Protein AF-A0A3D2LSJ5-F1 (afdb_monomer)

Radius of gyration: 73.01 Å; Cα contacts (8 Å, |Δi|>4): 434; chains: 1; bounding box: 112×107×249 Å

Organism: Bacteroides ovatus (NCBI:txid28116)

Mean predicted aligned error: 23.63 Å

Sequence (589 aa):
MKYKYDVFISYSRRDYVDESYNVIPGNAIAEIQNVFDENGITYWFDKDGIYSGQEFIEIITGAIAESKMLIFISSKHSNESMWTAGEIFEALDGEKAIIPVKIDNSQYNKKFKLLIRPLDYIDYQENPQNALKDLLRAINKVKEDIAQKQREEEKLRQEKEAEAKKEKIKEEISVLAKDCQRLTLQQIDVVKQIFEKQTYIGNTTKICPICDKEVSISSNFCNRCGWTFPILYYIDGNNTYQLDEKQLSVARTNWRSINMVSELQTIKSNLEIENQRLQRSLLQATEDCKSMTENLKKNESAIQKAKIEIKQMQILNKESDSRIKELEFSIIESKKENEKIKNDLLDKEKRLLYSIEENKQLQKRLSDE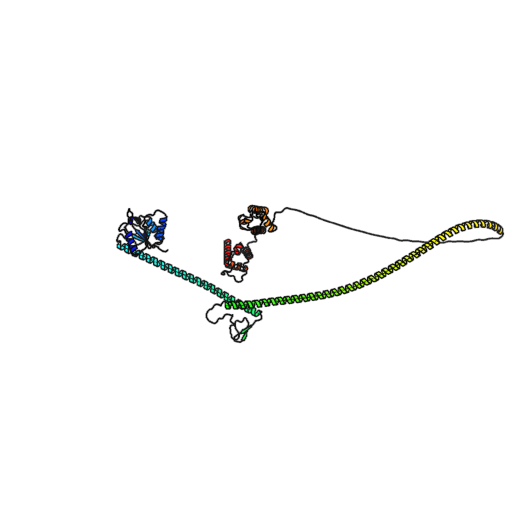QTKARKVQKEYENLLAEQKVKTQSQSKPIVPKQEVSYVNRSTNMASGNSSVVNSNKNKTFKNKNDVFGLVRSLCTGSLITLDTNIITAGLRIYPLIQILAKDYELTYSEKAISNLFTIGNLVNAIWERKTSTIPNTLPPAQKKRKFSSKNDVFNFVRPFCKGKLITLNTGFYVAEIQYADLRKALLEKYNINISEYSLRCHATVGKLIDSIWSEHIKYAL

Foldseek 3Di:
DAAPFQEEEQDAVVQAADPVRDGDPPGLVVVLVVLCVVVVGGYDDDNPPDDDDPVVVCVLLVNLLNYQAYEYADDPRSQPDPVSLVSVVSCVVSVHHYEYEYPDDDQHHPSCNVVCVVDDYQYCPVPVVVSSVVVVVVSVVSVVVVVVVVVVVVVVVVVVVVVVVVVVVVVVVVVVVVVVVVVVVVLVVVLVVVLVLCVVVVNQWDADPPPRDIDGPPDQADPPPRHGDDSLDPCDPDDDDDDDVVSVVVVVVVVVVSVVVVVVVVVVVVVVVVVVVVVVVVVVVVVVVVVVVVVVVVVVVVVVVVVVVVVVVVVVVVVVVVVVVVVVVVVVVVVVVVVVVVVVVVVVVVVVVVVVVVVVVVVVVVVVVVVVVVVVVVVVCVVVVPDDDDDYDYDDDDDDYYDEDYDYDDYDDDYYDYDYDDDDDADDDPDLVSLLVLQLVQFDDPDADQADFSVNRRGPQVVVQVCCCPRPVDHDDSVRQNVLGGNNSNSVVSVVVSVPCDDPDDDDDDPADAQPDLVSLVVLQVVQFPDPDDDLPDQDARPGGPLVVSQVCCCVRHVQHDDSVVLNPDRGPNVSSVVSVVSSVVVVD

Solvent-accessible surface area (backbone atoms only — not comparable to full-atom values): 35247 Å² total; per-residue (Å²): 137,81,66,79,24,51,29,22,56,39,57,32,66,81,67,42,31,47,101,83,70,47,71,46,86,92,26,69,62,62,55,52,46,53,55,27,61,78,67,72,51,43,68,45,67,88,85,78,87,80,82,88,67,71,73,54,52,57,53,52,55,47,47,50,67,29,17,59,26,38,35,36,44,38,30,60,62,23,35,69,38,66,63,40,52,48,53,52,51,53,33,55,75,68,73,31,55,70,45,41,35,26,65,47,90,56,71,68,32,85,91,49,34,82,74,52,64,84,52,77,65,40,54,37,64,85,38,52,83,54,27,58,53,54,46,53,53,50,54,50,50,54,53,50,54,53,57,47,53,55,53,54,53,52,49,56,46,53,52,52,56,49,51,53,51,52,53,53,53,53,52,52,50,56,50,51,54,53,51,51,54,52,51,55,54,51,49,54,49,53,52,50,54,49,42,52,52,36,42,73,76,67,48,52,54,42,70,36,98,88,74,70,46,76,39,53,53,79,50,62,48,38,98,83,79,64,52,64,52,69,82,90,55,92,77,68,98,70,81,94,78,79,86,53,70,65,61,55,48,51,56,53,49,54,51,49,54,54,48,53,51,55,50,52,55,51,53,50,52,53,51,54,54,49,50,55,50,52,54,54,53,52,50,50,54,53,50,52,51,51,54,52,52,52,51,49,55,54,51,51,53,50,52,53,51,52,55,50,52,53,51,50,54,57,48,54,52,52,52,51,57,50,53,50,51,54,51,53,49,53,51,52,51,52,50,53,51,51,54,47,53,52,51,57,46,54,51,51,52,54,53,50,55,51,54,50,53,52,47,54,58,46,53,51,52,50,53,57,48,53,61,50,50,60,50,57,50,56,60,51,51,68,71,59,68,88,72,89,98,98,98,100,98,100,100,99,98,98,100,100,100,100,99,99,99,101,100,100,101,100,100,100,99,99,99,99,97,100,98,99,97,98,92,93,82,84,68,74,77,90,49,67,64,54,44,42,51,58,55,56,75,42,33,71,50,89,84,74,55,50,82,37,37,41,74,78,32,45,50,46,59,68,63,49,38,53,46,32,37,73,58,60,72,43,87,66,54,71,71,65,58,64,72,41,51,23,42,38,50,46,32,49,54,57,47,51,60,69,72,64,79,78,76,99,68,85,76,79,90,68,86,81,52,76,75,91,44,69,66,50,46,43,66,64,50,50,82,41,36,77,64,91,83,78,59,76,88,47,85,48,67,59,84,55,56,47,53,70,62,47,44,49,48,34,34,76,58,55,68,43,88,66,55,64,65,67,60,67,70,31,70,22,54,42,56,38,40,50,50,56,47,54,55,47,51,74,75,68,114

InterPro domains:
  IPR000157 Toll/interleukin-1 receptor homology (TIR) domain [PF13676] (7-135)
  IPR000157 Toll/interleukin-1 receptor homology (TIR) domain [PS50104] (3-140)
  IPR000157 Toll/interleukin-1 receptor homology (TIR) domain [SM00255] (4-142)
  IPR035897 Toll/interleukin-1 receptor homology (TIR) domain superfamily [G3DSA:3.40.50.10140] (1-119)
  IPR035897 Toll/interleukin-1 receptor homology (TIR) domain superfamily [SSF52200] (2-130)

Secondary structure (DSSP, 8-state):
---SEEEEEE--GGGTB-TTSPBPTT-HHHHHHHHHHHTT--EE---S----SSHHHHHHHHHHHHEEEEEEEE-HHHHH-SHHHHHHHHHHHTT-EEEEEESSSPPPPTTTHHHHTTS--EETTT-HHHHHHHHHHHHHHHHHHHHHHHHHHHHHHHHHHHHHHHHHHHHHHHHHHHHHHHHHHHHHHHHHHHHHHHHHTT--EEE-TTT--EEETT-SB-TTT--B---S----SS---PPPHHHHHHHHHHHHHHHHHHHHHHHHHHHHHHHHHHHHHHHHHHHHHHHHHHHHHHHHHHHHHHHHHHHHHHHHHHHHHHHHHHHHHHHHHHHHHHHHHHHHHHHHHHHHHHHHHHHHHHHHHHHHHHHHHHHHHHHHHHHHTTS-------------------------------------------SHHHHHHHHHHT---SS--TTSBTTTTT--HHHHHHHHHHHH-----HHHHHTT-BHHHHHHHHHHHHHT-----PPP---PPPPSSHHHHHHHHGGGB--S---TT---B-TTB-HHHHHHHHHHHH-----HHHHHT-SBHHHHHHHHHHHHHHTT-

Nearest PDB structures (foldseek):
  4w8g-assembly1_A  TM=8.289E-01  e=1.438E-04  Hydra vulgaris
  8wcf-assembly1_A  TM=7.280E-01  e=1.679E-02  Escherichia coli
  8fz9-assembly2_B  TM=6.294E-01  e=1.200E-02  Bacillus cereus
  4lzp-assembly1_B  TM=6.458E-01  e=4.352E-02  Brucella melitensis ATCC 23457

Structure (mmCIF, N/CA/C/O backbone):
data_AF-A0A3D2LSJ5-F1
#
_entry.id   AF-A0A3D2LSJ5-F1
#
loop_
_atom_site.group_PDB
_atom_site.id
_atom_site.type_symbol
_atom_site.label_atom_id
_atom_site.label_alt_id
_atom_site.label_comp_id
_atom_site.label_asym_id
_atom_site.label_entity_id
_atom_site.label_seq_id
_atom_site.pdbx_PDB_ins_code
_atom_site.Cartn_x
_atom_site.Cartn_y
_atom_site.Cartn_z
_atom_site.occupancy
_atom_site.B_iso_or_equiv
_atom_site.auth_seq_id
_atom_site.auth_comp_id
_atom_site.auth_asym_id
_atom_site.auth_atom_id
_atom_site.pdbx_PDB_model_num
ATOM 1 N N . MET A 1 1 ? 14.291 4.538 -23.256 1.00 53.44 1 MET A N 1
ATOM 2 C CA . MET A 1 1 ? 13.419 5.444 -24.049 1.00 53.44 1 MET A CA 1
ATOM 3 C C . MET A 1 1 ? 12.834 4.670 -25.227 1.00 53.44 1 MET A C 1
ATOM 5 O O . MET A 1 1 ? 13.345 3.595 -25.520 1.00 53.44 1 MET A O 1
ATOM 9 N N . LYS A 1 2 ? 11.788 5.175 -25.896 1.00 68.69 2 LYS A N 1
ATOM 10 C CA . LYS A 1 2 ? 11.325 4.624 -27.181 1.00 68.69 2 LYS A CA 1
ATOM 11 C C . LYS A 1 2 ? 11.886 5.499 -28.300 1.00 68.69 2 LYS A C 1
ATOM 13 O O . LYS A 1 2 ? 11.469 6.643 -28.423 1.00 68.69 2 LYS A O 1
ATOM 18 N N . TYR A 1 3 ? 12.828 4.967 -29.074 1.00 86.56 3 TYR A N 1
ATOM 19 C CA . TYR A 1 3 ? 13.374 5.672 -30.233 1.00 86.56 3 TYR A CA 1
ATOM 20 C C . TYR A 1 3 ? 12.288 5.900 -31.291 1.00 86.56 3 TYR A C 1
ATOM 22 O O . TYR A 1 3 ? 11.439 5.029 -31.507 1.00 86.56 3 TYR A O 1
ATOM 30 N N . LYS A 1 4 ? 12.334 7.063 -31.937 1.00 91.81 4 LYS A N 1
ATOM 31 C CA . LYS A 1 4 ? 11.432 7.477 -33.019 1.00 91.81 4 LYS A CA 1
ATOM 32 C C . LYS A 1 4 ? 12.099 7.361 -34.389 1.00 91.81 4 LYS A C 1
ATOM 34 O O . LYS A 1 4 ? 11.416 7.059 -35.361 1.00 91.81 4 LYS A O 1
ATOM 39 N N . TYR A 1 5 ? 13.418 7.543 -34.429 1.00 93.62 5 TYR A N 1
ATOM 40 C CA . TYR A 1 5 ? 14.250 7.380 -35.616 1.00 93.62 5 TYR A CA 1
ATOM 41 C C . TYR A 1 5 ? 15.353 6.353 -35.337 1.00 93.62 5 TYR A C 1
ATOM 43 O O . TYR A 1 5 ? 15.781 6.152 -34.197 1.00 93.62 5 TYR A O 1
ATOM 51 N N . ASP A 1 6 ? 15.848 5.701 -36.379 1.00 94.25 6 ASP A N 1
ATOM 52 C CA . ASP A 1 6 ? 17.082 4.928 -36.322 1.00 94.25 6 ASP A CA 1
ATOM 53 C C . ASP A 1 6 ? 18.305 5.854 -36.316 1.00 94.25 6 ASP A C 1
ATOM 55 O O . ASP A 1 6 ? 19.246 5.620 -35.562 1.00 94.25 6 ASP A O 1
ATOM 59 N N . VAL A 1 7 ? 18.273 6.920 -37.117 1.00 95.88 7 VAL A N 1
ATOM 60 C CA . VAL A 1 7 ? 19.438 7.750 -37.446 1.00 95.88 7 VAL A CA 1
ATOM 61 C C . VAL A 1 7 ? 19.157 9.240 -37.232 1.00 95.88 7 VAL A C 1
ATOM 63 O O . VAL A 1 7 ? 18.166 9.758 -37.733 1.00 95.88 7 VAL A O 1
ATOM 66 N N . PHE A 1 8 ? 20.086 9.949 -36.595 1.00 96.06 8 PHE A N 1
ATOM 67 C CA . PHE A 1 8 ? 20.245 11.400 -36.735 1.00 96.06 8 PHE A CA 1
ATOM 68 C C . PHE A 1 8 ? 21.340 11.682 -37.774 1.00 96.06 8 PHE A C 1
ATOM 70 O O . PHE A 1 8 ? 22.435 11.133 -37.649 1.00 96.06 8 PHE A O 1
ATOM 77 N N . ILE A 1 9 ? 21.091 12.524 -38.781 1.00 95.44 9 ILE A N 1
ATOM 78 C CA . ILE A 1 9 ? 22.115 12.928 -39.761 1.00 95.44 9 ILE A CA 1
ATOM 79 C C . ILE A 1 9 ? 22.679 14.298 -39.365 1.00 95.44 9 ILE A C 1
ATOM 81 O O . ILE A 1 9 ? 22.014 15.318 -39.531 1.00 95.44 9 ILE A O 1
ATOM 85 N N . SER A 1 10 ? 23.921 14.319 -38.878 1.00 94.38 10 SER A N 1
ATOM 86 C CA . SER A 1 10 ? 24.691 15.538 -38.603 1.00 94.38 10 SER A CA 1
ATOM 87 C C . SER A 1 10 ? 25.504 15.928 -39.836 1.00 94.38 10 SER A C 1
ATOM 89 O O . SER A 1 10 ? 26.305 15.132 -40.332 1.00 94.38 10 SER A O 1
ATOM 91 N N . TYR A 1 11 ? 25.293 17.137 -40.356 1.00 93.25 11 TYR A N 1
ATOM 92 C CA . TYR A 1 11 ? 25.888 17.603 -41.613 1.00 93.25 11 TYR A CA 1
ATOM 93 C C . TYR A 1 11 ? 25.929 19.140 -41.684 1.00 93.25 11 TYR A C 1
ATOM 95 O O . TYR A 1 11 ? 25.382 19.823 -40.819 1.00 93.25 11 TYR A O 1
ATOM 103 N N . SER A 1 12 ? 26.566 19.717 -42.710 1.00 90.94 12 SER A N 1
ATOM 104 C CA . SER A 1 12 ? 26.446 21.154 -42.991 1.00 90.94 12 SER A CA 1
ATOM 105 C C . SER A 1 12 ? 25.521 21.392 -44.174 1.00 90.94 12 SER A C 1
ATOM 107 O O . SER A 1 12 ? 25.699 20.797 -45.231 1.00 90.94 12 SER A O 1
ATOM 109 N N . ARG A 1 13 ? 24.567 22.323 -44.051 1.00 87.44 13 ARG A N 1
ATOM 110 C CA . ARG A 1 13 ? 23.618 22.627 -45.141 1.00 87.44 13 ARG A CA 1
ATOM 111 C C . ARG A 1 13 ? 24.301 23.051 -46.449 1.00 87.44 13 ARG A C 1
ATOM 113 O O . ARG A 1 13 ? 23.754 22.801 -47.515 1.00 87.44 13 ARG A O 1
ATOM 120 N N . ARG A 1 14 ? 25.521 23.601 -46.367 1.00 88.88 14 ARG A N 1
ATOM 121 C CA . ARG A 1 14 ? 26.384 23.942 -47.518 1.00 88.88 14 ARG A CA 1
ATOM 122 C C . ARG A 1 14 ? 26.820 22.736 -48.361 1.00 88.88 14 ARG A C 1
ATOM 124 O O . ARG 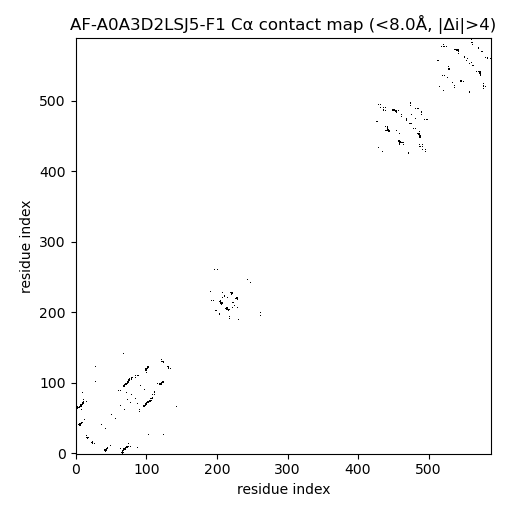A 1 14 ? 27.263 22.926 -49.483 1.00 88.88 14 ARG A O 1
ATOM 131 N N . ASP A 1 15 ? 26.698 21.525 -47.822 1.00 90.06 15 ASP A N 1
ATOM 132 C CA . ASP A 1 15 ? 26.995 20.269 -48.516 1.00 90.06 15 ASP A CA 1
ATOM 133 C C . ASP A 1 15 ? 25.739 19.665 -49.190 1.00 90.06 15 ASP A C 1
ATOM 135 O O . ASP A 1 15 ? 25.830 18.638 -49.859 1.00 90.06 15 ASP A O 1
ATOM 139 N N . TYR A 1 16 ? 24.560 20.276 -48.991 1.00 90.12 16 TYR A N 1
ATOM 140 C CA . TYR A 1 16 ? 23.247 19.740 -49.382 1.00 90.12 16 TYR A CA 1
ATOM 141 C C . TYR A 1 16 ? 22.432 20.690 -50.269 1.00 90.12 16 TYR A C 1
ATOM 143 O O . TYR A 1 16 ? 21.784 20.215 -51.199 1.00 90.12 16 TYR A O 1
ATOM 151 N N . VAL A 1 17 ? 22.461 22.005 -50.010 1.00 88.06 17 VAL A N 1
ATOM 152 C CA . VAL A 1 17 ? 21.747 23.023 -50.805 1.00 88.06 17 VAL A CA 1
ATOM 153 C C . VAL A 1 17 ? 22.667 24.101 -51.375 1.00 88.06 17 VAL A C 1
ATOM 155 O O . VAL A 1 17 ? 23.682 24.453 -50.772 1.00 88.06 17 VAL A O 1
ATOM 158 N N . ASP A 1 18 ? 22.283 24.625 -52.539 1.00 86.94 18 ASP A N 1
ATOM 159 C CA . ASP A 1 18 ? 22.925 25.759 -53.204 1.00 86.94 18 ASP A CA 1
ATOM 160 C C . ASP A 1 18 ? 22.568 27.118 -52.555 1.00 86.94 18 ASP A C 1
ATOM 162 O O . ASP A 1 18 ? 21.799 27.205 -51.595 1.00 86.94 18 ASP A O 1
ATOM 166 N N . GLU A 1 19 ? 23.126 28.212 -53.088 1.00 83.75 19 GLU A N 1
ATOM 167 C CA . GLU A 1 19 ? 22.855 29.584 -52.618 1.00 83.75 19 GLU A CA 1
ATOM 168 C C . GLU A 1 19 ? 21.391 30.033 -52.821 1.00 83.75 19 GLU A C 1
ATOM 170 O O . GLU A 1 19 ? 20.965 31.033 -52.246 1.00 83.75 19 GLU A O 1
ATOM 175 N N . SER A 1 20 ? 20.616 29.296 -53.621 1.00 84.31 20 SER A N 1
ATOM 176 C CA . SER A 1 20 ? 19.182 29.495 -53.865 1.00 84.31 20 SER A CA 1
ATOM 177 C C . SER A 1 20 ? 18.303 28.502 -53.084 1.00 84.31 20 SER A C 1
ATOM 179 O O . SER A 1 20 ? 17.099 28.436 -53.328 1.00 84.31 20 SER A O 1
ATOM 181 N N . TYR A 1 21 ? 18.881 27.768 -52.124 1.00 82.00 21 TYR A N 1
ATOM 182 C CA . TYR A 1 21 ? 18.240 26.744 -51.290 1.00 82.00 21 TYR A CA 1
ATOM 183 C C . TYR A 1 21 ? 17.714 25.502 -52.045 1.00 82.00 21 TYR A C 1
ATOM 185 O O . TYR A 1 21 ? 16.968 24.707 -51.469 1.00 82.00 21 TYR A O 1
ATOM 193 N N . ASN A 1 22 ? 18.126 25.267 -53.296 1.00 86.56 22 ASN A N 1
ATOM 194 C CA . ASN A 1 22 ? 17.805 24.026 -54.012 1.00 86.56 22 ASN A CA 1
ATOM 195 C C . ASN A 1 22 ? 18.766 22.906 -53.606 1.00 86.56 22 ASN A C 1
ATOM 197 O O . ASN A 1 22 ? 19.953 23.149 -53.402 1.00 86.56 22 ASN A O 1
ATOM 201 N N . VAL A 1 23 ? 18.281 21.662 -53.552 1.00 87.19 23 VAL A N 1
ATOM 202 C CA . VAL A 1 23 ? 19.128 20.493 -53.261 1.00 87.19 23 VAL A CA 1
ATOM 203 C C . VAL A 1 23 ? 20.147 20.284 -54.385 1.00 87.19 23 VAL A C 1
ATOM 205 O O . VAL A 1 23 ? 19.774 20.152 -55.550 1.00 87.19 23 VAL A O 1
ATOM 208 N N . ILE A 1 24 ? 21.433 20.220 -54.030 1.00 89.00 24 ILE A N 1
ATOM 209 C CA . ILE A 1 24 ? 22.549 20.044 -54.967 1.00 89.00 24 ILE A CA 1
ATOM 210 C C . ILE A 1 24 ? 22.417 18.669 -55.654 1.00 89.00 24 ILE A C 1
ATOM 212 O O . ILE A 1 24 ? 22.440 17.650 -54.955 1.00 89.00 24 ILE A O 1
ATOM 216 N N . PRO A 1 25 ? 22.298 18.582 -56.994 1.00 86.31 25 PRO A N 1
ATOM 217 C CA . PRO A 1 25 ? 22.165 17.299 -57.684 1.00 86.31 25 PRO A CA 1
ATOM 218 C C . PRO A 1 25 ? 23.381 16.389 -57.457 1.00 86.31 25 PRO A C 1
ATOM 220 O O . PRO A 1 25 ? 24.518 16.822 -57.625 1.00 86.31 25 PRO A O 1
ATOM 223 N N . GLY A 1 26 ? 23.143 15.125 -57.088 1.00 84.50 26 GLY A N 1
ATOM 224 C CA . GLY A 1 26 ? 24.209 14.143 -56.837 1.00 84.50 26 GLY A CA 1
ATOM 225 C C . GLY A 1 26 ? 25.028 14.387 -55.562 1.00 84.50 26 GLY A C 1
ATOM 226 O O . GLY A 1 26 ? 26.149 13.896 -55.457 1.00 84.50 26 GLY A O 1
ATOM 227 N N . ASN A 1 27 ? 24.520 15.162 -54.595 1.00 90.69 27 ASN A N 1
ATOM 228 C CA . ASN A 1 27 ? 25.199 15.300 -53.306 1.00 90.69 27 ASN A CA 1
ATOM 229 C C . ASN A 1 27 ? 25.044 14.031 -52.444 1.00 90.69 27 ASN A C 1
ATOM 231 O O . ASN A 1 27 ? 23.988 13.394 -52.422 1.00 90.69 27 ASN A O 1
ATOM 235 N N . ALA A 1 28 ? 26.089 13.710 -51.679 1.00 90.75 28 ALA A N 1
ATOM 236 C CA . ALA A 1 28 ? 26.165 12.493 -50.871 1.00 90.75 28 ALA A CA 1
ATOM 237 C C . ALA A 1 28 ? 25.028 12.354 -49.843 1.00 90.75 28 ALA A C 1
ATOM 239 O O . ALA A 1 28 ? 24.612 11.244 -49.531 1.00 90.75 28 ALA A O 1
ATOM 240 N N . ILE A 1 29 ? 24.501 13.463 -49.314 1.00 92.44 29 ILE A N 1
ATOM 241 C CA . ILE A 1 29 ? 23.437 13.437 -48.302 1.00 92.44 29 ILE A CA 1
ATOM 242 C C . ILE A 1 29 ? 22.106 13.029 -48.943 1.00 92.44 29 ILE A C 1
ATOM 244 O O . ILE A 1 29 ? 21.394 12.211 -48.371 1.00 92.44 29 ILE A O 1
ATOM 248 N N . ALA A 1 30 ? 21.797 13.516 -50.148 1.00 91.50 30 ALA A N 1
ATOM 249 C CA . ALA A 1 30 ? 20.622 13.079 -50.904 1.00 91.50 30 ALA A CA 1
ATOM 250 C C . ALA A 1 30 ? 20.722 11.602 -51.337 1.00 91.50 30 ALA A C 1
ATOM 252 O O . ALA A 1 30 ? 19.743 10.866 -51.240 1.00 91.50 30 ALA A O 1
ATOM 253 N N . GLU A 1 31 ? 21.904 11.135 -51.752 1.00 92.75 31 GLU A N 1
ATOM 254 C CA . GLU A 1 31 ? 22.121 9.720 -52.096 1.00 92.75 31 GLU A CA 1
ATOM 255 C C . GLU A 1 31 ? 21.993 8.793 -50.871 1.00 92.75 31 GLU A C 1
ATOM 257 O O . GLU A 1 31 ? 21.344 7.750 -50.953 1.00 92.75 31 GLU A O 1
ATOM 262 N N . ILE A 1 32 ? 22.516 9.206 -49.710 1.00 93.38 32 ILE A N 1
ATOM 263 C CA . ILE A 1 32 ? 22.323 8.511 -48.426 1.00 93.38 32 ILE A CA 1
ATOM 264 C C . ILE A 1 32 ? 20.836 8.452 -48.036 1.00 93.38 32 ILE A C 1
ATOM 266 O O . ILE A 1 32 ? 20.372 7.417 -47.561 1.00 93.38 32 ILE A O 1
ATOM 270 N N . GLN A 1 33 ? 20.078 9.530 -48.257 1.00 92.75 33 GLN A N 1
ATOM 271 C CA . GLN A 1 33 ? 18.644 9.585 -47.948 1.00 92.75 33 GLN A CA 1
ATOM 272 C C . GLN A 1 33 ? 17.823 8.636 -48.823 1.00 92.75 33 GLN A C 1
ATOM 274 O O . GLN A 1 33 ? 17.052 7.850 -48.278 1.00 92.75 33 GLN A O 1
ATOM 279 N N . ASN A 1 34 ? 18.061 8.622 -50.139 1.00 92.56 34 ASN A N 1
ATOM 280 C CA . ASN A 1 34 ? 17.427 7.662 -51.048 1.00 92.56 34 ASN A CA 1
ATOM 281 C C . ASN A 1 34 ? 17.672 6.216 -50.581 1.00 92.56 34 ASN A C 1
ATOM 283 O O . ASN A 1 34 ? 16.737 5.426 -50.478 1.00 92.56 34 ASN A O 1
ATOM 287 N N . VAL A 1 35 ? 18.916 5.888 -50.210 1.00 93.62 35 VAL A N 1
ATOM 288 C CA . VAL A 1 35 ? 19.278 4.561 -49.686 1.00 93.62 35 VAL A CA 1
ATOM 289 C C . VAL A 1 35 ? 18.591 4.251 -48.348 1.00 93.62 35 VAL A C 1
ATOM 291 O O . VAL A 1 35 ? 18.247 3.095 -48.098 1.00 93.62 35 VAL A O 1
ATOM 294 N N . PHE A 1 36 ? 18.350 5.240 -47.484 1.00 94.69 36 PHE A N 1
ATOM 295 C CA . PHE A 1 36 ? 17.606 5.032 -46.237 1.00 94.69 36 PHE A CA 1
ATOM 296 C C . PHE A 1 36 ? 16.115 4.794 -46.479 1.00 94.69 36 PHE A C 1
ATOM 298 O O . PHE A 1 36 ? 15.575 3.849 -45.902 1.00 94.69 36 PHE A O 1
ATOM 305 N N . ASP A 1 37 ? 15.481 5.568 -47.360 1.00 93.56 37 ASP A N 1
ATOM 306 C CA . ASP A 1 37 ? 14.078 5.376 -47.739 1.00 93.56 37 ASP A CA 1
ATOM 307 C C . ASP A 1 37 ? 13.863 4.012 -48.427 1.00 93.56 37 ASP A C 1
ATOM 309 O O . ASP A 1 37 ? 12.966 3.262 -48.038 1.00 93.56 37 ASP A O 1
ATOM 313 N N . GLU A 1 38 ? 14.741 3.621 -49.361 1.00 94.31 38 GLU A N 1
ATOM 314 C CA . GLU A 1 38 ? 14.727 2.297 -50.014 1.00 94.31 38 GLU A CA 1
ATOM 315 C C . GLU A 1 38 ? 14.864 1.126 -49.023 1.00 94.31 38 GLU A C 1
ATOM 317 O O . GLU A 1 38 ? 14.289 0.058 -49.237 1.00 94.31 38 GLU A O 1
ATOM 322 N N . ASN A 1 39 ? 15.611 1.314 -47.929 1.00 93.19 39 ASN A N 1
ATOM 323 C CA . ASN A 1 39 ? 15.855 0.284 -46.911 1.00 93.19 39 ASN A CA 1
ATOM 324 C C . ASN A 1 39 ? 14.947 0.420 -45.670 1.00 93.19 39 ASN A C 1
ATOM 326 O O . ASN A 1 39 ? 15.141 -0.299 -44.686 1.00 93.19 39 ASN A O 1
ATOM 330 N N . GLY A 1 40 ? 13.965 1.331 -45.680 1.00 93.06 40 GLY A N 1
ATOM 331 C CA . GLY A 1 40 ? 13.054 1.564 -44.552 1.00 93.06 40 GLY A CA 1
ATOM 332 C C . GLY A 1 40 ? 13.752 2.023 -43.262 1.00 93.06 40 GLY A C 1
ATOM 333 O O . GLY A 1 40 ? 13.274 1.745 -42.159 1.00 93.06 40 GLY A O 1
ATOM 334 N N . ILE A 1 41 ? 14.907 2.682 -43.379 1.00 94.50 41 ILE A N 1
ATOM 335 C CA . ILE A 1 41 ? 15.661 3.239 -42.254 1.00 94.50 41 ILE A CA 1
ATOM 336 C C . ILE A 1 41 ? 15.038 4.583 -41.895 1.00 94.50 41 ILE A C 1
ATOM 338 O O . ILE A 1 41 ? 15.026 5.510 -42.694 1.00 94.50 41 ILE A O 1
ATOM 342 N N . THR A 1 42 ? 14.535 4.710 -40.670 1.00 94.94 42 THR A N 1
ATOM 343 C CA . THR A 1 42 ? 13.930 5.968 -40.210 1.00 94.94 42 THR A CA 1
ATOM 344 C C . THR A 1 42 ? 15.013 6.961 -39.800 1.00 94.94 42 THR A C 1
ATOM 346 O O . THR A 1 42 ? 15.876 6.630 -38.987 1.00 94.94 42 THR A O 1
ATOM 349 N N . TYR A 1 43 ? 14.979 8.186 -40.321 1.00 94.31 43 TYR A N 1
ATOM 350 C CA . TYR A 1 43 ? 16.008 9.187 -40.039 1.00 94.31 43 TYR A CA 1
ATOM 351 C C . TYR A 1 43 ? 15.429 10.569 -39.724 1.00 94.31 43 TYR A C 1
ATOM 353 O O . TYR A 1 43 ? 14.336 10.922 -40.168 1.00 94.31 43 TYR A O 1
ATOM 361 N N . TRP A 1 44 ? 16.181 11.353 -38.952 1.00 92.81 44 TRP A N 1
ATOM 362 C CA . TRP A 1 44 ? 15.955 12.778 -38.743 1.00 92.81 44 TRP A CA 1
ATOM 363 C C . TRP A 1 44 ? 17.116 13.582 -39.319 1.00 92.81 44 TRP A C 1
ATOM 365 O O . TRP A 1 44 ? 18.285 13.256 -39.101 1.00 92.81 44 TRP A O 1
ATOM 375 N N . PHE A 1 45 ? 16.776 14.654 -40.027 1.00 88.44 45 PHE A N 1
ATOM 376 C CA . PHE A 1 45 ? 17.690 15.722 -40.404 1.00 88.44 45 PHE A CA 1
ATOM 377 C C . PHE A 1 45 ? 16.900 17.024 -40.575 1.00 88.44 45 PHE A C 1
ATOM 379 O O . PHE A 1 45 ? 15.692 17.005 -40.825 1.00 88.44 45 PHE A O 1
ATOM 386 N N . ASP A 1 46 ? 17.591 18.148 -40.453 1.00 81.56 46 ASP A N 1
ATOM 387 C CA . ASP A 1 46 ? 17.028 19.487 -40.605 1.00 81.56 46 ASP A CA 1
ATOM 388 C C . ASP A 1 46 ? 16.859 19.872 -42.085 1.00 81.56 46 ASP A C 1
ATOM 390 O O . ASP A 1 46 ? 17.818 20.245 -42.756 1.00 81.56 46 ASP A O 1
ATOM 394 N N . LYS A 1 47 ? 15.626 19.811 -42.599 1.00 68.62 47 LYS A N 1
ATOM 395 C CA . LYS A 1 47 ? 15.307 20.239 -43.973 1.00 68.62 47 LYS A CA 1
ATOM 396 C C . LYS A 1 47 ? 15.229 21.757 -44.147 1.00 68.62 47 LYS A C 1
ATOM 398 O O . LYS A 1 47 ? 15.538 22.253 -45.228 1.00 68.62 47 LYS A O 1
ATOM 403 N N . ASP A 1 48 ? 14.790 22.482 -43.120 1.00 62.47 48 ASP A N 1
ATOM 404 C CA . ASP A 1 48 ? 14.056 23.741 -43.312 1.00 62.47 48 ASP A CA 1
ATOM 405 C C . ASP A 1 48 ? 14.900 25.008 -43.102 1.00 62.47 48 ASP A C 1
ATOM 407 O O . ASP A 1 48 ? 14.410 26.123 -43.265 1.00 62.47 48 ASP A O 1
ATOM 411 N N . GLY A 1 49 ? 16.190 24.879 -42.778 1.00 59.47 49 GLY A N 1
ATOM 412 C CA . GLY A 1 49 ? 17.159 25.963 -42.981 1.00 59.47 49 GLY A CA 1
ATOM 413 C C . GLY A 1 49 ? 17.142 27.110 -41.955 1.00 59.47 49 GLY A C 1
ATOM 414 O O . GLY A 1 49 ? 18.071 27.923 -41.934 1.00 59.47 49 GLY A O 1
ATOM 415 N N . ILE A 1 50 ? 16.143 27.187 -41.074 1.00 54.56 50 ILE A N 1
ATOM 416 C CA . ILE A 1 50 ? 15.846 28.383 -40.268 1.00 54.56 50 ILE A CA 1
ATOM 417 C C . ILE A 1 50 ? 15.963 28.068 -38.770 1.00 54.56 50 ILE A C 1
ATOM 419 O O . ILE A 1 50 ? 14.977 27.717 -38.132 1.00 54.56 50 ILE A O 1
ATOM 423 N N . TYR A 1 51 ? 17.161 28.236 -38.192 1.00 54.97 51 TYR A N 1
ATOM 424 C CA . TYR A 1 51 ? 17.394 28.110 -36.743 1.00 54.97 51 TYR A CA 1
ATOM 425 C C . TYR A 1 51 ? 18.058 29.366 -36.166 1.00 54.97 51 TYR A C 1
ATOM 427 O O . TYR A 1 51 ? 19.251 29.608 -36.353 1.00 54.97 51 TYR A O 1
ATOM 435 N N . SER A 1 52 ? 17.276 30.154 -35.426 1.00 51.69 52 SER A N 1
ATOM 436 C CA . SER A 1 52 ? 17.743 31.316 -34.661 1.00 51.69 52 SER A CA 1
ATOM 437 C C . SER A 1 52 ? 16.882 31.506 -33.406 1.00 51.69 52 SER A C 1
ATOM 439 O O . SER A 1 52 ? 15.879 32.215 -33.432 1.00 51.69 52 SER A O 1
ATOM 441 N N . GLY A 1 53 ? 17.250 30.842 -32.309 1.00 57.00 53 GLY A N 1
ATOM 442 C CA . GLY A 1 53 ? 16.502 30.860 -31.046 1.00 57.00 53 GLY A CA 1
ATOM 443 C C . GLY A 1 53 ? 16.927 29.730 -30.105 1.00 57.00 53 GLY A C 1
ATOM 444 O O . GLY A 1 53 ? 17.662 28.833 -30.517 1.00 57.00 53 GLY A O 1
ATOM 445 N N . GLN A 1 54 ? 16.475 29.770 -28.848 1.00 55.84 54 GLN A N 1
ATOM 446 C CA . GLN A 1 54 ? 16.765 28.714 -27.862 1.00 55.84 54 GLN A CA 1
ATOM 447 C C . GLN A 1 54 ? 15.912 27.454 -28.085 1.00 55.84 54 GLN A C 1
ATOM 449 O O . GLN A 1 54 ? 16.426 26.350 -27.949 1.00 55.84 54 GLN A O 1
ATOM 454 N N . GLU A 1 55 ? 14.654 27.615 -28.510 1.00 60.62 55 GLU A N 1
ATOM 455 C CA . GLU A 1 55 ? 13.692 26.522 -28.751 1.00 60.62 55 GLU A CA 1
ATOM 456 C C . GLU A 1 55 ? 14.216 25.471 -29.753 1.00 60.62 55 GLU A C 1
ATOM 458 O O . GLU A 1 55 ? 13.937 24.282 -29.631 1.00 60.62 55 GLU A O 1
ATOM 463 N N . PHE A 1 56 ? 15.051 25.885 -30.712 1.00 71.69 56 PHE A N 1
ATOM 464 C CA . PHE A 1 56 ? 15.652 24.985 -31.700 1.00 71.69 56 PHE A CA 1
ATOM 465 C C . PHE A 1 56 ? 16.744 24.071 -31.128 1.00 71.69 56 PHE A C 1
ATOM 467 O O . PHE A 1 56 ? 16.979 22.998 -31.679 1.00 71.69 56 PHE A O 1
ATOM 474 N N . ILE A 1 57 ? 17.388 24.452 -30.017 1.00 78.81 57 ILE A N 1
ATOM 475 C CA . ILE A 1 57 ? 18.374 23.590 -29.349 1.00 78.81 57 ILE A CA 1
ATOM 476 C C . ILE A 1 57 ? 17.659 22.366 -28.768 1.00 78.81 57 ILE A C 1
ATOM 478 O O . ILE A 1 57 ? 18.107 21.249 -28.999 1.00 78.81 57 ILE A O 1
ATOM 482 N N . GLU A 1 58 ? 16.515 22.563 -28.105 1.00 82.38 58 GLU A N 1
ATOM 483 C CA . GLU A 1 58 ? 15.704 21.478 -27.534 1.00 82.38 58 GLU A CA 1
ATOM 484 C C . GLU A 1 58 ? 15.138 20.534 -28.610 1.00 82.38 58 GLU A C 1
ATOM 486 O O . GLU A 1 58 ? 15.026 19.329 -28.384 1.00 82.38 58 GLU A O 1
ATOM 491 N N . ILE A 1 59 ? 14.834 21.053 -29.806 1.00 85.31 59 ILE A N 1
ATOM 492 C CA . ILE A 1 59 ? 14.418 20.235 -30.957 1.00 85.31 59 ILE A CA 1
ATOM 493 C C . ILE A 1 59 ? 15.575 19.353 -31.451 1.00 85.31 59 ILE A C 1
ATOM 495 O O . ILE A 1 59 ? 15.364 18.168 -31.712 1.00 85.31 59 ILE A O 1
ATOM 499 N N . ILE A 1 60 ? 16.792 19.898 -31.560 1.00 87.75 60 ILE A N 1
ATOM 500 C CA . ILE A 1 60 ? 17.970 19.156 -32.037 1.00 87.75 60 ILE A CA 1
ATOM 501 C C . ILE A 1 60 ? 18.417 18.113 -31.004 1.00 87.75 60 ILE A C 1
ATOM 503 O O . ILE A 1 60 ? 18.567 16.943 -31.357 1.00 87.75 60 ILE A O 1
ATOM 507 N N . THR A 1 61 ? 18.573 18.484 -29.728 1.00 89.81 61 THR A N 1
ATOM 508 C CA . THR A 1 61 ? 18.941 17.524 -28.671 1.00 89.81 61 THR A CA 1
ATOM 509 C C . THR A 1 61 ? 17.848 16.475 -28.471 1.00 89.81 61 THR A C 1
ATOM 511 O O . THR A 1 61 ? 18.145 15.285 -28.374 1.00 89.81 61 THR A O 1
ATOM 514 N N . GLY A 1 62 ? 16.573 16.873 -28.547 1.00 90.50 62 GLY A N 1
ATOM 515 C CA . GLY A 1 62 ? 15.430 15.964 -28.583 1.00 90.50 62 GLY A CA 1
ATOM 516 C C . GLY A 1 62 ? 15.500 14.962 -29.740 1.00 90.50 62 GLY A C 1
ATOM 517 O O . GLY A 1 62 ? 15.339 13.764 -29.517 1.00 90.50 62 GLY A O 1
ATOM 518 N N . ALA A 1 63 ? 15.813 15.406 -30.961 1.00 91.44 63 ALA A N 1
ATOM 519 C CA . ALA A 1 63 ? 15.965 14.525 -32.120 1.00 91.44 63 ALA A CA 1
ATOM 520 C C . ALA A 1 63 ? 17.169 13.570 -31.997 1.00 91.44 63 ALA A C 1
ATOM 522 O O . ALA A 1 63 ? 17.064 12.399 -32.378 1.00 91.44 63 ALA A O 1
ATOM 523 N N . ILE A 1 64 ? 18.290 14.019 -31.419 1.00 93.31 64 ILE A N 1
ATOM 524 C CA . ILE A 1 64 ? 19.441 13.157 -31.099 1.00 93.31 64 ILE A CA 1
ATOM 525 C C . ILE A 1 64 ? 19.046 12.127 -30.039 1.00 93.31 64 ILE A C 1
ATOM 527 O O . ILE A 1 64 ? 19.336 10.941 -30.207 1.00 93.31 64 ILE A O 1
ATOM 531 N N . ALA A 1 65 ? 18.334 12.530 -28.983 1.00 93.00 65 ALA A N 1
ATOM 532 C CA . ALA A 1 65 ? 17.831 11.644 -27.936 1.00 93.00 65 ALA A CA 1
ATOM 533 C C . ALA A 1 65 ? 16.844 10.593 -28.487 1.00 93.00 65 ALA A C 1
ATOM 535 O O . ALA A 1 65 ? 16.987 9.407 -28.174 1.00 93.00 65 ALA A O 1
ATOM 536 N N . GLU A 1 66 ? 15.918 11.001 -29.363 1.00 94.06 66 GLU A N 1
ATOM 537 C CA . GLU A 1 66 ? 14.938 10.151 -30.058 1.00 94.06 66 GLU A CA 1
ATOM 538 C C . GLU A 1 66 ? 15.551 9.203 -31.112 1.00 94.06 66 GLU A C 1
ATOM 540 O O . GLU A 1 66 ? 14.887 8.240 -31.508 1.00 94.06 66 GLU A O 1
ATOM 545 N N . SER A 1 67 ? 16.794 9.430 -31.549 1.00 94.81 67 SER A N 1
ATOM 546 C CA . SER A 1 67 ? 17.503 8.602 -32.543 1.00 94.81 67 SER A CA 1
ATOM 547 C C . SER A 1 67 ? 18.340 7.485 -31.901 1.00 94.81 67 SER A C 1
ATOM 549 O O . SER A 1 67 ? 18.842 7.641 -30.784 1.00 94.81 67 SER A O 1
ATOM 551 N N . LYS A 1 68 ? 18.528 6.345 -32.583 1.00 93.81 68 LYS A N 1
ATOM 552 C CA . LYS A 1 68 ? 19.371 5.238 -32.068 1.00 93.81 68 LYS A CA 1
ATOM 553 C C . LYS A 1 68 ? 20.867 5.530 -32.204 1.00 93.81 68 LYS A C 1
ATOM 555 O O . LYS A 1 68 ? 21.629 5.206 -31.299 1.00 93.81 68 LYS A O 1
ATOM 560 N N . MET A 1 69 ? 21.269 6.143 -33.315 1.00 95.06 69 MET A N 1
ATOM 561 C CA . MET A 1 69 ? 22.658 6.492 -33.635 1.00 95.06 69 MET A CA 1
ATOM 562 C C . MET A 1 69 ? 22.741 7.841 -34.356 1.00 95.06 69 MET A C 1
ATOM 564 O O . MET A 1 69 ? 21.739 8.319 -34.891 1.00 95.06 69 MET A O 1
ATOM 568 N N . LEU A 1 70 ? 23.935 8.430 -34.398 1.00 96.62 70 LEU A N 1
ATOM 569 C CA . LEU A 1 70 ? 24.240 9.625 -35.183 1.00 96.62 70 LEU A CA 1
ATOM 570 C C . LEU A 1 70 ? 25.181 9.261 -36.337 1.00 96.62 70 LEU A C 1
ATOM 572 O O . LEU A 1 70 ? 26.167 8.549 -36.158 1.00 96.62 70 LEU A O 1
ATOM 576 N N . ILE A 1 71 ? 24.898 9.774 -37.527 1.00 96.50 71 ILE A N 1
ATOM 577 C CA . ILE A 1 71 ? 25.784 9.700 -38.688 1.00 96.50 71 ILE A CA 1
ATOM 578 C C . ILE A 1 71 ? 26.375 11.088 -38.885 1.00 96.50 71 ILE A C 1
ATOM 580 O O . ILE A 1 71 ? 25.635 12.056 -39.047 1.00 96.50 71 ILE A O 1
ATOM 584 N N . PHE A 1 72 ? 27.702 11.191 -38.841 1.00 95.94 72 PHE A N 1
ATOM 585 C CA . PHE A 1 72 ? 28.409 12.455 -39.021 1.00 95.94 72 PHE A CA 1
ATOM 586 C C . PHE A 1 72 ? 28.958 12.541 -40.443 1.00 95.94 72 PHE A C 1
ATOM 588 O O . PHE A 1 72 ? 29.959 11.903 -40.775 1.00 95.94 72 PHE A O 1
ATOM 595 N N . ILE A 1 73 ? 28.308 13.347 -41.279 1.00 95.44 73 ILE A N 1
ATOM 596 C CA . ILE A 1 73 ? 28.763 13.662 -42.630 1.00 95.44 73 ILE A CA 1
ATOM 597 C C . ILE A 1 73 ? 29.937 14.636 -42.508 1.00 95.44 73 ILE A C 1
ATOM 599 O O . ILE A 1 73 ? 29.754 15.833 -42.296 1.00 95.44 73 ILE A O 1
ATOM 603 N N . SER A 1 74 ? 31.158 14.115 -42.593 1.00 94.94 74 SER A N 1
ATOM 604 C CA . SER A 1 74 ? 32.405 14.862 -42.445 1.00 94.94 74 SER A CA 1
ATOM 605 C C . SER A 1 74 ? 32.826 15.493 -43.772 1.00 94.94 74 SER A C 1
ATOM 607 O O . SER A 1 74 ? 33.304 14.808 -44.678 1.00 94.94 74 SER A O 1
ATOM 609 N N . SER A 1 75 ? 32.710 16.815 -43.832 1.00 95.19 75 SER A N 1
ATOM 610 C CA . SER A 1 75 ? 33.147 17.701 -44.909 1.00 95.19 75 SER A CA 1
ATOM 611 C C . SER A 1 75 ? 33.955 18.854 -44.316 1.00 95.19 75 SER A C 1
ATOM 613 O O . SER A 1 75 ? 33.947 19.073 -43.099 1.00 95.19 75 SER A O 1
ATOM 615 N N . LYS A 1 76 ? 34.587 19.677 -45.153 1.00 95.06 76 LYS A N 1
ATOM 616 C CA . LYS A 1 76 ? 35.166 20.952 -44.724 1.00 95.06 76 LYS A CA 1
ATOM 617 C C . LYS A 1 76 ? 34.139 21.807 -43.972 1.00 95.06 76 LYS A C 1
ATOM 619 O O . LYS A 1 76 ? 34.453 22.353 -42.919 1.00 95.06 76 LYS A O 1
ATOM 624 N N . HIS A 1 77 ? 32.909 21.903 -44.475 1.00 93.56 77 HIS A N 1
ATOM 625 C CA . HIS A 1 77 ? 31.886 22.781 -43.909 1.00 93.56 77 HIS A CA 1
ATOM 626 C C . HIS A 1 77 ? 31.230 22.232 -42.640 1.00 93.56 77 HIS A C 1
ATOM 628 O O . HIS A 1 77 ? 30.816 23.025 -41.790 1.00 93.56 77 HIS A O 1
ATOM 634 N N . SER A 1 78 ? 31.149 20.912 -42.468 1.00 92.62 78 SER A N 1
ATOM 635 C CA . SER A 1 78 ? 30.667 20.293 -41.229 1.00 92.62 78 SER A CA 1
ATOM 636 C C . SER A 1 78 ? 31.761 20.232 -40.160 1.00 92.62 78 SER A C 1
ATOM 638 O O . SER A 1 78 ? 31.461 20.401 -38.980 1.00 92.62 78 SER A O 1
ATOM 640 N N . ASN A 1 79 ? 33.035 20.118 -40.553 1.00 93.06 79 ASN A N 1
ATOM 641 C CA . ASN A 1 79 ? 34.179 20.264 -39.652 1.00 93.06 79 ASN A CA 1
ATOM 642 C C . ASN A 1 79 ? 34.437 21.722 -39.231 1.00 93.06 79 ASN A C 1
ATOM 644 O O . ASN A 1 79 ? 34.977 21.950 -38.151 1.00 93.06 79 ASN A O 1
ATOM 648 N N . GLU A 1 80 ? 34.043 22.722 -40.021 1.00 92.06 80 GLU A N 1
ATOM 649 C CA . GLU A 1 80 ? 34.111 24.144 -39.636 1.00 92.06 80 GLU A CA 1
ATOM 650 C C . GLU A 1 80 ? 32.915 24.598 -38.768 1.00 92.06 80 GLU A C 1
ATOM 652 O O . GLU A 1 80 ? 33.035 25.575 -38.025 1.00 92.06 80 GLU A O 1
ATOM 657 N N . SER A 1 81 ? 31.777 23.894 -38.816 1.00 88.94 81 SER A N 1
ATOM 658 C CA . SER A 1 81 ? 30.553 24.264 -38.089 1.00 88.94 81 SER A CA 1
ATOM 659 C C . SER A 1 81 ? 30.648 24.046 -36.569 1.00 88.94 81 SER A C 1
ATOM 661 O O . SER A 1 81 ? 31.336 23.155 -36.069 1.00 88.94 81 SER A O 1
ATOM 663 N N . MET A 1 82 ? 29.934 24.884 -35.806 1.00 86.75 82 MET A N 1
ATOM 664 C CA . MET A 1 82 ? 29.756 24.698 -34.359 1.00 86.75 82 MET A CA 1
ATOM 665 C C . MET A 1 82 ? 28.526 23.856 -34.004 1.00 86.75 82 MET A C 1
ATOM 667 O O . MET A 1 82 ? 28.511 23.281 -32.920 1.00 86.75 82 MET A O 1
ATOM 671 N N . TRP A 1 83 ? 27.528 23.778 -34.891 1.00 87.56 83 TRP A N 1
ATOM 672 C CA . TRP A 1 83 ? 26.292 23.023 -34.655 1.00 87.56 83 TRP A CA 1
ATOM 673 C C . TRP A 1 83 ? 26.562 21.520 -34.667 1.00 87.56 83 TRP A C 1
ATOM 675 O O . TRP A 1 83 ? 26.353 20.861 -33.657 1.00 87.56 83 TRP A O 1
ATOM 685 N N . THR A 1 84 ? 27.199 21.027 -35.729 1.00 89.94 84 THR A N 1
ATOM 686 C CA . THR A 1 84 ? 27.690 19.644 -35.859 1.00 89.94 84 THR A CA 1
ATOM 687 C C . THR A 1 84 ? 28.603 19.237 -34.704 1.00 89.94 84 THR A C 1
ATOM 689 O O . THR A 1 84 ? 28.493 18.137 -34.177 1.00 89.94 84 THR A O 1
ATOM 692 N N . ALA A 1 85 ? 29.477 20.140 -34.245 1.00 90.62 85 ALA A N 1
ATOM 693 C CA . ALA A 1 85 ? 30.299 19.899 -33.064 1.00 90.62 85 ALA A CA 1
ATOM 694 C C . ALA A 1 85 ? 29.445 19.698 -31.797 1.00 90.62 85 ALA A C 1
ATOM 696 O O . ALA A 1 85 ? 29.756 18.816 -31.004 1.00 90.62 85 ALA A O 1
ATOM 697 N N . GLY A 1 86 ? 28.380 20.486 -31.614 1.00 90.50 86 GLY A N 1
ATOM 698 C CA . GLY A 1 86 ? 27.408 20.309 -30.530 1.00 90.50 86 GLY A CA 1
ATOM 699 C C . GLY A 1 86 ? 26.626 18.999 -30.644 1.00 90.50 86 GLY A C 1
ATOM 700 O O . GLY A 1 86 ? 26.552 18.260 -29.671 1.00 90.50 86 GLY A O 1
ATOM 701 N N . GLU A 1 87 ? 26.133 18.669 -31.838 1.00 92.69 87 GLU A N 1
ATOM 702 C CA . GLU A 1 87 ? 25.423 17.416 -32.136 1.00 92.69 87 GLU A CA 1
ATOM 703 C C . GLU A 1 87 ? 26.289 16.178 -31.837 1.00 92.69 87 GLU A C 1
ATOM 705 O O . GLU A 1 87 ? 25.814 15.207 -31.250 1.00 92.69 87 GLU A O 1
ATOM 710 N N . ILE A 1 88 ? 27.584 16.232 -32.168 1.00 93.69 88 ILE A N 1
ATOM 711 C CA . ILE A 1 88 ? 28.573 15.205 -31.812 1.00 93.69 88 ILE A CA 1
ATOM 712 C C . ILE A 1 88 ? 28.726 15.080 -30.289 1.00 93.69 88 ILE A C 1
ATOM 714 O O . ILE A 1 88 ? 28.766 13.961 -29.782 1.00 93.69 88 ILE A O 1
ATOM 718 N N . PHE A 1 89 ? 28.824 16.190 -29.549 1.00 93.38 89 PHE A N 1
ATOM 719 C CA . PHE A 1 89 ? 28.947 16.136 -28.087 1.00 93.38 89 PHE A CA 1
ATOM 720 C C . PHE A 1 89 ? 27.677 15.589 -27.419 1.00 93.38 89 PHE A C 1
ATOM 722 O O . PHE A 1 89 ? 27.791 14.731 -26.549 1.00 93.38 89 PHE A O 1
ATOM 729 N N . GLU A 1 90 ? 26.491 16.007 -27.866 1.00 93.88 90 GLU A N 1
ATOM 730 C CA . GLU A 1 90 ? 25.194 15.502 -27.388 1.00 93.88 90 GLU A CA 1
ATOM 731 C C . GLU A 1 90 ? 25.039 13.994 -27.656 1.00 93.88 90 GLU A C 1
ATOM 733 O O . GLU A 1 90 ? 24.604 13.231 -26.793 1.00 93.88 90 GLU A O 1
ATOM 738 N N . ALA A 1 91 ? 25.449 13.530 -28.841 1.00 93.81 91 ALA A N 1
ATOM 739 C CA . ALA A 1 91 ? 25.442 12.110 -29.173 1.00 93.81 91 ALA A CA 1
ATOM 740 C C . ALA A 1 91 ? 26.424 11.297 -28.312 1.00 93.81 91 ALA A C 1
ATOM 742 O O . ALA A 1 91 ? 26.095 10.176 -27.929 1.00 93.81 91 ALA A O 1
ATOM 743 N N . LEU A 1 92 ? 27.595 11.846 -27.972 1.00 92.31 92 LEU A N 1
ATOM 744 C CA . LEU A 1 92 ? 28.551 11.189 -27.073 1.00 92.31 92 LEU A CA 1
ATOM 745 C C . LEU A 1 92 ? 28.049 11.130 -25.620 1.00 92.31 92 LEU A C 1
ATOM 747 O O . LEU A 1 92 ? 28.199 10.088 -24.987 1.00 92.31 92 LEU A O 1
ATOM 751 N N . ASP A 1 93 ? 27.440 12.204 -25.106 1.00 92.12 93 ASP A N 1
ATOM 752 C CA . ASP A 1 93 ? 26.864 12.243 -23.750 1.00 92.12 93 ASP A CA 1
ATOM 753 C C . ASP A 1 93 ? 25.670 11.277 -23.621 1.00 92.12 93 ASP A C 1
ATOM 755 O O . ASP A 1 93 ? 25.559 10.522 -22.657 1.00 92.12 93 ASP A O 1
ATOM 759 N N . GLY A 1 94 ? 24.839 11.191 -24.665 1.00 90.38 94 GLY A N 1
ATOM 760 C CA . GLY A 1 94 ? 23.733 10.236 -24.772 1.00 90.38 94 GLY A CA 1
ATOM 761 C C . GLY A 1 94 ? 24.119 8.779 -25.086 1.00 90.38 94 GLY A C 1
ATOM 762 O O . GLY A 1 94 ? 23.235 8.023 -25.497 1.00 90.38 94 GLY A O 1
ATOM 763 N N . GLU A 1 95 ? 25.397 8.391 -24.957 1.00 91.00 95 GLU A N 1
ATOM 764 C CA . GLU A 1 95 ? 25.968 7.072 -25.314 1.00 91.00 95 GLU A CA 1
ATOM 765 C C . GLU A 1 95 ? 25.590 6.567 -26.730 1.00 91.00 95 GLU A C 1
ATOM 767 O O . GLU A 1 95 ? 25.463 5.361 -26.974 1.00 91.00 95 GLU A O 1
ATOM 772 N N . LYS A 1 96 ? 25.373 7.467 -27.697 1.00 92.25 96 LYS A N 1
ATOM 773 C CA . LYS A 1 96 ? 24.974 7.094 -29.061 1.00 92.25 96 LYS A CA 1
ATOM 774 C C . LYS A 1 96 ? 26.181 6.630 -29.868 1.00 92.25 96 LYS A C 1
ATOM 776 O O . LYS A 1 96 ? 27.246 7.243 -29.847 1.00 92.25 96 LYS A O 1
ATOM 781 N N . ALA A 1 97 ? 25.987 5.576 -30.659 1.00 93.12 97 ALA A N 1
ATOM 782 C CA . ALA A 1 97 ? 26.953 5.214 -31.687 1.00 93.12 97 ALA A CA 1
ATOM 783 C C . ALA A 1 97 ? 27.066 6.358 -32.709 1.00 93.12 97 ALA A C 1
ATOM 785 O O . ALA A 1 97 ? 26.045 6.861 -33.188 1.00 93.12 97 ALA A O 1
ATOM 786 N N . ILE A 1 98 ? 28.297 6.744 -33.046 1.00 95.44 98 ILE A N 1
ATOM 787 C CA . ILE A 1 98 ? 28.598 7.725 -34.093 1.00 95.44 98 ILE A CA 1
ATOM 788 C C . ILE A 1 98 ? 29.239 6.991 -35.270 1.00 95.44 98 ILE A C 1
ATOM 790 O O . ILE A 1 98 ? 30.209 6.259 -35.083 1.00 95.44 98 ILE A O 1
ATOM 794 N N . ILE A 1 99 ? 28.712 7.204 -36.476 1.00 95.75 99 ILE A N 1
ATOM 795 C CA . ILE A 1 99 ? 29.249 6.659 -37.730 1.00 95.75 99 ILE A CA 1
ATOM 796 C C . ILE A 1 99 ? 29.745 7.834 -38.591 1.00 95.75 99 ILE A C 1
ATOM 798 O O . ILE A 1 99 ? 28.924 8.545 -39.177 1.00 95.75 99 ILE A O 1
ATOM 802 N N . PRO A 1 100 ? 31.063 8.094 -38.666 1.00 95.25 100 PRO A N 1
ATOM 803 C CA . PRO A 1 100 ? 31.614 9.129 -39.535 1.00 95.25 100 PRO A CA 1
ATOM 804 C C . PRO A 1 100 ? 31.603 8.688 -41.006 1.00 95.25 100 PRO A C 1
ATOM 806 O O . PRO A 1 100 ? 32.133 7.632 -41.353 1.00 95.25 100 PRO A O 1
ATOM 809 N N . VAL A 1 101 ? 31.062 9.531 -41.884 1.00 95.75 101 VAL A N 1
ATOM 810 C CA . VAL A 1 101 ? 31.098 9.367 -43.344 1.00 95.75 101 VAL A CA 1
ATOM 811 C C . VAL A 1 101 ? 31.863 10.550 -43.926 1.00 95.75 101 VAL A C 1
ATOM 813 O O . VAL A 1 101 ? 31.372 11.676 -43.907 1.00 95.75 101 VAL A O 1
ATOM 816 N N . LYS A 1 102 ? 33.085 10.329 -44.414 1.00 94.56 102 LYS A N 1
ATOM 817 C CA . LYS A 1 102 ? 33.900 11.379 -45.036 1.00 94.56 102 LYS A CA 1
ATOM 818 C C . LYS A 1 102 ? 33.481 11.585 -46.484 1.00 94.56 102 LYS A C 1
ATOM 820 O O . LYS A 1 102 ? 33.670 10.688 -47.298 1.00 94.56 102 LYS A O 1
ATOM 825 N N . ILE A 1 103 ? 32.983 12.777 -46.803 1.00 94.50 103 ILE A N 1
ATOM 826 C CA . ILE A 1 103 ? 32.684 13.187 -48.185 1.00 94.50 103 ILE A CA 1
ATOM 827 C C . ILE A 1 103 ? 33.815 14.014 -48.812 1.00 94.50 103 ILE A C 1
ATOM 829 O O . ILE A 1 103 ? 33.833 14.216 -50.023 1.00 94.50 103 ILE A O 1
ATOM 833 N N . ASP A 1 104 ? 34.789 14.447 -48.006 1.00 91.81 104 ASP A N 1
ATOM 834 C CA . ASP A 1 104 ? 36.049 15.012 -48.483 1.00 91.81 104 ASP A CA 1
ATOM 835 C C . ASP A 1 104 ? 37.256 14.598 -47.613 1.00 91.81 104 ASP A C 1
ATOM 837 O O . ASP A 1 104 ? 37.154 13.822 -46.654 1.00 91.81 104 ASP A O 1
ATOM 841 N N . ASN A 1 105 ? 38.430 15.129 -47.961 1.00 89.62 105 ASN A N 1
ATOM 842 C CA . ASN A 1 105 ? 39.693 14.942 -47.245 1.00 89.62 105 ASN A CA 1
ATOM 843 C C . ASN A 1 105 ? 40.036 16.078 -46.258 1.00 89.62 105 ASN A C 1
ATOM 845 O O . ASN A 1 105 ? 41.204 16.299 -45.926 1.00 89.62 105 ASN A O 1
ATOM 849 N N . SER A 1 106 ? 39.030 16.799 -45.753 1.00 91.31 106 SER A N 1
ATOM 850 C CA . SER A 1 106 ? 39.209 17.718 -44.625 1.00 91.31 106 SER A CA 1
ATOM 851 C C . SER A 1 106 ? 39.589 16.971 -43.337 1.00 91.31 106 SER A C 1
ATOM 853 O O . SER A 1 106 ? 39.382 15.765 -43.184 1.00 91.31 106 SER A O 1
ATOM 855 N N . GLN A 1 107 ? 40.184 17.691 -42.382 1.00 89.00 107 GLN A N 1
ATOM 856 C CA . GLN A 1 107 ? 40.504 17.135 -41.066 1.00 89.00 107 GLN A CA 1
ATOM 857 C C . GLN A 1 107 ? 39.409 17.467 -40.052 1.00 89.00 107 GLN A C 1
ATOM 859 O O . GLN A 1 107 ? 38.985 18.619 -39.965 1.00 89.00 107 GLN A O 1
ATOM 864 N N . TYR A 1 108 ? 39.065 16.491 -39.203 1.00 90.50 108 TYR A N 1
ATOM 865 C CA . TYR A 1 108 ? 38.153 16.682 -38.073 1.00 90.50 108 TYR A CA 1
ATOM 866 C C . TYR A 1 108 ? 38.485 17.920 -37.227 1.00 90.50 108 TYR A C 1
ATOM 868 O O . TYR A 1 108 ? 39.660 18.191 -36.938 1.00 90.50 108 TYR A O 1
ATOM 876 N N . ASN A 1 109 ? 37.450 18.639 -36.778 1.00 89.25 109 ASN A N 1
ATOM 877 C CA . ASN A 1 109 ? 37.603 19.835 -35.949 1.00 89.25 109 ASN A CA 1
ATOM 878 C C . ASN A 1 109 ? 38.426 19.537 -34.686 1.00 89.25 109 ASN A C 1
ATOM 880 O O . ASN A 1 109 ? 38.158 18.564 -33.981 1.00 89.25 109 ASN A O 1
ATOM 884 N N . LYS A 1 110 ? 39.371 20.419 -34.331 1.00 86.25 110 LYS A N 1
ATOM 885 C CA . LYS A 1 110 ? 40.189 20.296 -33.108 1.00 86.25 110 LYS A CA 1
ATOM 886 C C . LYS A 1 110 ? 39.358 20.057 -31.834 1.00 86.25 110 LYS A C 1
ATOM 888 O O . LYS A 1 110 ? 39.863 19.392 -30.938 1.00 86.25 110 LYS A O 1
ATOM 893 N N . LYS A 1 111 ? 38.111 20.550 -31.771 1.00 86.19 111 LYS A N 1
ATOM 894 C CA . LYS A 1 111 ? 37.169 20.349 -30.654 1.00 86.19 111 LYS A CA 1
ATOM 895 C C . LYS A 1 111 ? 36.825 18.873 -30.400 1.00 86.19 111 LYS A C 1
ATOM 897 O O . LYS A 1 111 ? 36.851 18.454 -29.251 1.00 86.19 111 LYS A O 1
ATOM 902 N N . PHE A 1 112 ? 36.528 18.093 -31.445 1.00 87.12 112 PHE A N 1
ATOM 903 C CA . PHE A 1 112 ? 36.066 16.697 -31.325 1.00 87.12 112 PHE A CA 1
ATOM 904 C C . PHE A 1 112 ? 37.019 15.656 -31.941 1.00 87.12 112 PHE A C 1
ATOM 906 O O . PHE A 1 112 ? 36.813 14.455 -31.780 1.00 87.12 112 PHE A O 1
ATOM 913 N N . LYS A 1 113 ? 38.102 16.081 -32.608 1.00 87.62 113 LYS A N 1
ATOM 914 C CA . LYS A 1 113 ? 39.066 15.200 -33.296 1.00 87.62 113 LYS A CA 1
ATOM 915 C C . LYS A 1 113 ? 39.634 14.084 -32.416 1.00 87.62 113 LYS A C 1
ATOM 917 O O . LYS A 1 113 ? 39.904 13.013 -32.940 1.00 87.62 113 LYS A O 1
ATOM 922 N N . LEU A 1 114 ? 39.824 14.304 -31.114 1.00 87.56 114 LEU A N 1
ATOM 923 C CA . LEU A 1 114 ? 40.309 13.256 -30.201 1.00 87.56 114 LEU A CA 1
ATOM 924 C C . LEU A 1 114 ? 39.241 12.204 -29.856 1.00 87.56 114 LEU A C 1
ATOM 926 O O . LEU A 1 114 ? 39.606 11.076 -29.546 1.00 87.56 114 LEU A O 1
ATOM 930 N N . LEU A 1 115 ? 37.957 12.562 -29.939 1.00 87.00 115 LEU A N 1
ATOM 931 C CA . LEU A 1 115 ? 36.820 11.704 -29.590 1.00 87.00 115 LEU A CA 1
ATOM 932 C C . LEU A 1 115 ? 36.332 10.884 -30.794 1.00 87.00 115 LEU A C 1
ATOM 934 O O . LEU A 1 115 ? 35.969 9.728 -30.630 1.00 87.00 115 LEU A O 1
ATOM 938 N N . ILE A 1 116 ? 36.385 11.455 -32.005 1.00 86.81 116 ILE A N 1
ATOM 939 C CA . ILE A 1 116 ? 36.005 10.755 -33.248 1.00 86.81 116 ILE A CA 1
ATOM 940 C C . ILE A 1 116 ? 37.165 9.948 -33.858 1.00 86.81 116 ILE A C 1
ATOM 942 O O . ILE A 1 116 ? 36.922 8.942 -34.511 1.00 86.81 116 ILE A O 1
ATOM 946 N N . ARG A 1 117 ? 38.438 10.319 -33.641 1.00 84.56 117 ARG A N 1
ATOM 947 C CA . ARG A 1 117 ? 39.591 9.593 -34.224 1.00 84.56 117 ARG A CA 1
ATOM 948 C C . ARG A 1 117 ? 39.663 8.079 -33.914 1.00 84.56 117 ARG A C 1
ATOM 950 O O . ARG A 1 117 ? 40.208 7.380 -34.764 1.00 84.56 117 ARG A O 1
ATOM 957 N N . PRO A 1 118 ? 39.203 7.560 -32.758 1.00 89.12 118 PRO A N 1
ATOM 958 C CA . PRO A 1 118 ? 39.164 6.117 -32.501 1.00 89.12 118 PRO A CA 1
ATOM 959 C C . PRO A 1 118 ? 38.077 5.352 -33.273 1.00 89.12 118 PRO A C 1
ATOM 961 O O . PRO A 1 118 ? 38.058 4.128 -33.196 1.00 89.12 118 PRO A O 1
ATOM 964 N N . LEU A 1 119 ? 37.159 6.045 -33.955 1.00 88.56 119 LEU A N 1
ATOM 965 C CA . LEU A 1 119 ? 36.066 5.436 -34.710 1.00 88.56 119 LEU A CA 1
ATOM 966 C C . LEU A 1 119 ? 36.513 5.112 -36.140 1.00 88.56 119 LEU A C 1
ATOM 968 O O . LEU A 1 119 ? 37.130 5.948 -36.809 1.00 88.56 119 LEU A O 1
ATOM 972 N N . ASP A 1 120 ? 36.132 3.931 -36.626 1.00 89.12 120 ASP A N 1
ATOM 973 C CA . ASP A 1 120 ? 36.187 3.614 -38.052 1.00 89.12 120 ASP A CA 1
ATOM 974 C C . ASP A 1 120 ? 35.300 4.597 -38.828 1.00 89.12 120 ASP A C 1
ATOM 976 O O . ASP A 1 120 ? 34.181 4.901 -38.410 1.00 89.12 120 ASP A O 1
ATOM 980 N N . TYR A 1 121 ? 35.794 5.094 -39.962 1.00 91.44 121 TYR A N 1
ATOM 981 C CA . TYR A 1 121 ? 35.051 5.986 -40.849 1.00 91.44 121 TYR A CA 1
ATOM 982 C C . TYR A 1 121 ? 34.812 5.322 -42.202 1.00 91.44 121 TYR A C 1
ATOM 984 O O . TYR A 1 121 ? 35.593 4.488 -42.656 1.00 91.44 121 TYR A O 1
ATOM 992 N N . ILE A 1 122 ? 33.737 5.736 -42.862 1.00 93.94 122 ILE A N 1
ATOM 993 C CA . ILE A 1 122 ? 33.401 5.331 -44.224 1.00 93.94 122 ILE A CA 1
ATOM 994 C C . ILE A 1 122 ? 33.886 6.433 -45.167 1.00 93.94 122 ILE A C 1
ATOM 996 O O . ILE A 1 122 ? 33.525 7.596 -44.976 1.00 93.94 122 ILE A O 1
ATOM 1000 N N . ASP A 1 123 ? 34.702 6.099 -46.169 1.00 93.06 123 ASP A N 1
ATOM 1001 C CA . ASP A 1 123 ? 35.162 7.078 -47.159 1.00 93.06 123 ASP A CA 1
ATOM 1002 C C . ASP A 1 123 ? 34.251 7.088 -48.395 1.00 93.06 123 ASP A C 1
ATOM 1004 O O . ASP A 1 123 ? 34.253 6.175 -49.220 1.00 93.06 123 ASP A O 1
ATOM 1008 N N . TYR A 1 124 ? 33.436 8.136 -48.497 1.00 93.38 124 TYR A N 1
ATOM 1009 C CA . TYR A 1 124 ? 32.542 8.378 -49.626 1.00 93.38 124 TYR A CA 1
ATOM 1010 C C . TYR A 1 124 ? 33.294 8.950 -50.831 1.00 93.38 124 TYR A C 1
ATOM 1012 O O . TYR A 1 124 ? 32.845 8.784 -51.962 1.00 93.38 124 TYR A O 1
ATOM 1020 N N . GLN A 1 125 ? 34.428 9.627 -50.608 1.00 89.19 125 GLN A N 1
ATOM 1021 C CA . GLN A 1 125 ? 35.186 10.271 -51.679 1.00 89.19 125 GLN A CA 1
ATOM 1022 C C . GLN A 1 125 ? 35.918 9.241 -52.552 1.00 89.19 125 GLN A C 1
ATOM 1024 O O . GLN A 1 125 ? 36.021 9.443 -53.760 1.00 89.19 125 GLN A O 1
ATOM 1029 N N . GLU A 1 126 ? 36.406 8.140 -51.971 1.00 88.56 126 GLU A N 1
ATOM 1030 C CA . GLU A 1 126 ? 37.036 7.055 -52.736 1.00 88.56 126 GLU A CA 1
ATOM 1031 C C . GLU A 1 126 ? 36.019 6.253 -53.570 1.00 88.56 126 GLU A C 1
ATOM 1033 O O . GLU A 1 126 ? 36.251 6.010 -54.756 1.00 88.56 126 GLU A O 1
ATOM 1038 N N . ASN A 1 127 ? 34.896 5.825 -52.977 1.00 90.69 127 ASN A N 1
ATOM 1039 C CA . ASN A 1 127 ? 33.895 5.017 -53.682 1.00 90.69 127 ASN A CA 1
ATOM 1040 C C . ASN A 1 127 ? 32.481 5.130 -53.063 1.00 90.69 127 ASN A C 1
ATOM 1042 O O . ASN A 1 127 ? 32.137 4.330 -52.185 1.00 90.69 127 ASN A O 1
ATOM 1046 N N . PRO A 1 128 ? 31.614 6.033 -53.569 1.00 89.81 128 PRO A N 1
ATOM 1047 C CA . PRO A 1 128 ? 30.234 6.202 -53.096 1.00 89.81 128 PRO A CA 1
ATOM 1048 C C . PRO A 1 128 ? 29.419 4.899 -53.035 1.00 89.81 128 PRO A C 1
ATOM 1050 O O . PRO A 1 128 ? 28.701 4.632 -52.074 1.00 89.81 128 PRO A O 1
ATOM 1053 N N . GLN A 1 129 ? 29.567 4.036 -54.044 1.00 89.38 129 GLN A N 1
ATOM 1054 C CA . GLN A 1 129 ? 28.774 2.811 -54.205 1.00 89.38 129 GLN A CA 1
ATOM 1055 C C . GLN A 1 129 ? 29.196 1.670 -53.265 1.00 89.38 129 GLN A C 1
ATOM 1057 O O . GLN A 1 129 ? 28.425 0.729 -53.052 1.00 89.38 129 GLN A O 1
ATOM 1062 N N . ASN A 1 130 ? 30.404 1.730 -52.702 1.00 92.00 130 ASN A N 1
ATOM 1063 C CA . ASN A 1 130 ? 30.807 0.877 -51.585 1.00 92.00 130 ASN A CA 1
ATOM 1064 C C . ASN A 1 130 ? 30.484 1.551 -50.247 1.00 92.00 130 ASN A C 1
ATOM 1066 O O . ASN A 1 130 ? 29.909 0.896 -49.380 1.00 92.00 130 ASN A O 1
ATOM 1070 N N . ALA A 1 131 ? 30.722 2.860 -50.124 1.00 92.62 131 ALA A N 1
ATOM 1071 C CA . ALA A 1 131 ? 30.412 3.642 -48.931 1.00 92.62 131 ALA A CA 1
ATOM 1072 C C . ALA A 1 131 ? 28.949 3.494 -48.482 1.00 92.62 131 ALA A C 1
ATOM 1074 O O . ALA A 1 131 ? 28.6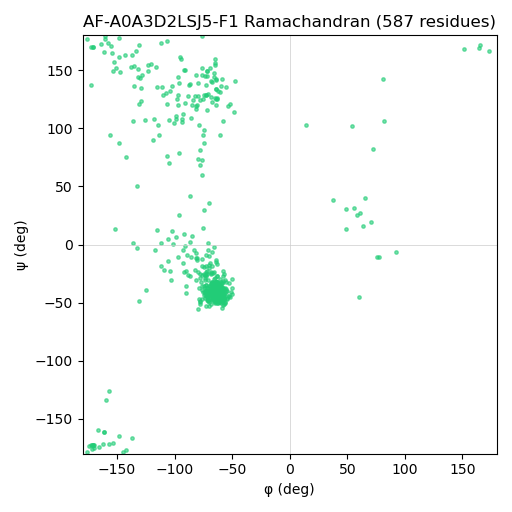93 3.241 -47.308 1.00 92.62 131 ALA A O 1
ATOM 1075 N N . LEU A 1 132 ? 27.986 3.552 -49.409 1.00 93.12 132 LEU A N 1
ATOM 1076 C CA . LEU A 1 132 ? 26.561 3.345 -49.110 1.00 93.12 132 LEU A CA 1
ATOM 1077 C C . LEU A 1 132 ? 26.261 1.927 -48.574 1.00 93.12 132 LEU A C 1
ATOM 1079 O O . LEU A 1 132 ? 25.448 1.767 -47.664 1.00 93.12 132 LEU A O 1
ATOM 1083 N N . LYS A 1 133 ? 26.954 0.890 -49.067 1.00 93.38 133 LYS A N 1
ATOM 1084 C CA . LYS A 1 133 ? 26.803 -0.500 -48.584 1.00 93.38 133 LYS A CA 1
ATOM 1085 C C . LYS A 1 133 ? 27.445 -0.695 -47.213 1.00 93.38 133 LYS A C 1
ATOM 1087 O O . LYS A 1 133 ? 26.869 -1.356 -46.349 1.00 93.38 133 LYS A O 1
ATOM 1092 N N . ASP A 1 134 ? 28.618 -0.107 -47.003 1.00 93.75 134 ASP A N 1
ATOM 1093 C CA . ASP A 1 134 ? 29.309 -0.123 -45.716 1.00 93.75 134 ASP A CA 1
ATOM 1094 C C . ASP A 1 134 ? 28.521 0.663 -44.652 1.00 93.75 134 ASP A C 1
ATOM 1096 O O . ASP A 1 134 ? 28.466 0.236 -43.497 1.00 93.75 134 ASP A O 1
ATOM 1100 N N . LEU A 1 135 ? 27.818 1.731 -45.050 1.00 94.25 135 LEU A N 1
ATOM 1101 C CA . LEU A 1 135 ? 26.909 2.505 -44.202 1.00 94.25 135 LEU A CA 1
ATOM 1102 C C . LEU A 1 135 ? 25.690 1.683 -43.768 1.00 94.25 135 LEU A C 1
ATOM 1104 O O . LEU A 1 135 ? 25.411 1.599 -42.573 1.00 94.25 135 LEU A O 1
ATOM 1108 N N . LEU A 1 136 ? 25.018 0.999 -44.704 1.00 94.25 136 LEU A N 1
ATOM 1109 C CA . LEU A 1 136 ? 23.941 0.052 -44.380 1.00 94.25 136 LEU A CA 1
ATOM 1110 C C . LEU A 1 136 ? 24.424 -1.059 -43.431 1.00 94.25 136 LEU A C 1
ATOM 1112 O O . LEU A 1 136 ? 23.744 -1.380 -42.455 1.00 94.25 136 LEU A O 1
ATOM 1116 N N . ARG A 1 137 ? 25.620 -1.618 -43.671 1.00 93.88 137 ARG A N 1
ATOM 1117 C CA . ARG A 1 137 ? 26.231 -2.641 -42.803 1.00 93.88 137 ARG A CA 1
ATOM 1118 C C . ARG A 1 137 ? 26.498 -2.110 -41.391 1.00 93.88 137 ARG A C 1
ATOM 1120 O O . ARG A 1 137 ? 26.207 -2.810 -40.422 1.00 93.88 137 ARG A O 1
ATOM 1127 N N . ALA A 1 138 ? 27.018 -0.889 -41.264 1.00 94.25 138 ALA A N 1
ATOM 1128 C CA . ALA A 1 138 ? 27.275 -0.252 -39.974 1.00 94.25 138 ALA A CA 1
ATOM 1129 C C . ALA A 1 138 ? 25.972 0.028 -39.201 1.00 94.25 138 ALA A C 1
ATOM 1131 O O . ALA A 1 138 ? 25.865 -0.344 -38.032 1.00 94.25 138 ALA A O 1
ATOM 1132 N N . ILE A 1 139 ? 24.956 0.597 -39.862 1.00 94.00 139 ILE A N 1
ATOM 1133 C CA . ILE A 1 139 ? 23.640 0.876 -39.262 1.00 94.00 139 ILE A CA 1
ATOM 1134 C C . ILE A 1 139 ? 22.971 -0.414 -38.775 1.00 94.00 139 ILE A C 1
ATOM 1136 O O . ILE A 1 139 ? 22.452 -0.454 -37.659 1.00 94.00 139 ILE A O 1
ATOM 1140 N N . ASN A 1 140 ? 22.995 -1.480 -39.580 1.00 93.38 140 ASN A N 1
ATOM 1141 C CA . ASN A 1 140 ? 22.375 -2.753 -39.210 1.00 93.38 140 ASN A CA 1
ATOM 1142 C C . ASN A 1 140 ? 23.089 -3.421 -38.027 1.00 93.38 140 ASN A C 1
ATOM 1144 O O . ASN A 1 140 ? 22.411 -3.852 -37.097 1.00 93.38 140 ASN A O 1
ATOM 1148 N N . LYS A 1 141 ? 24.428 -3.397 -37.981 1.00 93.50 141 LYS A N 1
ATOM 1149 C CA . LYS A 1 141 ? 25.180 -3.866 -36.807 1.00 93.50 141 LYS A CA 1
ATOM 1150 C C . LYS A 1 141 ? 24.779 -3.103 -35.536 1.00 93.50 141 LYS A C 1
ATOM 1152 O O . LYS A 1 141 ? 24.441 -3.719 -34.532 1.00 93.50 141 LYS A O 1
ATOM 1157 N N . VAL A 1 142 ? 24.729 -1.769 -35.588 1.00 92.88 142 VAL A N 1
ATOM 1158 C CA . VAL A 1 142 ? 24.325 -0.946 -34.432 1.00 92.88 142 VAL A CA 1
ATOM 1159 C C . VAL A 1 142 ? 22.865 -1.212 -34.025 1.00 92.88 142 VAL A C 1
ATOM 1161 O O . VAL A 1 142 ? 22.553 -1.239 -32.833 1.00 92.88 142 VAL A O 1
ATOM 1164 N N . LYS A 1 143 ? 21.958 -1.464 -34.983 1.00 91.12 143 LYS A N 1
ATOM 1165 C CA . LYS A 1 143 ? 20.581 -1.910 -34.694 1.00 91.12 143 LYS A CA 1
ATOM 1166 C C . LYS A 1 143 ? 20.563 -3.246 -33.938 1.00 91.12 143 LYS A C 1
ATOM 1168 O O . LYS A 1 143 ? 19.787 -3.377 -32.990 1.00 91.12 143 LYS A O 1
ATOM 1173 N N . GLU A 1 144 ? 21.393 -4.208 -34.333 1.00 91.56 144 GLU A N 1
ATOM 1174 C CA . GLU A 1 144 ? 21.507 -5.524 -33.690 1.00 91.56 144 GLU A CA 1
ATOM 1175 C C . GLU A 1 144 ? 22.105 -5.433 -32.279 1.00 91.56 144 GLU A C 1
ATOM 1177 O O . GLU A 1 144 ? 21.508 -5.972 -31.343 1.00 91.56 144 GLU A O 1
ATOM 1182 N N . ASP A 1 145 ? 23.198 -4.681 -32.102 1.00 91.00 145 ASP A N 1
ATOM 1183 C CA . ASP A 1 145 ? 23.857 -4.446 -30.808 1.00 91.00 145 ASP A CA 1
ATOM 1184 C C . ASP A 1 145 ? 22.874 -3.824 -29.787 1.00 91.00 145 ASP A C 1
ATOM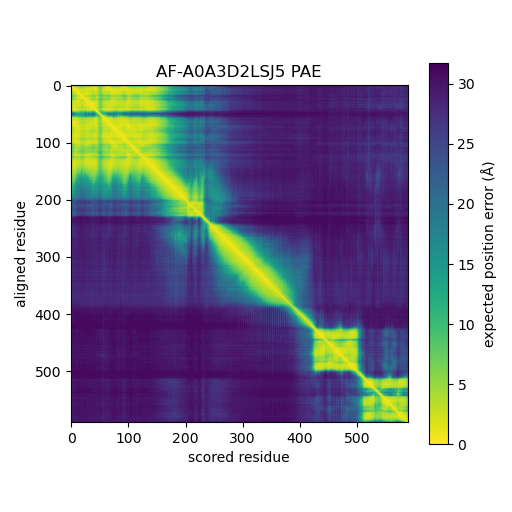 1186 O O . ASP A 1 145 ? 22.716 -4.315 -28.663 1.00 91.00 145 ASP A O 1
ATOM 1190 N N . ILE A 1 146 ? 22.122 -2.790 -30.195 1.00 89.56 146 ILE A N 1
ATOM 1191 C CA . ILE A 1 146 ? 21.085 -2.153 -29.359 1.00 89.56 146 ILE A CA 1
ATOM 1192 C C . ILE A 1 146 ? 19.946 -3.135 -29.044 1.00 89.56 146 ILE A C 1
ATOM 1194 O O . ILE A 1 146 ? 19.485 -3.210 -27.901 1.00 89.56 146 ILE A O 1
ATOM 1198 N N . ALA A 1 147 ? 19.494 -3.917 -30.030 1.00 88.94 147 ALA A N 1
ATOM 1199 C CA . ALA A 1 147 ? 18.444 -4.914 -29.834 1.00 88.94 147 ALA A CA 1
ATOM 1200 C C . ALA A 1 147 ? 18.896 -6.092 -28.951 1.00 88.94 147 ALA A C 1
ATOM 1202 O O . ALA A 1 147 ? 18.059 -6.738 -28.319 1.00 88.94 147 ALA A O 1
ATOM 1203 N N . GLN A 1 148 ? 20.193 -6.405 -28.881 1.00 90.06 148 GLN A N 1
ATOM 1204 C CA . GLN A 1 148 ? 20.740 -7.355 -27.912 1.00 90.06 148 GLN A CA 1
ATOM 1205 C C . GLN A 1 148 ? 20.764 -6.762 -26.498 1.00 90.06 148 GLN A C 1
ATOM 1207 O O . GLN A 1 148 ? 20.150 -7.354 -25.610 1.00 90.06 148 GLN A O 1
ATOM 1212 N N . LYS A 1 149 ? 21.348 -5.568 -26.305 1.00 89.00 149 LYS A N 1
ATOM 1213 C CA . LYS A 1 149 ? 21.398 -4.881 -24.997 1.00 89.00 149 LYS A CA 1
ATOM 1214 C C . LYS A 1 149 ? 20.005 -4.779 -24.353 1.00 89.00 149 LYS A C 1
ATOM 1216 O O . LYS A 1 149 ? 19.828 -5.156 -23.199 1.00 89.00 149 LYS A O 1
ATOM 1221 N N . GLN A 1 150 ? 18.982 -4.404 -25.128 1.00 87.81 150 GLN A N 1
ATOM 1222 C CA . GLN A 1 150 ? 17.591 -4.330 -24.649 1.00 87.81 150 GLN A CA 1
ATOM 1223 C C . GLN A 1 150 ? 16.995 -5.684 -24.218 1.00 87.81 150 GLN A C 1
ATOM 1225 O O . GLN A 1 150 ? 16.230 -5.739 -23.254 1.00 87.81 150 GLN A O 1
ATOM 1230 N N . ARG A 1 151 ? 17.333 -6.788 -24.904 1.00 89.12 151 ARG A N 1
ATOM 1231 C CA . ARG A 1 151 ? 16.877 -8.141 -24.527 1.00 89.12 151 ARG A CA 1
ATOM 1232 C C . ARG A 1 151 ? 17.541 -8.620 -23.235 1.00 89.12 151 ARG A C 1
ATOM 1234 O O . ARG A 1 151 ? 16.886 -9.266 -22.419 1.00 89.12 151 ARG A O 1
ATOM 1241 N N . GLU A 1 152 ? 18.815 -8.296 -23.041 1.00 91.00 152 GLU A N 1
ATOM 1242 C CA . GLU A 1 152 ? 19.571 -8.643 -21.834 1.00 91.00 152 GLU A CA 1
ATOM 1243 C C . GLU A 1 152 ? 19.102 -7.833 -20.613 1.00 91.00 152 GLU A C 1
ATOM 1245 O O . GLU A 1 152 ? 18.866 -8.409 -19.549 1.00 91.00 152 GLU A O 1
ATOM 1250 N N . GLU A 1 153 ? 18.869 -6.526 -20.779 1.00 89.69 153 GLU A N 1
ATOM 1251 C CA . GLU A 1 153 ? 18.328 -5.640 -19.738 1.00 89.69 153 GLU A CA 1
ATOM 1252 C C . GLU A 1 153 ? 16.929 -6.077 -19.263 1.00 89.69 153 GLU A C 1
ATOM 1254 O O . GLU A 1 153 ? 16.693 -6.188 -18.056 1.00 89.69 153 GLU A O 1
ATOM 1259 N N . GLU A 1 154 ? 16.007 -6.381 -20.184 1.00 89.62 154 GLU A N 1
ATOM 1260 C CA . GLU A 1 154 ? 14.653 -6.831 -19.831 1.00 89.62 154 GLU A CA 1
ATOM 1261 C C . GLU A 1 154 ? 14.660 -8.243 -19.213 1.00 89.62 154 GLU A C 1
ATOM 1263 O O . GLU A 1 154 ? 13.937 -8.484 -18.246 1.00 89.62 154 GLU A O 1
ATOM 1268 N N . LYS A 1 155 ? 15.534 -9.158 -19.661 1.00 92.62 155 LYS A N 1
ATOM 1269 C CA . LYS A 1 155 ? 15.715 -10.471 -19.010 1.00 92.62 155 LYS A CA 1
ATOM 1270 C C . LYS A 1 155 ? 16.207 -10.321 -17.565 1.00 92.62 155 LYS A C 1
ATOM 1272 O O . LYS A 1 155 ? 15.608 -10.891 -16.651 1.00 92.62 155 LYS A O 1
ATOM 1277 N N . LEU A 1 156 ? 17.238 -9.503 -17.338 1.00 92.31 156 LEU A N 1
ATOM 1278 C CA . LEU A 1 156 ? 17.763 -9.205 -16.000 1.00 92.31 156 LEU A CA 1
ATOM 1279 C C . LEU A 1 156 ? 16.707 -8.537 -15.102 1.00 92.31 156 LEU A C 1
ATOM 1281 O O . LEU A 1 156 ? 16.672 -8.767 -13.889 1.00 92.31 156 LEU A O 1
ATOM 1285 N N . ARG A 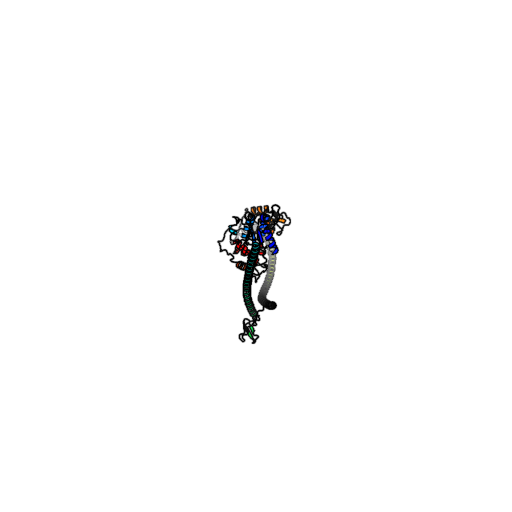1 157 ? 15.834 -7.705 -15.677 1.00 89.56 157 ARG A N 1
ATOM 1286 C CA . ARG A 1 157 ? 14.703 -7.107 -14.964 1.00 89.56 157 ARG A CA 1
ATOM 1287 C C . ARG A 1 157 ? 13.664 -8.157 -14.564 1.00 89.56 157 ARG A C 1
ATOM 1289 O O . ARG A 1 157 ? 13.251 -8.167 -13.406 1.00 89.56 157 ARG A O 1
ATOM 1296 N N . GLN A 1 158 ? 13.264 -9.043 -15.475 1.00 90.00 158 GLN A N 1
ATOM 1297 C CA . GLN A 1 158 ? 12.287 -10.100 -15.189 1.00 90.00 158 GLN A CA 1
ATOM 1298 C C . GLN A 1 158 ? 12.790 -11.067 -14.108 1.00 90.00 158 GLN A C 1
ATOM 1300 O O . GLN A 1 158 ? 12.027 -11.425 -13.211 1.00 90.00 158 GLN A O 1
ATOM 1305 N N . GLU A 1 159 ? 14.081 -11.411 -14.119 1.00 91.19 159 GLU A N 1
ATOM 1306 C CA . GLU A 1 159 ? 14.724 -12.213 -13.067 1.00 91.19 159 GLU A CA 1
ATOM 1307 C C . GLU A 1 159 ? 14.671 -11.515 -11.695 1.00 91.19 159 GLU A C 1
ATOM 1309 O O . GLU A 1 159 ? 14.273 -12.129 -10.701 1.00 91.19 159 GLU A O 1
ATOM 1314 N N . LYS A 1 160 ? 14.968 -10.208 -11.633 1.00 92.31 160 LYS A N 1
ATOM 1315 C CA . LYS A 1 160 ? 14.839 -9.403 -10.400 1.00 92.31 160 LYS A CA 1
ATOM 1316 C C . LYS A 1 160 ? 13.392 -9.314 -9.905 1.00 92.31 160 LYS A C 1
ATOM 1318 O O . LYS A 1 160 ? 13.145 -9.455 -8.708 1.00 92.31 160 LYS A O 1
ATOM 1323 N N . GLU A 1 161 ? 12.428 -9.102 -10.802 1.00 90.81 161 GLU A N 1
ATOM 1324 C CA . GLU A 1 161 ? 11.006 -9.073 -10.443 1.00 90.81 161 GLU A CA 1
ATOM 1325 C C . GLU A 1 161 ? 10.493 -10.443 -9.965 1.00 90.81 161 GLU A C 1
ATOM 1327 O O . GLU A 1 161 ? 9.625 -10.495 -9.092 1.00 90.81 161 GLU A O 1
ATOM 1332 N N . ALA A 1 162 ? 11.013 -11.550 -10.505 1.00 88.69 162 ALA A N 1
ATOM 1333 C CA . ALA A 1 162 ? 10.675 -12.904 -10.071 1.00 88.69 162 ALA A CA 1
ATOM 1334 C C . ALA A 1 162 ? 11.228 -13.214 -8.670 1.00 88.69 162 ALA A C 1
ATOM 1336 O O . ALA A 1 162 ? 10.480 -13.684 -7.809 1.00 88.69 162 ALA A O 1
ATOM 1337 N N . GLU A 1 163 ? 12.495 -12.888 -8.401 1.00 91.81 163 GLU A N 1
ATOM 1338 C CA . GLU A 1 163 ? 13.108 -13.126 -7.089 1.00 91.81 163 GLU A CA 1
ATOM 1339 C C . GLU A 1 163 ? 12.464 -12.256 -5.990 1.00 91.81 163 GLU A C 1
ATOM 1341 O O . GLU A 1 163 ? 12.182 -12.740 -4.893 1.00 91.81 163 GLU A O 1
ATOM 1346 N N . ALA A 1 164 ? 12.097 -11.007 -6.306 1.00 91.56 164 ALA A N 1
ATOM 1347 C CA . ALA A 1 164 ? 11.339 -10.145 -5.395 1.00 91.56 164 ALA A CA 1
ATOM 1348 C C . ALA A 1 164 ? 9.941 -10.710 -5.057 1.00 91.56 164 ALA A C 1
ATOM 1350 O O . ALA A 1 164 ? 9.503 -10.644 -3.905 1.00 91.56 164 ALA A O 1
ATOM 1351 N N . LYS A 1 165 ? 9.240 -11.309 -6.034 1.00 90.94 165 LYS A N 1
ATOM 1352 C CA . LYS A 1 165 ? 7.961 -12.014 -5.804 1.00 90.94 165 LYS A CA 1
ATOM 1353 C C . LYS A 1 165 ? 8.165 -13.254 -4.920 1.00 90.94 165 LYS A C 1
ATOM 1355 O O . LYS A 1 165 ? 7.371 -13.486 -4.009 1.00 90.94 165 LYS A O 1
ATOM 1360 N N . LYS A 1 166 ? 9.247 -14.008 -5.139 1.00 86.75 166 LYS A N 1
ATOM 1361 C CA . LYS A 1 166 ? 9.622 -15.212 -4.378 1.00 86.75 166 LYS A CA 1
ATOM 1362 C C . LYS A 1 166 ? 9.935 -14.918 -2.905 1.00 86.75 166 LYS A C 1
ATOM 1364 O O . LYS A 1 166 ? 9.382 -15.591 -2.036 1.00 86.75 166 LYS A O 1
ATOM 1369 N N . GLU A 1 167 ? 10.718 -13.884 -2.599 1.00 91.00 167 GLU A N 1
ATOM 1370 C CA . GLU A 1 167 ? 10.958 -13.471 -1.205 1.00 91.00 167 GLU A CA 1
ATOM 1371 C C . GLU A 1 167 ? 9.691 -12.922 -0.520 1.00 91.00 167 GLU A C 1
ATOM 1373 O O . GLU A 1 167 ? 9.452 -13.218 0.651 1.00 91.00 167 GLU A O 1
ATOM 1378 N N . LYS A 1 168 ? 8.808 -12.216 -1.245 1.00 89.31 168 LYS A N 1
ATOM 1379 C CA . LYS A 1 168 ? 7.511 -11.775 -0.695 1.00 89.31 168 LYS A CA 1
ATOM 1380 C C . LYS A 1 168 ? 6.618 -12.957 -0.291 1.00 89.31 168 LYS A C 1
ATOM 1382 O O . LYS A 1 168 ? 6.082 -12.960 0.814 1.00 89.31 168 LYS A O 1
ATOM 1387 N N . ILE A 1 169 ? 6.504 -13.978 -1.146 1.00 85.25 169 ILE A N 1
ATOM 1388 C CA . ILE A 1 169 ? 5.754 -15.216 -0.850 1.00 85.25 169 ILE A CA 1
ATOM 1389 C C . ILE A 1 169 ? 6.361 -15.949 0.358 1.00 85.25 169 ILE A C 1
ATOM 1391 O O . ILE A 1 169 ? 5.638 -16.435 1.227 1.00 85.25 169 ILE A O 1
ATOM 1395 N N . LYS A 1 170 ? 7.693 -15.997 0.449 1.00 86.19 170 LYS A N 1
ATOM 1396 C CA . LYS A 1 170 ? 8.424 -16.618 1.561 1.00 86.19 170 LYS A CA 1
ATOM 1397 C C . LYS A 1 170 ? 8.159 -15.924 2.903 1.00 86.19 170 LYS A C 1
ATOM 1399 O O . LYS A 1 170 ? 7.964 -16.623 3.899 1.00 86.19 170 LYS A O 1
ATOM 1404 N N . GLU A 1 171 ? 8.075 -14.591 2.944 1.00 89.06 171 GLU A N 1
ATOM 1405 C CA . GLU A 1 171 ? 7.700 -13.889 4.182 1.00 89.06 171 GLU A CA 1
ATOM 1406 C C . GLU A 1 171 ? 6.205 -14.045 4.520 1.00 89.06 171 GLU A C 1
ATOM 1408 O O . GLU A 1 171 ? 5.857 -14.223 5.687 1.00 89.06 171 GLU A O 1
ATOM 1413 N N . GLU A 1 172 ? 5.313 -14.100 3.526 1.00 84.88 172 GLU A N 1
ATOM 1414 C CA . GLU A 1 172 ? 3.891 -14.417 3.748 1.00 84.88 172 GLU A CA 1
ATOM 1415 C C . GLU A 1 172 ? 3.699 -15.819 4.357 1.00 84.88 172 GLU A C 1
ATOM 1417 O O . GLU A 1 172 ? 2.957 -15.972 5.330 1.00 84.88 172 GLU A O 1
ATOM 1422 N N . ILE A 1 173 ? 4.436 -16.829 3.880 1.00 79.19 173 ILE A N 1
ATOM 1423 C CA . ILE A 1 173 ? 4.471 -18.179 4.475 1.00 79.19 173 ILE A CA 1
ATOM 1424 C C . ILE A 1 173 ? 5.029 -18.141 5.911 1.00 79.19 173 ILE A C 1
ATOM 1426 O O . ILE A 1 173 ? 4.475 -18.773 6.811 1.00 79.19 173 ILE A O 1
ATOM 1430 N N . SER A 1 174 ? 6.091 -17.365 6.149 1.00 82.75 174 SER A N 1
ATOM 1431 C CA . SER A 1 174 ? 6.699 -17.138 7.473 1.00 82.75 174 SER A CA 1
ATOM 1432 C C . SER A 1 174 ? 5.711 -16.520 8.475 1.00 82.75 174 SER A C 1
ATOM 1434 O O . SER A 1 174 ? 5.690 -16.923 9.641 1.00 82.75 174 SER A O 1
ATOM 1436 N N . VAL A 1 175 ? 4.850 -15.595 8.040 1.00 83.88 175 VAL A N 1
ATOM 1437 C CA . VAL A 1 175 ? 3.762 -15.031 8.859 1.00 83.88 175 VAL A CA 1
ATOM 1438 C C . VAL A 1 175 ? 2.648 -16.057 9.092 1.00 83.88 175 VAL A C 1
ATOM 1440 O O . VAL A 1 175 ? 2.250 -16.265 10.239 1.00 83.88 175 VAL A O 1
ATOM 1443 N N . LEU A 1 176 ? 2.183 -16.749 8.047 1.00 76.88 176 LEU A N 1
ATOM 1444 C CA . LEU A 1 176 ? 1.118 -17.756 8.152 1.00 76.88 176 LEU A CA 1
ATOM 1445 C C . LEU A 1 176 ? 1.494 -18.924 9.079 1.00 76.88 176 LEU A C 1
ATOM 1447 O O . LEU A 1 176 ? 0.652 -19.385 9.849 1.00 76.88 176 LEU A O 1
ATOM 1451 N N . ALA A 1 177 ? 2.756 -19.362 9.078 1.00 70.50 177 ALA A N 1
ATOM 1452 C CA . ALA A 1 177 ? 3.247 -20.396 9.989 1.00 70.50 177 ALA A CA 1
ATOM 1453 C C . ALA A 1 177 ? 3.177 -19.960 11.468 1.00 70.50 177 ALA A C 1
ATOM 1455 O O . ALA A 1 177 ? 2.706 -20.720 12.320 1.00 70.50 177 ALA A O 1
ATOM 1456 N N . LYS A 1 178 ? 3.579 -18.716 11.775 1.00 75.69 178 LYS A N 1
ATOM 1457 C CA . LYS A 1 178 ? 3.494 -18.125 13.127 1.00 75.69 178 LYS A CA 1
ATOM 1458 C C . LYS A 1 178 ? 2.038 -17.976 13.582 1.00 75.69 178 LYS A C 1
ATOM 1460 O O . LYS A 1 178 ? 1.711 -18.261 14.735 1.00 75.69 178 LYS A O 1
ATOM 1465 N N . ASP A 1 179 ? 1.153 -17.566 12.675 1.00 69.81 179 ASP A N 1
ATOM 1466 C CA . ASP A 1 179 ? -0.279 -17.432 12.947 1.00 69.81 179 ASP A CA 1
ATOM 1467 C C . ASP A 1 179 ? -0.955 -18.794 13.171 1.00 69.81 179 ASP A C 1
ATOM 1469 O O . ASP A 1 179 ? -1.737 -18.930 14.114 1.00 69.81 179 ASP A O 1
ATOM 1473 N N . CYS A 1 180 ? -0.587 -19.823 12.401 1.00 66.94 180 CYS A N 1
ATOM 1474 C CA . CYS A 1 180 ? -1.020 -21.201 12.631 1.00 66.94 180 CYS A CA 1
ATOM 1475 C C . CYS A 1 180 ? -0.580 -21.701 14.017 1.00 66.94 180 CYS A C 1
ATOM 1477 O O . CYS A 1 180 ? -1.412 -22.180 14.786 1.00 66.94 180 CYS A O 1
ATOM 1479 N N . GLN A 1 181 ? 0.693 -21.514 14.390 1.00 66.00 181 GLN A N 1
ATOM 1480 C CA . GLN A 1 181 ? 1.205 -21.889 15.714 1.00 66.00 181 GLN A CA 1
ATOM 1481 C C . GLN A 1 181 ? 0.450 -21.174 16.851 1.00 66.00 181 GLN A C 1
ATOM 1483 O O . GLN A 1 181 ? 0.100 -21.797 17.857 1.00 66.00 181 GLN A O 1
ATOM 1488 N N . ARG A 1 182 ? 0.147 -19.877 16.689 1.00 71.44 182 ARG A N 1
ATOM 1489 C CA . ARG A 1 182 ? -0.655 -19.106 17.654 1.00 71.44 182 ARG A CA 1
ATOM 1490 C C . ARG A 1 182 ? -2.073 -19.666 17.791 1.00 71.44 182 ARG A C 1
ATOM 1492 O O . ARG A 1 182 ? -2.569 -19.757 18.913 1.00 71.44 182 ARG A O 1
ATOM 1499 N N . LEU A 1 183 ? -2.717 -20.037 16.684 1.00 69.62 183 LEU A N 1
ATOM 1500 C CA . LEU A 1 183 ? -4.058 -20.628 16.693 1.00 69.62 183 LEU A CA 1
ATOM 1501 C C . LEU A 1 183 ? -4.068 -21.995 17.393 1.00 69.62 183 LEU A C 1
ATOM 1503 O O . LEU A 1 183 ? -4.941 -22.222 18.228 1.00 69.62 183 LEU A O 1
ATOM 1507 N N . THR A 1 184 ? -3.069 -22.852 17.161 1.00 64.12 184 THR A N 1
ATOM 1508 C CA . THR A 1 184 ? -2.918 -24.132 17.880 1.00 64.12 184 THR A CA 1
ATOM 1509 C C . THR A 1 184 ? -2.812 -23.924 19.395 1.00 64.12 184 THR A C 1
ATOM 1511 O O . THR A 1 184 ? -3.496 -24.595 20.166 1.00 64.12 184 THR A O 1
ATOM 1514 N N . LEU A 1 185 ? -2.011 -22.951 19.848 1.00 67.56 185 LEU A N 1
ATOM 1515 C CA . LEU A 1 185 ? -1.895 -22.625 21.277 1.00 67.56 185 LEU A CA 1
ATOM 1516 C C . LEU A 1 185 ? -3.214 -22.092 21.866 1.00 67.56 185 LEU A C 1
ATOM 1518 O O . LEU A 1 185 ? -3.580 -22.461 22.981 1.00 67.56 185 LEU A O 1
ATOM 1522 N N . GLN A 1 186 ? -3.962 -21.277 21.115 1.00 69.19 186 GLN A N 1
ATOM 1523 C CA . GLN A 1 186 ? -5.285 -20.794 21.529 1.00 69.19 186 GLN A CA 1
ATOM 1524 C C . GLN A 1 186 ? -6.331 -21.919 21.603 1.00 69.19 186 GLN A C 1
ATOM 1526 O O . GLN A 1 186 ? -7.170 -21.908 22.501 1.00 69.19 186 GLN A O 1
ATOM 1531 N N . GLN A 1 187 ? -6.275 -22.908 20.707 1.00 64.50 187 GLN A N 1
ATOM 1532 C CA . GLN A 1 187 ? -7.139 -24.092 20.765 1.00 64.50 187 GLN A CA 1
ATOM 1533 C C . GLN A 1 187 ? -6.858 -24.929 22.022 1.00 64.50 187 GLN A C 1
ATOM 1535 O O . GLN A 1 187 ? -7.799 -25.307 22.717 1.00 64.50 187 GLN A O 1
ATOM 1540 N N . ILE A 1 188 ? -5.581 -25.165 22.353 1.00 70.06 188 ILE A N 1
ATOM 1541 C CA . ILE A 1 188 ? -5.172 -25.897 23.566 1.00 70.06 188 ILE A CA 1
ATOM 1542 C C . ILE A 1 188 ? -5.680 -25.192 24.836 1.00 70.06 188 ILE A C 1
ATOM 1544 O O . ILE A 1 188 ? -6.208 -25.851 25.733 1.00 70.06 188 ILE A O 1
ATOM 1548 N N . ASP A 1 189 ? -5.580 -23.861 24.901 1.00 72.44 189 ASP A N 1
ATOM 1549 C CA . ASP A 1 189 ? -6.089 -23.079 26.034 1.00 72.44 189 ASP A CA 1
ATOM 1550 C C . ASP A 1 189 ? -7.621 -23.165 26.168 1.00 72.44 189 ASP A C 1
ATOM 1552 O O . ASP A 1 189 ? -8.128 -23.478 27.244 1.00 72.44 189 ASP A O 1
ATOM 1556 N N . VAL A 1 190 ? -8.374 -22.999 25.073 1.00 71.94 190 VAL A N 1
ATOM 1557 C CA . VAL A 1 190 ? -9.844 -23.148 25.084 1.00 71.94 190 VAL A CA 1
ATOM 1558 C C . VAL A 1 190 ? -10.264 -24.552 25.533 1.00 71.94 190 VAL A C 1
ATOM 1560 O O . VAL A 1 190 ? -11.184 -24.691 26.337 1.00 71.94 190 VAL A O 1
ATOM 1563 N N . VAL A 1 191 ? -9.570 -25.597 25.077 1.00 69.12 191 VAL A N 1
ATOM 1564 C CA . VAL A 1 191 ? -9.818 -26.991 25.487 1.00 69.12 191 VAL A CA 1
ATOM 1565 C C . VAL A 1 191 ? -9.576 -27.183 26.987 1.00 69.12 191 VAL A C 1
ATOM 1567 O O . VAL A 1 191 ? -10.391 -27.811 27.666 1.00 69.12 191 VAL A O 1
ATOM 1570 N N . LYS A 1 192 ? -8.519 -26.576 27.538 1.00 73.62 192 LYS A N 1
ATOM 1571 C CA . LYS A 1 192 ? -8.254 -26.567 28.983 1.00 73.62 192 LYS A CA 1
ATOM 1572 C C . LYS A 1 192 ? -9.366 -25.852 29.763 1.00 73.62 192 LYS A C 1
ATOM 1574 O O . LYS A 1 192 ? -9.872 -26.420 30.730 1.00 73.62 192 LYS A O 1
ATOM 1579 N N . GLN A 1 193 ? -9.822 -24.682 29.308 1.00 76.44 193 GLN A N 1
ATOM 1580 C CA . GLN A 1 193 ? -10.944 -23.969 29.938 1.00 76.44 193 GLN A CA 1
ATOM 1581 C C . GLN A 1 193 ? -12.271 -24.760 29.864 1.00 76.44 193 GLN A C 1
ATOM 1583 O O . GLN A 1 193 ? -13.094 -24.673 30.779 1.00 76.44 193 GLN A O 1
ATOM 1588 N N . ILE A 1 194 ? -12.494 -25.555 28.806 1.00 73.31 194 ILE A N 1
ATOM 1589 C CA . ILE A 1 194 ? -13.640 -26.478 28.710 1.00 73.31 194 ILE A CA 1
ATOM 1590 C C . ILE A 1 194 ? -13.550 -27.560 29.794 1.00 73.31 194 ILE A C 1
ATOM 1592 O O . ILE A 1 194 ? -14.537 -27.782 30.495 1.00 73.31 194 ILE A O 1
ATOM 1596 N N . PHE A 1 195 ? -12.392 -28.203 29.980 1.00 71.06 195 PHE A N 1
ATOM 1597 C CA . PHE A 1 195 ? -12.217 -29.213 31.032 1.00 71.06 195 PHE A CA 1
ATOM 1598 C C . PHE A 1 195 ? -12.388 -28.631 32.443 1.00 71.06 195 PHE A C 1
ATOM 1600 O O . PHE A 1 195 ? -13.032 -29.256 33.286 1.00 71.06 195 PHE A O 1
ATOM 1607 N N . GLU A 1 196 ? -11.884 -27.421 32.694 1.00 77.31 196 GLU A N 1
ATOM 1608 C CA . GLU A 1 196 ? -12.067 -26.713 33.969 1.00 77.31 196 GLU A CA 1
ATOM 1609 C C . GLU A 1 196 ? -13.552 -26.429 34.255 1.00 77.31 196 GLU A C 1
ATOM 1611 O O . GLU A 1 196 ? -14.035 -26.707 35.354 1.00 77.31 196 GLU A O 1
ATOM 1616 N N . LYS A 1 197 ? -14.316 -25.969 33.254 1.00 76.19 197 LYS A N 1
ATOM 1617 C CA . LYS A 1 197 ? -15.764 -25.730 33.390 1.00 76.19 197 LYS A CA 1
ATOM 1618 C C . LYS A 1 197 ? -16.583 -27.011 33.544 1.00 76.19 197 LYS A C 1
ATOM 1620 O O . LYS A 1 197 ? -17.498 -27.023 34.362 1.00 76.19 197 LYS A O 1
ATOM 1625 N N . GLN A 1 198 ? -16.254 -28.082 32.817 1.00 70.56 198 GLN A N 1
ATOM 1626 C CA . GLN A 1 198 ? -16.893 -29.396 32.999 1.00 70.56 198 GLN A CA 1
ATOM 1627 C C . GLN A 1 198 ? -16.654 -29.927 34.422 1.00 70.56 198 GLN A C 1
ATOM 1629 O O . GLN A 1 198 ? -17.598 -30.328 35.097 1.00 70.56 198 GLN A O 1
ATOM 1634 N N . THR A 1 199 ? -15.421 -29.810 34.925 1.00 73.69 199 THR A N 1
ATOM 1635 C CA . THR A 1 199 ? -15.074 -30.174 36.309 1.00 73.69 199 THR A CA 1
ATOM 1636 C C . THR A 1 199 ? -15.883 -29.359 37.327 1.00 73.69 199 THR A C 1
ATOM 1638 O O . THR A 1 199 ? -16.416 -29.927 38.276 1.00 73.69 199 THR A O 1
ATOM 1641 N N . TYR A 1 200 ? -16.039 -28.045 37.113 1.00 74.50 200 TYR A N 1
ATOM 1642 C CA . TYR A 1 200 ? -16.807 -27.160 38.002 1.00 74.50 200 TYR A CA 1
ATOM 1643 C C . TYR A 1 200 ? -18.307 -27.502 38.082 1.00 74.50 200 TYR A C 1
ATOM 1645 O O . TYR A 1 200 ? -18.901 -27.374 39.150 1.00 74.50 200 TYR A O 1
ATOM 1653 N N . ILE A 1 201 ? -18.923 -27.975 36.990 1.00 75.56 201 ILE A N 1
ATOM 1654 C CA . ILE A 1 201 ? -20.330 -28.427 36.991 1.00 75.56 201 ILE A CA 1
ATOM 1655 C C . ILE A 1 201 ? -20.510 -29.888 37.449 1.00 75.56 201 ILE A C 1
ATOM 1657 O O . ILE A 1 201 ? -21.617 -30.413 37.374 1.00 75.56 201 ILE A O 1
ATOM 1661 N N . GLY A 1 202 ? -19.447 -30.543 37.934 1.00 74.19 202 GLY A N 1
ATOM 1662 C CA . GLY A 1 202 ? -19.469 -31.919 38.446 1.00 74.19 202 GLY A CA 1
ATOM 1663 C C . GLY A 1 202 ? -19.147 -33.008 37.415 1.00 74.19 202 GLY A C 1
ATOM 1664 O O . GLY A 1 202 ? -18.949 -34.160 37.797 1.00 74.19 202 GLY A O 1
ATOM 1665 N N . ASN A 1 203 ? -19.010 -32.661 36.132 1.00 74.62 203 ASN A N 1
ATOM 1666 C CA . ASN A 1 203 ? -18.664 -33.591 35.054 1.00 74.62 203 ASN A CA 1
ATOM 1667 C C . ASN A 1 203 ? -17.148 -33.865 35.043 1.00 74.62 203 ASN A C 1
ATOM 1669 O O . ASN A 1 203 ? -16.397 -33.360 34.205 1.00 74.62 203 ASN A O 1
ATOM 1673 N N . THR A 1 204 ? -16.684 -34.653 36.013 1.00 77.06 204 THR A N 1
ATOM 1674 C CA . THR A 1 204 ? -15.264 -35.005 36.196 1.00 77.06 204 THR A CA 1
ATOM 1675 C C . THR A 1 204 ? -14.786 -36.132 35.271 1.00 77.06 204 THR A C 1
ATOM 1677 O O . THR A 1 204 ? -13.575 -36.331 35.107 1.00 77.06 204 THR A O 1
ATOM 1680 N N . THR A 1 205 ? -15.714 -36.845 34.628 1.00 80.12 205 THR A N 1
ATOM 1681 C CA . THR A 1 205 ? -15.475 -38.050 33.824 1.00 80.12 205 THR A CA 1
ATOM 1682 C C . THR A 1 205 ? -16.189 -38.022 32.466 1.00 80.12 205 THR A C 1
ATOM 1684 O O . THR A 1 205 ? -17.035 -37.174 32.186 1.00 80.12 205 THR A O 1
ATOM 1687 N N . LYS A 1 206 ? -15.794 -38.946 31.584 1.00 76.81 206 LYS A N 1
ATOM 1688 C CA . LYS A 1 206 ? -16.385 -39.229 30.270 1.00 76.81 206 LYS A CA 1
ATOM 1689 C C . LYS A 1 206 ? -16.258 -40.717 29.948 1.00 76.81 206 LYS A C 1
ATOM 1691 O O . LYS A 1 206 ? -15.280 -41.358 30.333 1.00 76.81 206 LYS A O 1
ATOM 1696 N N . ILE A 1 207 ? -17.219 -41.259 29.208 1.00 79.38 207 ILE A N 1
ATOM 1697 C CA . ILE A 1 207 ? -17.226 -42.667 28.791 1.00 79.38 207 ILE A CA 1
ATOM 1698 C C . ILE A 1 207 ? -16.421 -42.824 27.491 1.00 79.38 207 ILE A C 1
ATOM 1700 O O . ILE A 1 207 ? -16.501 -41.990 26.588 1.00 79.38 207 ILE A O 1
ATOM 1704 N N . CYS A 1 208 ? -15.608 -43.877 27.395 1.00 74.50 208 CYS A N 1
ATOM 1705 C CA . CYS A 1 208 ? -14.880 -44.221 26.175 1.00 74.50 208 CYS A CA 1
ATOM 1706 C C . CYS A 1 208 ? -15.789 -44.960 25.171 1.00 74.50 208 CYS A C 1
ATOM 1708 O O . CYS A 1 208 ? -16.198 -46.078 25.479 1.00 74.50 208 CYS A O 1
ATOM 1710 N N . PRO A 1 209 ? -16.014 -44.438 23.947 1.00 73.38 209 PRO A N 1
ATOM 1711 C CA . PRO A 1 209 ? -16.978 -45.000 22.987 1.00 73.38 209 PRO A CA 1
ATOM 1712 C C . PRO A 1 209 ? -16.567 -46.347 22.355 1.00 73.38 209 PRO A C 1
ATOM 1714 O O . PRO A 1 209 ? -17.277 -46.856 21.498 1.00 73.38 209 PRO A O 1
ATOM 1717 N N . ILE A 1 210 ? -15.412 -46.905 22.736 1.00 77.31 210 ILE A N 1
ATOM 1718 C CA . ILE A 1 210 ? -14.863 -48.171 22.212 1.00 77.31 210 ILE A CA 1
ATOM 1719 C C . ILE A 1 210 ? -14.912 -49.306 23.248 1.00 77.31 210 ILE A C 1
ATOM 1721 O O . ILE A 1 210 ? -14.813 -50.477 22.894 1.00 77.31 210 ILE A O 1
ATOM 1725 N N . CYS A 1 211 ? -14.993 -48.988 24.544 1.00 84.06 211 CYS A N 1
ATOM 1726 C CA . CYS A 1 211 ? -14.874 -49.999 25.606 1.00 84.06 211 CYS A CA 1
ATOM 1727 C C . CYS A 1 211 ? -15.633 -49.658 26.897 1.00 84.06 211 CYS A C 1
ATOM 1729 O O . CYS A 1 211 ? -15.325 -50.233 27.947 1.00 84.06 211 CYS A O 1
ATOM 1731 N N . ASP A 1 212 ? -16.516 -48.659 26.825 1.00 86.12 212 ASP A N 1
ATOM 1732 C CA . ASP A 1 212 ? -17.398 -48.111 27.866 1.00 86.12 212 ASP A CA 1
ATOM 1733 C C . ASP A 1 212 ? -16.738 -47.776 29.210 1.00 86.12 212 ASP A C 1
ATOM 1735 O O . ASP A 1 212 ? -17.400 -47.504 30.210 1.00 86.12 212 ASP A O 1
ATOM 1739 N N . LYS A 1 213 ? -15.403 -47.741 29.247 1.00 83.88 213 LYS A N 1
ATOM 1740 C CA . LYS A 1 213 ? -14.663 -47.366 30.444 1.00 83.88 213 LYS A CA 1
ATOM 1741 C C . LYS A 1 213 ? -14.837 -45.878 30.706 1.00 83.88 213 LYS A C 1
ATOM 1743 O O . LYS A 1 213 ? -14.562 -45.051 29.835 1.00 83.88 213 LYS A O 1
ATOM 1748 N N . GLU A 1 214 ? -15.204 -45.561 31.937 1.00 85.00 214 GLU A N 1
ATOM 1749 C CA . GLU A 1 214 ? -15.155 -44.214 32.481 1.00 85.00 214 GLU A CA 1
ATOM 1750 C C . GLU A 1 214 ? -13.695 -43.748 32.643 1.00 85.00 214 GLU A C 1
ATOM 1752 O O . GLU A 1 214 ? -12.850 -44.435 33.224 1.00 85.00 214 GLU A O 1
ATOM 1757 N N . VAL A 1 215 ? -13.378 -42.580 32.085 1.00 80.75 215 VAL A N 1
ATOM 1758 C CA . VAL A 1 215 ? -12.049 -41.952 32.112 1.00 80.75 215 VAL A CA 1
ATOM 1759 C C . VAL A 1 215 ? -12.217 -40.489 32.525 1.00 80.75 215 VAL A C 1
ATOM 1761 O O . VAL A 1 215 ? -13.253 -39.890 32.251 1.00 80.75 215 VAL A O 1
ATOM 1764 N N . SER A 1 216 ? -11.221 -39.876 33.170 1.00 79.81 216 SER A N 1
ATOM 1765 C CA . SER A 1 216 ? -11.312 -38.458 33.551 1.00 79.81 216 SER A CA 1
ATOM 1766 C C . SER A 1 216 ? -11.526 -37.550 32.330 1.00 79.81 216 SER A C 1
ATOM 1768 O O . SER A 1 216 ? -10.936 -37.766 31.266 1.00 79.81 216 SER A O 1
ATOM 1770 N N . ILE A 1 217 ? -12.348 -36.510 32.499 1.00 74.31 217 ILE A N 1
ATOM 1771 C CA . ILE A 1 217 ? -12.747 -35.551 31.458 1.00 74.31 217 ILE A CA 1
ATOM 1772 C C . ILE A 1 217 ? -11.539 -34.973 30.696 1.00 74.31 217 ILE A C 1
ATOM 1774 O O . ILE A 1 217 ? -11.583 -34.857 29.471 1.00 74.31 217 ILE A O 1
ATOM 1778 N N . SER A 1 218 ? -10.430 -34.723 31.398 1.00 71.38 218 SER A N 1
ATOM 1779 C CA . SER A 1 218 ? -9.179 -34.142 30.889 1.00 71.38 218 SER A CA 1
ATOM 1780 C C . SER A 1 218 ? -8.218 -35.140 30.224 1.00 71.38 218 SER A C 1
ATOM 1782 O O . SER A 1 218 ? -7.180 -34.737 29.704 1.00 71.38 218 SER A O 1
ATOM 1784 N N . SER A 1 219 ? -8.520 -36.443 30.227 1.00 73.50 219 SER A N 1
ATOM 1785 C CA . SER A 1 219 ? -7.628 -37.460 29.652 1.00 73.50 219 SER A CA 1
ATOM 1786 C C . SER A 1 219 ? -7.672 -37.449 28.123 1.00 73.50 219 SER A C 1
ATOM 1788 O O . SER A 1 219 ? -8.741 -37.613 27.533 1.00 73.50 219 SER A O 1
ATOM 1790 N N . ASN A 1 220 ? -6.517 -37.319 27.467 1.00 70.75 220 ASN A N 1
ATOM 1791 C CA . ASN A 1 220 ? -6.425 -37.301 25.999 1.00 70.75 220 ASN A CA 1
ATOM 1792 C C . ASN A 1 220 ? -6.576 -38.693 25.352 1.00 70.75 220 ASN A C 1
ATOM 1794 O O . ASN A 1 220 ? -6.778 -38.787 24.146 1.00 70.75 220 ASN A O 1
ATOM 1798 N N . PHE A 1 221 ? -6.510 -39.779 26.127 1.00 74.62 221 PHE A N 1
ATOM 1799 C CA . PHE A 1 221 ? -6.705 -41.153 25.650 1.00 74.62 221 PHE A CA 1
ATOM 1800 C C . PHE A 1 221 ? -7.333 -42.050 26.728 1.00 74.62 221 PHE A C 1
ATOM 1802 O O . PHE A 1 221 ? -7.308 -41.730 27.918 1.00 74.62 221 PHE A O 1
ATOM 1809 N N . CYS A 1 222 ? -7.906 -43.181 26.318 1.00 75.62 222 CYS A N 1
ATOM 1810 C CA . CYS A 1 222 ? -8.460 -44.188 27.215 1.00 75.62 222 CYS A CA 1
ATOM 1811 C C . CYS A 1 222 ? -7.381 -45.167 27.697 1.00 75.62 222 CYS A C 1
ATOM 1813 O O . CYS A 1 222 ? -6.822 -45.938 26.919 1.00 75.62 222 CYS A O 1
ATOM 1815 N N . ASN A 1 223 ? -7.173 -45.233 29.012 1.00 81.75 223 ASN A N 1
ATOM 1816 C CA . ASN A 1 223 ? -6.239 -46.150 29.678 1.00 81.75 223 ASN A CA 1
ATOM 1817 C C . ASN A 1 223 ? -6.714 -47.629 29.747 1.00 81.75 223 ASN A C 1
ATOM 1819 O O . ASN A 1 223 ? -6.396 -48.335 30.704 1.00 81.75 223 ASN A O 1
ATOM 1823 N N . ARG A 1 224 ? -7.517 -48.092 28.776 1.00 77.62 224 ARG A N 1
ATOM 1824 C CA . ARG A 1 224 ? -7.927 -49.506 28.607 1.00 77.62 224 ARG A CA 1
ATOM 1825 C C . ARG A 1 224 ? -7.740 -49.992 27.174 1.00 77.62 224 ARG A C 1
ATOM 1827 O O . ARG A 1 224 ? -7.175 -51.057 26.981 1.00 77.62 224 ARG A O 1
ATOM 1834 N N . CYS A 1 225 ? -8.216 -49.227 26.192 1.00 77.50 225 CYS A N 1
ATOM 1835 C CA . CYS A 1 225 ? -8.149 -49.586 24.768 1.00 77.50 225 CYS A CA 1
ATOM 1836 C C . CYS A 1 225 ? -7.209 -48.691 23.942 1.00 77.50 225 CYS A C 1
ATOM 1838 O O . CYS A 1 225 ? -7.132 -48.850 22.731 1.00 77.50 225 CYS A O 1
ATOM 1840 N N . GLY A 1 226 ? -6.537 -47.712 24.558 1.00 71.94 226 GLY A N 1
ATOM 1841 C CA . GLY A 1 226 ? -5.654 -46.769 23.865 1.00 71.94 226 GLY A CA 1
ATOM 1842 C C . GLY A 1 226 ? -6.369 -45.674 23.063 1.00 71.94 226 GLY A C 1
ATOM 1843 O O . GLY A 1 226 ? -5.708 -44.717 22.674 1.00 71.94 226 GLY A O 1
ATOM 1844 N N . TRP A 1 227 ? -7.693 -45.764 22.865 1.00 73.06 227 TRP A N 1
ATOM 1845 C CA . TRP A 1 227 ? -8.486 -44.802 22.087 1.00 73.06 227 TRP A CA 1
ATOM 1846 C C . TRP A 1 227 ? -8.193 -43.354 22.485 1.00 73.06 227 TRP A C 1
ATOM 1848 O O . TRP A 1 227 ? -8.508 -42.933 23.603 1.00 73.06 227 TRP A O 1
ATOM 1858 N N . THR A 1 228 ? -7.604 -42.590 21.570 1.00 65.50 228 THR A N 1
ATOM 1859 C CA . THR A 1 228 ? -7.405 -41.150 21.714 1.00 65.50 228 THR A CA 1
ATOM 1860 C C . THR A 1 228 ? -8.764 -40.462 21.689 1.00 65.50 228 THR A C 1
ATOM 1862 O O . THR A 1 228 ? -9.536 -40.608 20.747 1.00 65.50 228 THR A O 1
ATOM 1865 N N . PHE A 1 229 ? -9.088 -39.711 22.740 1.00 66.00 229 PHE A N 1
ATOM 1866 C CA . PHE A 1 229 ? -10.305 -38.907 22.761 1.00 66.00 229 PHE A CA 1
ATOM 1867 C C . PHE A 1 229 ? -10.109 -37.728 21.798 1.00 66.00 229 PHE A C 1
ATOM 1869 O O . PHE A 1 229 ? -9.238 -36.897 22.070 1.00 66.00 229 PHE A O 1
ATOM 1876 N N . PRO A 1 230 ? -10.883 -37.613 20.701 1.00 52.34 230 PRO A N 1
ATOM 1877 C CA . PRO A 1 230 ? -10.670 -36.541 19.741 1.00 52.34 230 PRO A CA 1
ATOM 1878 C C . PRO A 1 230 ? -10.908 -35.187 20.406 1.00 52.34 230 PRO A C 1
ATOM 1880 O O . PRO A 1 230 ? -11.986 -34.930 20.949 1.00 52.34 230 PRO A O 1
ATOM 1883 N N . ILE A 1 231 ? -9.918 -34.297 20.336 1.00 52.94 231 ILE A N 1
ATOM 1884 C CA . ILE A 1 231 ? -10.041 -32.903 20.778 1.00 52.94 231 ILE A CA 1
ATOM 1885 C C . ILE A 1 231 ? -10.835 -32.128 19.710 1.00 52.94 231 ILE A C 1
ATOM 1887 O O . ILE A 1 231 ? -10.295 -31.241 19.074 1.00 52.94 231 ILE A O 1
ATOM 1891 N N . LEU A 1 232 ? -12.084 -32.530 19.435 1.00 39.28 232 LEU A N 1
ATOM 1892 C CA . LEU A 1 232 ? -12.988 -31.973 18.404 1.00 39.28 232 LEU A CA 1
ATOM 1893 C C . LEU A 1 232 ? -12.312 -31.554 17.076 1.00 39.28 232 LEU A C 1
ATOM 1895 O O . LEU A 1 232 ? -12.704 -30.580 16.439 1.00 39.28 232 LEU A O 1
ATOM 1899 N N . TYR A 1 233 ? -11.331 -32.347 16.642 1.00 39.28 233 TYR A N 1
ATOM 1900 C CA . TYR A 1 233 ? -10.705 -32.288 15.329 1.00 39.28 233 TYR A CA 1
ATOM 1901 C C . TYR A 1 233 ? -10.678 -33.700 14.766 1.00 39.28 233 TYR A C 1
ATOM 1903 O O . TYR A 1 233 ? -10.109 -34.612 15.369 1.00 39.28 233 TYR A O 1
ATOM 1911 N N . TYR A 1 234 ? -11.318 -33.870 13.614 1.00 28.44 234 TYR A N 1
ATOM 1912 C CA . TYR A 1 234 ? -11.256 -35.095 12.834 1.00 28.44 234 TYR A CA 1
ATOM 1913 C C . TYR A 1 234 ? -9.890 -35.126 12.137 1.00 28.44 234 TYR A C 1
ATOM 1915 O O . TYR A 1 234 ? -9.708 -34.508 11.092 1.00 28.44 234 TYR A O 1
ATOM 1923 N N . ILE A 1 235 ? -8.907 -35.779 12.762 1.00 36.25 235 ILE A N 1
ATOM 1924 C CA . ILE A 1 235 ? -7.604 -36.065 12.149 1.00 36.25 235 ILE A CA 1
ATOM 1925 C C . ILE A 1 235 ? -7.586 -37.547 11.777 1.00 36.25 235 ILE A C 1
ATOM 1927 O O . ILE A 1 235 ? -6.887 -38.352 12.390 1.00 36.25 235 ILE A O 1
ATOM 1931 N N . ASP A 1 236 ? -8.389 -37.895 10.771 1.00 32.66 236 ASP A N 1
ATOM 1932 C CA . ASP A 1 236 ? -8.061 -39.054 9.946 1.00 32.66 236 ASP A CA 1
ATOM 1933 C C . ASP A 1 236 ? -6.776 -38.742 9.172 1.00 32.66 236 ASP A C 1
ATOM 1935 O O . ASP A 1 236 ? -6.517 -37.601 8.773 1.00 32.66 236 ASP A O 1
ATOM 1939 N N . GLY A 1 237 ? -5.939 -39.756 8.987 1.00 41.12 237 GLY A N 1
ATOM 1940 C CA . GLY A 1 237 ? -4.593 -39.584 8.456 1.00 41.12 237 GLY A CA 1
ATOM 1941 C C . GLY A 1 237 ? -4.537 -39.389 6.942 1.00 41.12 237 GLY A C 1
ATOM 1942 O O . GLY A 1 237 ? -4.018 -40.277 6.277 1.00 41.12 237 GLY A O 1
ATOM 1943 N N . ASN A 1 238 ? -5.024 -38.258 6.406 1.00 39.81 238 ASN A N 1
ATOM 1944 C CA . ASN A 1 238 ? -4.506 -37.621 5.179 1.00 39.81 238 ASN A CA 1
ATOM 1945 C C . ASN A 1 238 ? -5.125 -36.231 4.892 1.00 39.81 238 ASN A C 1
ATOM 1947 O O . ASN A 1 238 ? -6.335 -36.058 4.934 1.00 39.81 238 ASN A O 1
ATOM 1951 N N . ASN A 1 239 ? -4.268 -35.285 4.487 1.00 37.12 239 ASN A N 1
ATOM 1952 C CA . ASN A 1 239 ? -4.558 -34.018 3.787 1.00 37.12 239 ASN A CA 1
ATOM 1953 C C . ASN A 1 239 ? -5.589 -33.027 4.379 1.00 37.12 239 ASN A C 1
ATOM 1955 O O . ASN A 1 239 ? -6.790 -33.097 4.143 1.00 37.12 239 ASN A O 1
ATOM 1959 N N . THR A 1 240 ? -5.038 -31.985 5.011 1.00 44.16 240 THR A N 1
ATOM 1960 C CA . THR A 1 240 ? -5.491 -30.574 5.004 1.00 44.16 240 THR A CA 1
ATOM 1961 C C . THR A 1 240 ? -6.900 -30.254 4.472 1.00 44.16 240 THR A C 1
ATOM 1963 O O . THR A 1 240 ? -7.081 -30.036 3.274 1.00 44.16 240 THR A O 1
ATOM 1966 N N . TYR A 1 241 ? -7.836 -30.000 5.388 1.00 39.06 241 TYR A N 1
ATOM 1967 C CA . TYR A 1 241 ? -8.973 -29.105 5.151 1.00 39.06 241 TYR A CA 1
ATOM 1968 C C . TYR A 1 241 ? -9.076 -28.070 6.276 1.00 39.06 241 TYR A C 1
ATOM 1970 O O . TYR A 1 241 ? -8.734 -28.344 7.427 1.00 39.06 241 TYR A O 1
ATOM 1978 N N . GLN A 1 242 ? -9.512 -26.855 5.938 1.00 39.41 242 GLN A N 1
ATOM 1979 C CA . GLN A 1 242 ? -9.797 -25.818 6.931 1.00 39.41 242 GLN A CA 1
ATOM 1980 C C . GLN A 1 242 ? -11.074 -26.161 7.708 1.00 39.41 242 GLN A C 1
ATOM 1982 O O . GLN A 1 242 ? -12.006 -26.741 7.154 1.00 39.41 242 GLN A O 1
ATOM 1987 N N . LEU A 1 243 ? -11.133 -25.740 8.977 1.00 38.97 243 LEU A N 1
ATOM 1988 C CA . LEU A 1 243 ? -12.384 -25.662 9.736 1.00 38.97 243 LEU A CA 1
ATOM 1989 C C . LEU A 1 243 ? -13.429 -24.877 8.938 1.00 38.97 243 LEU A C 1
ATOM 1991 O O . LEU A 1 243 ? -13.222 -23.691 8.673 1.00 38.97 243 LEU A O 1
ATOM 1995 N N . ASP A 1 244 ? -14.567 -25.496 8.626 1.00 44.97 244 ASP A N 1
ATOM 1996 C CA . ASP A 1 244 ? -15.696 -24.743 8.093 1.00 44.97 244 ASP A CA 1
ATOM 1997 C C . ASP A 1 244 ? -16.300 -23.822 9.178 1.00 44.97 244 ASP A C 1
ATOM 1999 O O . ASP A 1 244 ? -16.224 -24.073 10.391 1.00 44.97 244 ASP A O 1
ATOM 2003 N N . GLU A 1 245 ? -16.897 -22.709 8.747 1.00 44.22 245 GLU A N 1
ATOM 2004 C CA . GLU A 1 245 ? -17.433 -21.697 9.663 1.00 44.22 245 GLU A CA 1
ATOM 2005 C C . GLU A 1 245 ? -18.624 -22.218 10.493 1.00 44.22 245 GLU A C 1
ATOM 2007 O O . GLU A 1 245 ? -18.877 -21.742 11.602 1.00 44.22 245 GLU A O 1
ATOM 2012 N N . LYS A 1 246 ? -19.326 -23.248 10.006 1.00 41.22 246 LYS A N 1
ATOM 2013 C CA . LYS A 1 246 ? -20.474 -23.886 10.659 1.00 41.22 246 LYS A CA 1
ATOM 2014 C C . LYS A 1 246 ? -20.015 -24.707 11.867 1.00 41.22 246 LYS A C 1
ATOM 2016 O O . LYS A 1 246 ? -20.617 -24.582 12.932 1.00 41.22 246 LYS A O 1
ATOM 2021 N N . GLN A 1 247 ? -18.916 -25.457 11.759 1.00 43.69 247 GLN A N 1
ATOM 2022 C CA . GLN A 1 247 ? -18.304 -26.171 12.890 1.00 43.69 247 GLN A CA 1
ATOM 2023 C C . GLN A 1 247 ? -17.781 -25.196 13.953 1.00 43.69 247 GLN A C 1
ATOM 2025 O O . GLN A 1 247 ? -18.069 -25.356 15.143 1.00 43.69 247 GLN A O 1
ATOM 2030 N N . LEU A 1 248 ? -17.114 -24.116 13.528 1.00 49.19 248 LEU A N 1
ATOM 2031 C CA . LEU A 1 248 ? -16.726 -23.011 14.414 1.00 49.19 248 LEU A CA 1
ATOM 2032 C C . LEU A 1 248 ? -17.938 -22.354 15.096 1.00 49.19 248 LEU A C 1
ATOM 2034 O O . LEU A 1 248 ? -17.867 -22.009 16.277 1.00 49.19 248 LEU A O 1
ATOM 2038 N N . SER A 1 249 ? -19.057 -22.198 14.386 1.00 45.44 249 SER A N 1
ATOM 2039 C CA . SER A 1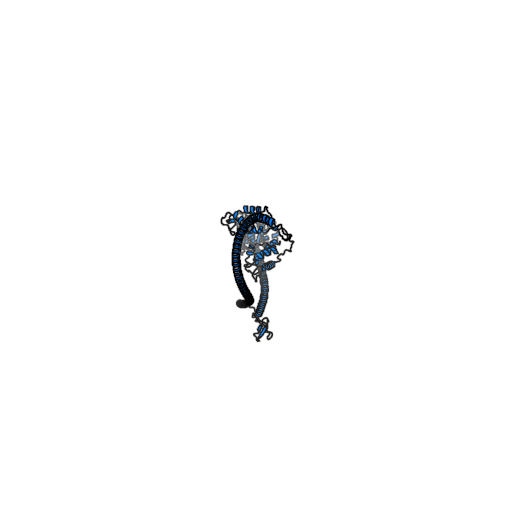 249 ? -20.302 -21.642 14.925 1.00 45.44 249 SER A CA 1
ATOM 2040 C C . SER A 1 249 ? -20.940 -22.558 15.979 1.00 45.44 249 SER A C 1
ATOM 2042 O O . SER A 1 249 ? -21.306 -22.083 17.058 1.00 45.44 249 SER A O 1
ATOM 2044 N N . VAL A 1 250 ? -20.992 -23.874 15.740 1.00 44.84 250 VAL A N 1
ATOM 2045 C CA . VAL A 1 250 ? -21.484 -24.865 16.719 1.00 44.84 250 VAL A CA 1
ATOM 2046 C C . VAL A 1 250 ? -20.616 -24.865 17.980 1.00 44.84 250 VAL A C 1
ATOM 2048 O O . VAL A 1 250 ? -21.146 -24.740 19.084 1.00 44.84 250 VAL A O 1
ATOM 2051 N N . ALA A 1 251 ? -19.286 -24.895 17.841 1.00 48.38 251 ALA A N 1
ATOM 2052 C CA . ALA A 1 251 ? -18.369 -24.829 18.982 1.00 48.38 251 ALA A CA 1
ATOM 2053 C C . ALA A 1 251 ? -18.546 -23.534 19.804 1.00 48.38 251 ALA A C 1
ATOM 2055 O O . ALA A 1 251 ? -18.652 -23.580 21.032 1.00 48.38 251 ALA A O 1
ATOM 2056 N N . ARG A 1 252 ? -18.661 -22.374 19.136 1.00 51.34 252 ARG A N 1
ATOM 2057 C CA . ARG A 1 252 ? -18.944 -21.074 19.780 1.00 51.34 252 ARG A CA 1
ATOM 2058 C C . ARG A 1 252 ? -20.308 -21.044 20.475 1.00 51.34 252 ARG A C 1
ATOM 2060 O O . ARG A 1 252 ? -20.441 -20.401 21.515 1.00 51.34 252 ARG A O 1
ATOM 2067 N N . THR A 1 253 ? -21.310 -21.718 19.918 1.00 47.12 253 THR A N 1
ATOM 2068 C CA . THR A 1 253 ? -22.669 -21.780 20.476 1.00 47.12 253 THR A CA 1
ATOM 2069 C C . THR A 1 253 ? -22.694 -22.636 21.737 1.00 47.12 253 THR A C 1
ATOM 2071 O O . THR A 1 253 ? -23.133 -22.159 22.781 1.00 47.12 253 THR A O 1
ATOM 2074 N N . ASN A 1 254 ? -22.093 -23.826 21.694 1.00 47.03 254 ASN A N 1
ATOM 2075 C CA . ASN A 1 254 ? -21.956 -24.694 22.865 1.00 47.03 254 ASN A CA 1
ATOM 2076 C C . ASN A 1 254 ? -21.163 -24.001 23.990 1.00 47.03 254 ASN A C 1
ATOM 2078 O O . ASN A 1 254 ? -21.552 -24.065 25.155 1.00 47.03 254 ASN A O 1
ATOM 2082 N N . TRP A 1 255 ? -20.099 -23.262 23.651 1.00 54.56 255 TRP A N 1
ATOM 2083 C CA . TRP A 1 255 ? -19.336 -22.464 24.618 1.00 54.56 255 TRP A CA 1
ATOM 2084 C C . TRP A 1 255 ? -20.169 -21.356 25.285 1.00 54.56 255 TRP A C 1
ATOM 2086 O O . TRP A 1 255 ? -20.078 -21.162 26.498 1.00 54.56 255 TRP A O 1
ATOM 2096 N N . ARG A 1 256 ? -21.027 -20.659 24.524 1.00 53.19 256 ARG A N 1
ATOM 2097 C CA . ARG A 1 256 ? -21.976 -19.672 25.076 1.00 53.19 256 ARG A CA 1
ATOM 2098 C C . ARG A 1 256 ? -22.957 -20.321 26.053 1.00 53.19 256 ARG A C 1
ATOM 2100 O O . ARG A 1 256 ? -23.144 -19.784 27.141 1.00 53.19 256 ARG A O 1
ATOM 2107 N N . SER A 1 257 ? -23.523 -21.479 25.712 1.00 52.50 257 SER A N 1
ATOM 2108 C CA . SER A 1 257 ? -24.429 -22.220 26.600 1.00 52.50 257 SER A CA 1
ATOM 2109 C C . SER A 1 257 ? -23.746 -22.633 27.910 1.00 52.50 257 SER A C 1
ATOM 2111 O O . SER A 1 257 ? -24.311 -22.428 28.982 1.00 52.50 257 SER A O 1
ATOM 2113 N N . ILE A 1 258 ? -22.506 -23.136 27.848 1.00 54.25 258 ILE A N 1
ATOM 2114 C CA . ILE A 1 258 ? -21.717 -23.507 29.038 1.00 54.25 258 ILE A CA 1
ATOM 2115 C C . ILE A 1 258 ? -21.400 -22.274 29.907 1.00 54.25 258 ILE A C 1
ATOM 2117 O O . ILE A 1 258 ? -21.467 -22.355 31.135 1.00 54.25 258 ILE A O 1
ATOM 2121 N N . ASN A 1 259 ? -21.099 -21.117 29.305 1.00 60.97 259 ASN A N 1
ATOM 2122 C CA . ASN A 1 259 ? -20.924 -19.870 30.059 1.00 60.97 259 ASN A CA 1
ATOM 2123 C C . ASN A 1 259 ? -22.214 -19.422 30.750 1.00 60.97 259 ASN A C 1
ATOM 2125 O O . ASN A 1 259 ? -22.171 -19.133 31.942 1.00 60.97 259 ASN A O 1
ATOM 2129 N N . MET A 1 260 ? -23.355 -19.449 30.057 1.00 63.66 260 MET A N 1
ATOM 2130 C CA . MET A 1 260 ? -24.636 -19.048 30.644 1.00 63.66 260 MET A CA 1
ATOM 2131 C C . MET A 1 260 ? -25.021 -19.937 31.840 1.00 63.66 260 MET A C 1
ATOM 2133 O O . MET A 1 260 ? -25.464 -19.427 32.865 1.00 63.66 260 MET A O 1
ATOM 2137 N N . VAL A 1 261 ? -24.776 -21.252 31.764 1.00 64.88 261 VAL A N 1
ATOM 2138 C CA . VAL A 1 261 ? -24.948 -22.168 32.910 1.00 64.88 261 VAL A CA 1
ATOM 2139 C C . VAL A 1 261 ? -24.001 -21.805 34.062 1.00 64.88 261 VAL A C 1
ATOM 2141 O O . VAL A 1 261 ? -24.440 -21.713 35.204 1.00 64.88 261 VAL A O 1
ATOM 2144 N N . SER A 1 262 ? -22.723 -21.528 33.780 1.00 64.06 262 SER A N 1
ATOM 2145 C CA . SER A 1 262 ? -21.725 -21.106 34.781 1.00 64.06 262 SER A CA 1
ATOM 2146 C C . SER A 1 262 ? -22.098 -19.791 35.491 1.00 64.06 262 SER A C 1
ATOM 2148 O O . SER A 1 262 ? -21.845 -19.633 36.688 1.00 64.06 262 SER A O 1
ATOM 2150 N N . GLU A 1 263 ? -22.694 -18.846 34.765 1.00 69.75 263 GLU A N 1
ATOM 2151 C CA . GLU A 1 263 ? -23.177 -17.565 35.291 1.00 69.75 263 GLU A CA 1
ATOM 2152 C C . GLU A 1 263 ? -24.432 -17.762 36.155 1.00 69.75 263 GLU A C 1
ATOM 2154 O O . GLU A 1 263 ? -24.477 -17.278 37.287 1.00 69.75 263 GLU A O 1
ATOM 2159 N N . LEU A 1 264 ? -25.399 -18.566 35.697 1.00 71.19 264 LEU A N 1
ATOM 2160 C CA . LEU A 1 264 ? -26.587 -18.946 36.474 1.00 71.19 264 LEU A CA 1
ATOM 2161 C C . LEU A 1 264 ? -26.228 -19.688 37.775 1.00 71.19 264 LEU A C 1
ATOM 2163 O O . LEU A 1 264 ? -26.816 -19.402 38.817 1.00 71.19 264 LEU A O 1
ATOM 2167 N N . GLN A 1 265 ? -25.222 -20.571 37.748 1.00 67.62 265 GLN A N 1
ATOM 2168 C CA . GLN A 1 265 ? -24.692 -21.257 38.936 1.00 67.62 265 GLN A CA 1
ATOM 2169 C C . GLN A 1 265 ? -24.183 -20.252 39.990 1.00 67.62 265 GLN A C 1
ATOM 2171 O O . GLN A 1 265 ? -24.413 -20.414 41.190 1.00 67.62 265 GLN A O 1
ATOM 2176 N N . THR A 1 266 ? -23.525 -19.182 39.531 1.00 72.12 266 THR A N 1
ATOM 2177 C CA . THR A 1 266 ? -22.959 -18.126 40.383 1.00 72.12 266 THR A CA 1
ATOM 2178 C C . THR A 1 266 ? -24.059 -17.222 40.949 1.00 72.12 266 THR A C 1
ATOM 2180 O O . THR A 1 266 ? -24.057 -16.916 42.141 1.00 72.12 266 THR A O 1
ATOM 2183 N N . ILE A 1 267 ? -25.042 -16.843 40.123 1.00 78.62 267 ILE A N 1
ATOM 2184 C CA . ILE A 1 267 ? -26.222 -16.073 40.551 1.00 78.62 267 ILE A CA 1
ATOM 2185 C C . ILE A 1 267 ? -27.012 -16.848 41.614 1.00 78.62 267 ILE A C 1
ATOM 2187 O O . ILE A 1 267 ? -27.369 -16.272 42.641 1.00 78.62 267 ILE A O 1
ATOM 2191 N N . LYS A 1 268 ? -27.223 -18.157 41.418 1.00 81.94 268 LYS A N 1
ATOM 2192 C CA . LYS A 1 268 ? -27.875 -19.031 42.403 1.00 81.94 268 LYS A CA 1
ATOM 2193 C C . LYS A 1 268 ? -27.153 -18.998 43.758 1.00 81.94 268 LYS A C 1
ATOM 2195 O O . LYS A 1 268 ? -27.801 -18.748 44.769 1.00 81.94 268 LYS A O 1
ATOM 2200 N N . SER A 1 269 ? -25.832 -19.191 43.771 1.00 78.75 269 SER A N 1
ATOM 2201 C CA . SER A 1 269 ? -25.026 -19.169 45.003 1.00 78.75 269 SER A CA 1
ATOM 2202 C C . SER A 1 269 ? -25.149 -17.834 45.758 1.00 78.75 269 SER A C 1
ATOM 2204 O O . SER A 1 269 ? -25.365 -17.810 46.970 1.00 78.75 269 SER A O 1
ATOM 2206 N N . ASN A 1 270 ? -25.116 -16.708 45.036 1.00 84.00 270 ASN A N 1
ATOM 2207 C CA . ASN A 1 270 ? -25.300 -15.381 45.633 1.00 84.00 270 ASN A CA 1
ATOM 2208 C C . ASN A 1 270 ? -26.696 -15.215 46.267 1.00 84.00 270 ASN A C 1
ATOM 2210 O O . ASN A 1 270 ? -26.802 -14.717 47.388 1.00 84.00 270 ASN A O 1
ATOM 2214 N N . LEU A 1 271 ? -27.755 -15.674 45.589 1.00 84.00 271 LEU A N 1
ATOM 2215 C CA . LEU A 1 271 ? -29.129 -15.638 46.108 1.00 84.00 271 LEU A CA 1
ATOM 2216 C C . LEU A 1 271 ? -29.320 -16.550 47.332 1.00 84.00 271 LEU A C 1
ATOM 2218 O O . LEU A 1 271 ? -30.053 -16.195 48.253 1.00 84.00 271 LEU A O 1
ATOM 2222 N N . GLU A 1 272 ? -28.645 -17.702 47.384 1.00 86.19 272 GLU A N 1
ATOM 2223 C CA . GLU A 1 272 ? -28.656 -18.594 48.552 1.00 86.19 272 GLU A CA 1
ATOM 2224 C C . GLU A 1 272 ? -27.984 -17.937 49.773 1.00 86.19 272 GLU A C 1
ATOM 2226 O O . GLU A 1 272 ? -28.524 -17.996 50.882 1.00 86.19 272 GLU A O 1
ATOM 2231 N N . ILE A 1 273 ? -26.861 -17.234 49.575 1.00 87.12 273 ILE A N 1
ATOM 2232 C CA . ILE A 1 273 ? -26.182 -16.449 50.623 1.00 87.12 273 ILE A CA 1
ATOM 2233 C C . ILE A 1 273 ? -27.066 -15.289 51.114 1.00 87.12 273 ILE A C 1
ATOM 2235 O O . ILE A 1 273 ? -27.171 -15.053 52.322 1.00 87.12 273 ILE A O 1
ATOM 2239 N N . GLU A 1 274 ? -27.726 -14.570 50.204 1.00 84.19 274 GLU A N 1
ATOM 2240 C CA . GLU A 1 274 ? -28.595 -13.443 50.554 1.00 84.19 274 GLU A CA 1
ATOM 2241 C C . GLU A 1 274 ? -29.869 -13.895 51.288 1.00 84.19 274 GLU A C 1
ATOM 2243 O O . GLU A 1 274 ? -30.233 -13.304 52.306 1.00 84.19 274 GLU A O 1
ATOM 2248 N N . ASN A 1 275 ? -30.482 -15.008 50.875 1.00 87.12 275 ASN A N 1
ATOM 2249 C CA . ASN A 1 275 ? -31.610 -15.620 51.581 1.00 87.12 275 ASN A CA 1
ATOM 2250 C C . ASN A 1 275 ? -31.221 -16.028 53.018 1.00 87.12 275 ASN A C 1
ATOM 2252 O O . ASN A 1 275 ? -31.910 -15.665 53.972 1.00 87.12 275 ASN A O 1
ATOM 2256 N N . GLN A 1 276 ? -30.059 -16.667 53.216 1.00 88.31 276 GLN A N 1
ATOM 2257 C CA . GLN A 1 276 ? -29.550 -16.951 54.567 1.00 88.31 276 GLN A CA 1
ATOM 2258 C C . GLN A 1 276 ? -29.335 -15.681 55.406 1.00 88.31 276 GLN A C 1
ATOM 2260 O O . GLN A 1 276 ? -29.571 -15.694 56.617 1.00 88.31 276 GLN A O 1
ATOM 2265 N N . ARG A 1 277 ? -28.881 -14.577 54.797 1.00 90.31 277 ARG A N 1
ATOM 2266 C CA . ARG A 1 277 ? -28.709 -13.291 55.490 1.00 90.31 277 ARG A CA 1
ATOM 2267 C C . ARG A 1 277 ? -30.055 -12.710 55.930 1.00 90.31 277 ARG A C 1
ATOM 2269 O O . ARG A 1 277 ? -30.171 -12.266 57.073 1.00 90.31 277 ARG A O 1
ATOM 2276 N N . LEU A 1 278 ? -31.065 -12.755 55.062 1.00 90.62 278 LEU A N 1
ATOM 2277 C CA . LEU A 1 278 ? -32.428 -12.311 55.369 1.00 90.62 278 LEU A CA 1
ATOM 2278 C C . LEU A 1 278 ? -33.060 -13.154 56.486 1.00 90.62 278 LEU A C 1
ATOM 2280 O O . LEU A 1 278 ? -33.618 -12.587 57.422 1.00 90.62 278 LEU A O 1
ATOM 2284 N N . GLN A 1 279 ? -32.894 -14.480 56.461 1.00 89.69 279 GLN A N 1
ATOM 2285 C CA . GLN A 1 279 ? -33.374 -15.376 57.523 1.00 89.69 279 GLN A CA 1
ATOM 2286 C C . GLN A 1 279 ? -32.770 -15.037 58.896 1.00 89.69 279 GLN A C 1
ATOM 2288 O O . GLN A 1 279 ? -33.502 -14.945 59.881 1.00 89.69 279 GLN A O 1
ATOM 2293 N N . ARG A 1 280 ? -31.455 -14.777 58.971 1.00 90.50 280 ARG A N 1
ATOM 2294 C CA . ARG A 1 280 ? -30.793 -14.344 60.220 1.00 90.50 280 ARG A CA 1
ATOM 2295 C C . ARG A 1 280 ? -31.308 -12.982 60.699 1.00 90.50 280 ARG A C 1
ATOM 2297 O O . ARG A 1 280 ? -31.546 -12.807 61.889 1.00 90.50 280 ARG A O 1
ATOM 2304 N N . SER A 1 281 ? -31.525 -12.037 59.781 1.00 90.62 281 SER A N 1
ATOM 2305 C CA . SER A 1 281 ? -32.073 -10.713 60.112 1.00 90.62 281 SER A CA 1
ATOM 2306 C C . SER A 1 281 ? -33.518 -10.783 60.622 1.00 90.62 281 SER A C 1
ATOM 2308 O O . SER A 1 281 ? -33.882 -10.033 61.525 1.00 90.62 281 SER A O 1
ATOM 2310 N N . LEU A 1 282 ? -34.334 -11.685 60.067 1.00 90.00 282 LEU A N 1
ATOM 2311 C CA . LEU A 1 282 ? -35.706 -11.933 60.512 1.00 90.00 282 LEU A CA 1
ATOM 2312 C C . LEU A 1 282 ? -35.742 -12.590 61.899 1.00 90.00 282 LEU A C 1
ATOM 2314 O O . LEU A 1 282 ? -36.577 -12.223 62.726 1.00 90.00 282 LEU A O 1
ATOM 2318 N N . LEU A 1 283 ? -34.822 -13.521 62.173 1.00 92.00 283 LEU A N 1
ATOM 2319 C CA . LEU A 1 283 ? -34.681 -14.141 63.491 1.00 92.00 283 LEU A CA 1
ATOM 2320 C C . LEU A 1 283 ? -34.334 -13.094 64.562 1.00 92.00 283 LEU A C 1
ATOM 2322 O O . LEU A 1 283 ? -35.049 -13.009 65.557 1.00 92.00 283 LEU A O 1
ATOM 2326 N N . GLN A 1 284 ? -33.330 -12.242 64.313 1.00 90.81 284 GLN A N 1
ATOM 2327 C CA . GLN A 1 284 ? -32.953 -11.159 65.231 1.00 90.81 284 GLN A CA 1
ATOM 2328 C C . GLN A 1 284 ? -34.133 -10.217 65.512 1.00 90.81 284 GLN A C 1
ATOM 2330 O O . GLN A 1 284 ? -34.496 -10.019 66.667 1.00 90.81 284 GLN A O 1
ATOM 2335 N N . ALA A 1 285 ? -34.806 -9.718 64.469 1.00 87.94 285 ALA A N 1
ATOM 2336 C CA . ALA A 1 285 ? -35.970 -8.845 64.636 1.00 87.94 285 ALA A CA 1
ATOM 2337 C C . ALA A 1 285 ? -37.112 -9.520 65.428 1.00 87.94 285 ALA A C 1
ATOM 2339 O O . ALA A 1 285 ? -37.833 -8.860 66.179 1.00 87.94 285 ALA A O 1
ATOM 2340 N N . THR A 1 286 ? -37.263 -10.843 65.304 1.00 90.06 286 THR A N 1
ATOM 2341 C CA . THR A 1 286 ? -38.238 -11.629 66.078 1.00 90.06 286 THR A CA 1
ATOM 2342 C C . THR A 1 286 ? -37.853 -11.722 67.560 1.00 90.06 286 THR A C 1
ATOM 2344 O O . THR A 1 286 ? -38.731 -11.707 68.424 1.00 90.06 286 THR A O 1
ATOM 2347 N N . GLU A 1 287 ? -36.563 -11.804 67.884 1.00 90.75 287 GLU A N 1
ATOM 2348 C CA . GLU A 1 287 ? -36.059 -11.793 69.265 1.00 90.75 287 GLU A CA 1
ATOM 2349 C C . GLU A 1 287 ? -36.143 -10.399 69.897 1.00 90.75 287 GLU A C 1
ATOM 2351 O O . GLU A 1 287 ? -36.626 -10.267 71.025 1.00 90.75 287 GLU A O 1
ATOM 2356 N N . ASP A 1 288 ? -35.819 -9.352 69.137 1.00 90.12 288 ASP A N 1
ATOM 2357 C CA . ASP A 1 288 ? -35.975 -7.957 69.554 1.00 90.12 288 ASP A CA 1
ATOM 2358 C C . ASP A 1 288 ? -37.449 -7.644 69.887 1.00 90.12 288 ASP A C 1
ATOM 2360 O O . ASP A 1 288 ? -37.750 -7.074 70.940 1.00 90.12 288 ASP A O 1
ATOM 2364 N N . CYS A 1 289 ? -38.396 -8.107 69.057 1.00 86.75 289 CYS A N 1
ATOM 2365 C CA . CYS A 1 289 ? -39.834 -7.971 69.321 1.00 86.75 289 CYS A CA 1
ATOM 2366 C C . CYS A 1 289 ? -40.291 -8.729 70.583 1.00 86.75 289 CYS A C 1
ATOM 2368 O O . CYS A 1 289 ? -41.136 -8.220 71.327 1.00 86.75 289 CYS A O 1
ATOM 2370 N N . LYS A 1 290 ? -39.739 -9.919 70.870 1.00 91.44 290 LYS A N 1
ATOM 2371 C CA . LYS A 1 290 ? -40.021 -10.655 72.122 1.00 91.44 290 LYS A CA 1
ATOM 2372 C C . LYS A 1 290 ? -39.522 -9.871 73.339 1.00 91.44 290 LYS A C 1
ATOM 2374 O O . LYS A 1 290 ? -40.293 -9.652 74.272 1.00 91.44 290 LYS A O 1
ATOM 2379 N N . SER A 1 291 ? -38.279 -9.386 73.295 1.00 91.12 291 SER A N 1
ATOM 2380 C CA . SER A 1 291 ? -37.674 -8.553 74.346 1.00 91.12 291 SER A CA 1
ATOM 2381 C C . SER A 1 291 ? -38.494 -7.282 74.607 1.00 91.12 291 SER A C 1
ATOM 2383 O O . SER A 1 291 ? -38.856 -6.979 75.747 1.00 91.12 291 SER A O 1
ATOM 2385 N N . MET A 1 292 ? -38.897 -6.578 73.544 1.00 87.44 292 MET A N 1
ATOM 2386 C CA . MET A 1 292 ? -39.758 -5.397 73.643 1.00 87.44 292 MET A CA 1
ATOM 2387 C C . MET A 1 292 ? -41.137 -5.726 74.241 1.00 87.44 292 MET A C 1
ATOM 2389 O O . MET A 1 292 ? -41.641 -4.965 75.066 1.00 87.44 292 MET A O 1
ATOM 2393 N N . THR A 1 293 ? -41.713 -6.886 73.908 1.00 87.19 293 THR A N 1
ATOM 2394 C CA . THR A 1 293 ? -42.985 -7.367 74.478 1.00 87.19 293 THR A CA 1
ATOM 2395 C C . THR A 1 293 ? -42.875 -7.677 75.975 1.00 87.19 293 THR A C 1
ATOM 2397 O O . THR A 1 293 ? -43.786 -7.361 76.741 1.00 87.19 293 THR A O 1
ATOM 2400 N N . GLU A 1 294 ? -41.765 -8.257 76.438 1.00 87.75 294 GLU A N 1
ATOM 2401 C CA . GLU A 1 294 ? -41.533 -8.438 77.876 1.00 87.75 294 GLU A CA 1
ATOM 2402 C C . GLU A 1 294 ? -41.364 -7.111 78.615 1.00 87.75 294 GLU A C 1
ATOM 2404 O O . GLU A 1 294 ? -41.881 -6.947 79.720 1.00 87.75 294 GLU A O 1
ATOM 2409 N N . ASN A 1 295 ? -40.647 -6.160 78.018 1.00 87.81 295 ASN A N 1
ATOM 2410 C CA . ASN A 1 295 ? -40.431 -4.849 78.623 1.00 87.81 295 ASN A CA 1
ATOM 2411 C C . ASN A 1 295 ? -41.732 -4.032 78.679 1.00 87.81 295 ASN A C 1
ATOM 2413 O O . ASN A 1 295 ? -41.975 -3.357 79.678 1.00 87.81 295 ASN A O 1
ATOM 2417 N N . LEU A 1 296 ? -42.627 -4.182 77.696 1.00 88.50 296 LEU A N 1
ATOM 2418 C CA . LEU A 1 296 ? -43.998 -3.669 77.776 1.00 88.50 296 LEU A CA 1
ATOM 2419 C C . LEU A 1 296 ? -44.762 -4.271 78.965 1.00 88.50 296 LEU A C 1
ATOM 2421 O O . LEU A 1 296 ? -45.259 -3.510 79.789 1.00 88.50 296 LEU A O 1
ATOM 2425 N N . LYS A 1 297 ? -44.767 -5.600 79.143 1.00 90.06 297 LYS A N 1
ATOM 2426 C CA . LYS A 1 297 ? -45.424 -6.256 80.298 1.00 90.06 297 LYS A CA 1
ATOM 2427 C C . LYS A 1 297 ? -44.861 -5.800 81.653 1.00 90.06 297 LYS A C 1
ATOM 2429 O O . LYS A 1 297 ? -45.616 -5.625 82.610 1.00 90.06 297 LYS A O 1
ATOM 2434 N N . LYS A 1 298 ? -43.540 -5.588 81.749 1.00 87.31 298 LYS A N 1
ATOM 2435 C CA . LYS A 1 298 ? -42.876 -5.030 82.947 1.00 87.31 298 LYS A CA 1
ATOM 2436 C C . LYS A 1 298 ? -43.336 -3.588 83.212 1.00 87.31 298 LYS A C 1
ATOM 2438 O O . LYS A 1 298 ? -43.658 -3.244 84.346 1.00 87.31 298 LYS A O 1
ATOM 2443 N N . ASN A 1 299 ? -43.437 -2.761 82.172 1.00 86.19 299 ASN A N 1
ATOM 2444 C CA . ASN A 1 299 ? -43.921 -1.383 82.292 1.00 86.19 299 ASN A CA 1
ATOM 2445 C C . ASN A 1 299 ? -45.415 -1.321 82.656 1.00 86.19 299 ASN A C 1
ATOM 2447 O O . ASN A 1 299 ? -45.805 -0.517 83.500 1.00 86.19 299 ASN A O 1
ATOM 2451 N N . GLU A 1 300 ? -46.252 -2.192 82.087 1.00 88.62 300 GLU A N 1
ATOM 2452 C CA . GLU A 1 300 ? -47.669 -2.313 82.449 1.00 88.62 300 GLU A CA 1
ATOM 2453 C C . GLU A 1 300 ? -47.849 -2.676 83.928 1.00 88.62 300 GLU A C 1
ATOM 2455 O O . GLU A 1 300 ? -48.648 -2.038 84.617 1.00 88.62 300 GLU A O 1
ATOM 2460 N N . SER A 1 301 ? -47.085 -3.643 84.453 1.00 86.56 301 SER A N 1
ATOM 2461 C CA . SER A 1 301 ? -47.173 -4.022 85.870 1.00 86.56 301 SER A CA 1
ATOM 2462 C C . SER A 1 301 ? -46.714 -2.894 86.804 1.00 86.56 301 SER A C 1
ATOM 2464 O O . SER A 1 301 ? -47.371 -2.636 87.817 1.00 86.56 301 SER A O 1
ATOM 2466 N N . ALA A 1 302 ? -45.673 -2.143 86.428 1.00 86.19 302 ALA A N 1
ATOM 2467 C CA . ALA A 1 302 ? -45.241 -0.944 87.148 1.00 86.19 302 ALA A CA 1
ATOM 2468 C C . ALA A 1 302 ? -46.315 0.164 87.141 1.00 86.19 302 ALA A C 1
ATOM 2470 O O . ALA A 1 302 ? -46.600 0.754 88.184 1.00 86.19 302 ALA A O 1
ATOM 2471 N N . ILE A 1 303 ? -46.976 0.399 86.001 1.00 89.31 303 ILE A N 1
ATOM 2472 C CA . ILE A 1 303 ? -48.088 1.358 85.878 1.00 89.31 303 ILE A CA 1
ATOM 2473 C C . ILE A 1 303 ? -49.288 0.931 86.738 1.00 89.31 303 ILE A C 1
ATOM 2475 O O . ILE A 1 303 ? -49.921 1.783 87.362 1.00 89.31 303 ILE A O 1
ATOM 2479 N N . GLN A 1 304 ? -49.610 -0.365 86.812 1.00 88.06 304 GLN A N 1
ATOM 2480 C CA . GLN A 1 304 ? -50.679 -0.853 87.694 1.00 88.06 304 GLN A CA 1
ATOM 2481 C C . GLN A 1 304 ? -50.319 -0.678 89.178 1.00 88.06 304 GLN A C 1
ATOM 2483 O O . GLN A 1 304 ? -51.165 -0.230 89.951 1.00 88.06 304 GLN A O 1
ATOM 2488 N N . LYS A 1 305 ? -49.064 -0.939 89.574 1.00 89.75 305 LYS A N 1
ATOM 2489 C CA . LYS A 1 305 ? -48.578 -0.689 90.942 1.00 89.75 305 LYS A CA 1
ATOM 2490 C C . LYS A 1 305 ? -48.684 0.794 91.317 1.00 89.75 305 LYS A C 1
ATOM 2492 O O . LYS A 1 305 ? -49.314 1.117 92.321 1.00 89.75 305 LYS A O 1
ATOM 2497 N N . ALA A 1 306 ? -48.203 1.693 90.457 1.00 85.69 306 ALA A N 1
ATOM 2498 C CA . ALA A 1 306 ? -48.316 3.139 90.663 1.00 85.69 306 ALA A CA 1
ATOM 2499 C C . ALA A 1 306 ? -49.782 3.617 90.750 1.00 85.69 306 ALA A C 1
ATOM 2501 O O . ALA A 1 306 ? -50.114 4.466 91.574 1.00 85.69 306 ALA A O 1
ATOM 2502 N N . LYS A 1 307 ? -50.702 3.041 89.959 1.00 89.50 307 LYS A N 1
ATOM 2503 C CA . LYS A 1 307 ? -52.149 3.328 90.061 1.00 89.50 307 LYS A CA 1
ATOM 2504 C C . LYS A 1 307 ? -52.760 2.899 91.400 1.00 89.50 307 LYS A C 1
ATOM 2506 O O . LYS A 1 307 ? -53.711 3.538 91.850 1.00 89.50 307 LYS A O 1
ATOM 2511 N N . ILE A 1 308 ? -52.257 1.834 92.027 1.00 90.19 308 ILE A N 1
ATOM 2512 C CA . ILE A 1 308 ? -52.695 1.395 93.362 1.00 90.19 308 ILE A CA 1
ATOM 2513 C C . ILE A 1 308 ? -52.153 2.349 94.433 1.00 90.19 308 ILE A C 1
ATOM 2515 O O . ILE A 1 308 ? -52.925 2.819 95.266 1.00 90.19 308 ILE A O 1
ATOM 2519 N N . GLU A 1 309 ? -50.873 2.711 94.357 1.00 88.25 309 GLU A N 1
ATOM 2520 C CA . GLU A 1 309 ? -50.226 3.659 95.279 1.00 88.25 309 GLU A CA 1
ATOM 2521 C C . GLU A 1 309 ? -50.898 5.044 95.235 1.00 88.25 309 GLU A C 1
ATOM 2523 O O . GLU A 1 309 ? -51.241 5.605 96.274 1.00 88.25 309 GLU A O 1
ATOM 2528 N N . ILE A 1 310 ? -51.212 5.559 94.039 1.00 88.69 310 ILE A N 1
ATOM 2529 C CA . ILE A 1 310 ? -51.968 6.813 93.867 1.00 88.69 310 ILE A CA 1
ATOM 2530 C C . ILE A 1 310 ? -53.364 6.720 94.507 1.00 88.69 310 ILE A C 1
ATOM 2532 O O . ILE A 1 310 ? -53.797 7.668 95.163 1.00 88.69 310 ILE A O 1
ATOM 2536 N N . LYS A 1 311 ? -54.069 5.587 94.373 1.00 90.94 311 LYS A N 1
ATOM 2537 C CA . LYS A 1 311 ? -55.371 5.383 95.035 1.00 90.94 311 LYS A CA 1
ATOM 2538 C C . LYS A 1 311 ? -55.250 5.350 96.560 1.00 90.94 311 LYS A C 1
ATOM 2540 O O . LYS A 1 311 ? -56.113 5.905 97.232 1.00 90.94 311 LYS A O 1
ATOM 2545 N N . GLN A 1 312 ? -54.199 4.739 97.106 1.00 88.25 312 GLN A N 1
ATOM 2546 C CA . GLN A 1 312 ? -53.940 4.723 98.551 1.00 88.25 312 GLN A CA 1
ATOM 2547 C C . GLN A 1 312 ? -53.661 6.138 99.079 1.00 88.25 312 GLN A C 1
ATOM 2549 O O . GLN A 1 312 ? -54.291 6.561 100.046 1.00 88.25 312 GLN A O 1
ATOM 2554 N N . MET A 1 313 ? -52.824 6.917 98.386 1.00 85.88 313 MET A N 1
ATOM 2555 C CA . MET A 1 313 ? -52.581 8.329 98.714 1.00 85.88 313 MET A CA 1
ATOM 2556 C C . MET A 1 313 ? -53.868 9.174 98.666 1.00 85.88 313 MET A C 1
ATOM 2558 O O . MET A 1 313 ? -54.088 10.013 99.535 1.00 85.88 313 MET A O 1
ATOM 2562 N N . GLN A 1 314 ? -54.760 8.925 97.700 1.00 86.25 314 GLN A N 1
ATOM 2563 C CA . GLN A 1 314 ? -56.065 9.599 97.608 1.00 86.25 314 GLN A CA 1
ATOM 2564 C C . GLN A 1 314 ? -57.051 9.223 98.729 1.00 86.25 314 GLN A C 1
ATOM 2566 O O . GLN A 1 314 ? -57.971 9.996 98.998 1.00 86.25 314 GLN A O 1
ATOM 2571 N N . ILE A 1 315 ? -56.898 8.056 99.363 1.00 89.06 315 ILE A N 1
ATOM 2572 C CA . ILE A 1 315 ? -57.686 7.665 100.542 1.00 89.06 315 ILE A CA 1
ATOM 2573 C C . ILE A 1 315 ? -57.137 8.385 101.776 1.00 89.06 315 ILE A C 1
ATOM 2575 O O . ILE A 1 315 ? -57.886 9.111 102.426 1.00 89.06 315 ILE A O 1
ATOM 2579 N N . LEU A 1 316 ? -55.823 8.297 102.011 1.00 84.06 316 LEU A N 1
ATOM 2580 C CA . LEU A 1 316 ? -55.146 8.977 103.122 1.00 84.06 316 LEU A CA 1
ATOM 2581 C C . LEU A 1 316 ? -55.405 10.493 103.124 1.00 84.06 316 LEU A C 1
ATOM 2583 O O . LEU A 1 316 ? -55.672 11.064 104.178 1.00 84.06 316 LEU A O 1
ATOM 2587 N N . ASN A 1 317 ? -55.416 11.146 101.952 1.00 84.75 317 ASN A N 1
ATOM 2588 C CA . ASN A 1 317 ? -55.725 12.578 101.871 1.00 84.75 317 ASN A CA 1
ATOM 2589 C C . ASN A 1 317 ? -57.158 12.893 102.334 1.00 84.75 317 ASN A C 1
ATOM 2591 O O . ASN A 1 317 ? -57.371 13.871 103.042 1.00 84.75 317 ASN A O 1
ATOM 2595 N N . LYS A 1 318 ? -58.145 12.052 101.988 1.00 87.44 318 LYS A N 1
ATOM 2596 C CA . LYS A 1 318 ? -59.540 12.230 102.431 1.00 87.44 318 LYS A CA 1
ATOM 2597 C C . LYS A 1 318 ? -59.703 12.000 103.931 1.00 87.44 318 LYS A C 1
ATOM 2599 O O . LYS A 1 318 ? -60.529 12.660 104.560 1.00 87.44 318 LYS A O 1
ATOM 2604 N N . GLU A 1 319 ? -58.928 11.084 104.503 1.00 86.31 319 GLU A N 1
ATOM 2605 C CA . GLU A 1 319 ? -58.878 10.856 105.948 1.00 86.31 319 GLU A CA 1
ATOM 2606 C C . GLU A 1 319 ? -58.280 12.076 106.666 1.00 86.31 319 GLU A C 1
ATOM 2608 O O . GLU A 1 319 ? -58.884 12.571 107.620 1.00 86.31 319 GLU A O 1
ATOM 2613 N N . SER A 1 320 ? -57.185 12.660 106.156 1.00 83.12 320 SER A N 1
ATOM 2614 C CA . SER A 1 320 ? -56.649 13.919 106.693 1.00 83.12 320 SER A CA 1
ATOM 2615 C C . SER A 1 320 ? -57.598 15.109 106.506 1.00 83.12 320 SER A C 1
ATOM 2617 O O . SER A 1 320 ? -57.805 15.856 107.459 1.00 83.12 320 SER A O 1
ATOM 2619 N N . ASP A 1 321 ? -58.247 15.258 105.344 1.00 85.12 321 ASP A N 1
ATOM 2620 C CA . ASP A 1 321 ? -59.239 16.319 105.090 1.00 85.12 321 ASP A CA 1
ATOM 2621 C C . ASP A 1 321 ? -60.443 16.213 106.043 1.00 85.12 321 ASP A C 1
ATOM 2623 O O . ASP A 1 321 ? -61.033 17.221 106.441 1.00 85.12 321 ASP A O 1
ATOM 2627 N N . SER A 1 322 ? -60.820 14.987 106.420 1.00 87.38 322 SER A N 1
ATOM 2628 C CA . SER A 1 322 ? -61.883 14.731 107.395 1.00 87.38 322 SER A CA 1
ATOM 2629 C C . SER A 1 322 ? -61.423 15.077 108.813 1.00 87.38 322 SER A C 1
ATOM 2631 O O . SER A 1 322 ? -62.136 15.775 109.534 1.00 87.38 322 SER A O 1
ATOM 2633 N N . ARG A 1 323 ? -60.200 14.682 109.192 1.00 86.38 323 ARG A N 1
ATOM 2634 C CA . ARG A 1 323 ? -59.623 14.980 110.512 1.00 86.38 323 ARG A CA 1
ATOM 2635 C C . ARG A 1 323 ? -59.367 16.474 110.732 1.00 86.38 323 ARG A C 1
ATOM 2637 O O . ARG A 1 323 ? -59.518 16.954 111.852 1.00 86.38 323 ARG A O 1
ATOM 2644 N N . ILE A 1 324 ? -59.033 17.220 109.676 1.00 85.69 324 ILE A N 1
ATOM 2645 C CA . ILE A 1 324 ? -58.933 18.687 109.715 1.00 85.69 324 ILE A CA 1
ATOM 2646 C C . ILE A 1 324 ? -60.288 19.299 110.098 1.00 85.69 324 ILE A C 1
ATOM 2648 O O . ILE A 1 324 ? -60.342 20.095 111.030 1.00 85.69 324 ILE A O 1
ATOM 2652 N N . LYS A 1 325 ? -61.392 18.865 109.474 1.00 86.88 325 LYS A N 1
ATOM 2653 C CA . LYS A 1 325 ? -62.745 19.377 109.772 1.00 86.88 325 LYS A CA 1
ATOM 2654 C C . LYS A 1 325 ? -63.210 19.076 111.199 1.00 86.88 325 LYS A C 1
ATOM 2656 O O . LYS A 1 325 ? -63.864 19.915 111.815 1.00 86.88 325 LYS A O 1
ATOM 2661 N N . GLU A 1 326 ? -62.862 17.910 111.746 1.00 86.69 326 GLU A N 1
ATOM 2662 C CA . GLU A 1 326 ? -63.125 17.588 113.159 1.00 86.69 326 GLU A CA 1
ATOM 2663 C C . GLU A 1 326 ? -62.398 18.560 114.105 1.00 86.69 326 GLU A C 1
ATOM 2665 O O . GLU A 1 326 ? -62.991 19.075 115.056 1.00 86.69 326 GLU A O 1
ATOM 2670 N N . LEU A 1 327 ? -61.124 18.856 113.820 1.00 85.56 327 LEU A N 1
ATOM 2671 C CA . LEU A 1 327 ? -60.327 19.811 114.594 1.00 85.56 327 LEU A CA 1
ATOM 2672 C C . LEU A 1 327 ? -60.859 21.245 114.450 1.00 85.56 327 LEU A C 1
ATOM 2674 O O . LEU A 1 327 ? -60.968 21.952 115.450 1.00 85.56 327 LEU A O 1
ATOM 2678 N N . GLU A 1 328 ? -61.253 21.669 113.246 1.00 86.94 328 GLU A N 1
ATOM 2679 C CA . GLU A 1 328 ? -61.899 22.967 113.009 1.00 86.94 328 GLU A CA 1
ATOM 2680 C C . GLU A 1 328 ? -63.190 23.119 113.825 1.00 86.94 328 GLU A C 1
ATOM 2682 O O . GLU A 1 328 ? -63.385 24.147 114.480 1.00 86.94 328 GLU A O 1
ATOM 2687 N N . PHE A 1 329 ? -64.046 22.090 113.852 1.00 87.31 329 PHE A N 1
ATOM 2688 C CA . PHE A 1 329 ? -65.277 22.100 114.645 1.00 87.31 329 PHE A CA 1
ATOM 2689 C C . PHE A 1 329 ? -64.984 22.203 116.150 1.00 87.31 329 PHE A C 1
ATOM 2691 O O . PHE A 1 329 ? -65.544 23.067 116.828 1.00 87.31 329 PHE A O 1
ATOM 2698 N N . SER A 1 330 ? -64.048 21.396 116.663 1.00 87.25 330 SER A N 1
ATOM 2699 C CA . SER A 1 330 ? -63.635 21.427 118.074 1.00 87.25 330 SER A CA 1
ATOM 2700 C C . SER A 1 330 ? -63.024 22.778 118.482 1.00 87.25 330 SER A C 1
ATOM 2702 O O . SER A 1 330 ? -63.299 23.289 119.571 1.00 87.25 330 SER A O 1
ATOM 2704 N N . ILE A 1 331 ? -62.270 23.428 117.587 1.00 87.69 331 ILE A N 1
ATOM 2705 C CA . ILE A 1 331 ? -61.751 24.790 117.787 1.00 87.69 331 ILE A CA 1
ATOM 2706 C C . ILE A 1 331 ? -62.889 25.825 117.815 1.00 87.69 331 ILE A C 1
ATOM 2708 O O . ILE A 1 331 ? -62.840 26.762 118.614 1.00 87.69 331 ILE A O 1
ATOM 2712 N N . ILE A 1 332 ? -63.917 25.686 116.972 1.00 88.44 332 ILE A N 1
ATOM 2713 C CA . ILE A 1 332 ? -65.094 26.575 116.970 1.00 88.44 332 ILE A CA 1
ATOM 2714 C C . ILE A 1 332 ? -65.904 26.424 118.265 1.00 88.44 332 ILE A C 1
ATOM 2716 O O . ILE A 1 332 ? -66.334 27.427 118.837 1.00 88.44 332 ILE A O 1
ATOM 2720 N N . GLU A 1 333 ? -66.093 25.198 118.749 1.00 85.50 333 GLU A N 1
ATOM 2721 C CA . GLU A 1 333 ? -66.785 24.913 120.009 1.00 85.50 333 GLU A CA 1
ATOM 2722 C C . GLU A 1 333 ? -66.009 25.465 121.212 1.00 85.50 333 GLU A C 1
ATOM 2724 O O . GLU A 1 333 ? -66.544 26.272 121.974 1.00 85.50 333 GLU A O 1
ATOM 2729 N N . SER A 1 334 ? -64.706 25.178 121.281 1.00 82.06 334 SER A N 1
ATOM 2730 C CA . SER A 1 334 ? -63.799 25.727 122.298 1.00 82.06 334 SER A CA 1
ATOM 2731 C C . SER A 1 334 ? -63.798 27.262 122.313 1.00 82.06 334 SER A C 1
ATOM 2733 O O . SER A 1 334 ? -63.734 27.877 123.376 1.00 82.06 334 SER A O 1
ATOM 2735 N N . LYS A 1 335 ? -63.895 27.922 121.148 1.00 86.81 335 LYS A N 1
ATOM 2736 C CA . LYS A 1 335 ? -64.016 29.390 121.060 1.00 86.81 335 LYS A CA 1
ATOM 2737 C C . LYS A 1 335 ? -65.339 29.907 121.629 1.00 86.81 335 LYS A C 1
ATOM 2739 O O . LYS A 1 335 ? -65.322 30.908 122.341 1.00 86.81 335 LYS A O 1
ATOM 2744 N N . LYS A 1 336 ? -66.468 29.239 121.356 1.00 87.69 336 LYS A N 1
ATOM 2745 C CA . LYS A 1 336 ? -67.778 29.600 121.936 1.00 87.69 336 LYS A CA 1
ATOM 2746 C C . LYS A 1 336 ? -67.772 29.464 123.458 1.00 87.69 336 LYS A C 1
ATOM 2748 O O . LYS A 1 336 ? -68.280 30.347 124.145 1.00 87.69 336 LYS A O 1
ATOM 2753 N N . GLU A 1 337 ? -67.187 28.390 123.982 1.00 84.19 337 GLU A N 1
ATOM 2754 C CA . GLU A 1 337 ? -67.119 28.158 125.426 1.00 84.19 337 GLU A CA 1
ATOM 2755 C C . GLU A 1 337 ? -66.194 29.162 126.131 1.00 84.19 337 GLU A C 1
ATOM 2757 O O . GLU A 1 337 ? -66.595 29.757 127.130 1.00 84.19 337 GLU A O 1
ATOM 2762 N N . ASN A 1 338 ? -65.019 29.463 125.566 1.00 82.69 338 ASN A N 1
ATOM 2763 C CA . ASN A 1 338 ? -64.146 30.522 126.085 1.00 82.69 338 ASN A CA 1
ATOM 2764 C C . ASN A 1 338 ? -64.829 31.901 126.085 1.00 82.69 338 ASN A C 1
ATOM 2766 O O . ASN A 1 338 ? -64.724 32.639 127.066 1.00 82.69 338 ASN A O 1
ATOM 2770 N N . GLU A 1 339 ? -65.567 32.251 125.028 1.00 86.81 339 GLU A N 1
ATOM 2771 C CA . GLU A 1 339 ? -66.303 33.520 124.969 1.00 86.81 339 GLU A CA 1
ATOM 2772 C C . GLU A 1 339 ? -67.465 33.551 125.984 1.00 86.81 339 GLU A C 1
ATOM 2774 O O . GLU A 1 339 ? -67.739 34.596 126.574 1.00 86.81 339 GLU A O 1
ATOM 2779 N N . LYS A 1 340 ? -68.103 32.410 126.282 1.00 87.25 340 LYS A N 1
ATOM 2780 C CA . LYS A 1 340 ? -69.074 32.293 127.384 1.00 87.25 340 LYS A CA 1
ATOM 2781 C C . LYS A 1 340 ? -68.407 32.499 128.751 1.00 87.25 340 LYS A C 1
ATOM 2783 O O . LYS A 1 340 ? -68.857 33.350 129.511 1.00 87.25 340 LYS A O 1
ATOM 2788 N N . ILE A 1 341 ? -67.305 31.799 129.033 1.00 86.88 341 ILE A N 1
ATOM 2789 C CA . ILE A 1 341 ? -66.537 31.921 130.288 1.00 86.88 341 ILE A CA 1
ATOM 2790 C C . ILE A 1 341 ? -66.085 33.372 130.516 1.00 86.88 341 ILE A C 1
ATOM 2792 O O . ILE A 1 341 ? -66.215 33.900 131.618 1.00 86.88 341 ILE A O 1
ATOM 2796 N N . LYS A 1 342 ? -65.608 34.045 129.466 1.00 86.94 342 LYS A N 1
ATOM 2797 C CA . LYS A 1 342 ? -65.235 35.466 129.467 1.00 86.94 342 LYS A CA 1
ATOM 2798 C C . LYS A 1 342 ? -66.409 36.387 129.829 1.00 86.94 342 LYS A C 1
ATOM 2800 O O . LYS A 1 342 ? -66.225 37.309 130.620 1.00 86.94 342 LYS A O 1
ATOM 2805 N N . ASN A 1 343 ? -67.609 36.131 129.304 1.00 86.12 343 ASN A N 1
ATOM 2806 C CA . ASN A 1 343 ? -68.811 36.890 129.669 1.00 86.12 343 ASN A CA 1
ATOM 2807 C C . ASN A 1 343 ? -69.255 36.613 131.121 1.00 86.12 343 ASN A C 1
ATOM 2809 O O . ASN A 1 343 ? -69.565 37.556 131.849 1.00 86.12 343 ASN A O 1
ATOM 2813 N N . ASP A 1 344 ? -69.200 35.356 131.576 1.00 86.12 344 ASP A N 1
ATOM 2814 C CA . ASP A 1 344 ? -69.492 34.978 132.968 1.00 86.12 344 ASP A CA 1
ATOM 2815 C C . ASP A 1 344 ? -68.488 35.602 133.962 1.00 86.12 344 ASP A C 1
ATOM 2817 O O . ASP A 1 344 ? -68.853 35.946 135.088 1.00 86.12 344 ASP A O 1
ATOM 2821 N N . LEU A 1 345 ? -67.219 35.761 133.566 1.00 85.88 345 LEU A N 1
ATOM 2822 C CA . LEU A 1 345 ? -66.197 36.474 134.340 1.00 85.88 345 LEU A CA 1
ATOM 2823 C C . LEU A 1 345 ? -66.472 37.983 134.391 1.00 85.88 345 LEU A C 1
ATOM 2825 O O . LEU A 1 345 ? -66.411 38.560 135.473 1.00 85.88 345 LEU A O 1
ATOM 2829 N N . LEU A 1 346 ? -66.839 38.602 133.264 1.00 87.75 346 LEU A N 1
ATOM 2830 C CA . LEU A 1 346 ? -67.173 40.029 133.189 1.00 87.75 346 LEU A CA 1
ATOM 2831 C C . LEU A 1 346 ? -68.404 40.392 134.044 1.00 87.75 346 LEU A C 1
ATOM 2833 O O . LEU A 1 346 ? -68.464 41.474 134.627 1.00 87.75 346 LEU A O 1
ATOM 2837 N N . ASP A 1 347 ? -69.394 39.501 134.143 1.00 86.56 347 ASP A N 1
ATOM 2838 C CA . ASP A 1 347 ? -70.539 39.692 135.040 1.00 86.56 347 ASP A CA 1
ATOM 2839 C C . ASP A 1 347 ? -70.148 39.538 136.521 1.00 86.56 347 ASP A C 1
ATOM 2841 O O . ASP A 1 347 ? -70.514 40.370 137.355 1.00 86.56 347 ASP A O 1
ATOM 2845 N N . LYS A 1 348 ? -69.326 38.533 136.857 1.00 85.12 348 LYS A N 1
ATOM 2846 C CA . LYS A 1 348 ? -68.775 38.368 138.216 1.00 85.12 348 LYS A CA 1
ATOM 2847 C C . LYS A 1 348 ? -67.940 39.575 138.647 1.00 85.12 348 LYS A C 1
ATOM 2849 O O . LYS A 1 348 ? -68.093 40.028 139.776 1.00 85.12 348 LYS A O 1
ATOM 2854 N N . GLU A 1 349 ? -67.114 40.122 137.757 1.00 85.00 349 GLU A N 1
ATOM 2855 C CA . GLU A 1 349 ? -66.320 41.332 137.997 1.00 85.00 349 GLU A CA 1
ATOM 2856 C C . GLU A 1 349 ? -67.215 42.539 138.323 1.00 85.00 349 GLU A C 1
ATOM 2858 O O . GLU A 1 349 ? -67.013 43.194 139.346 1.00 85.00 349 GLU A O 1
ATOM 2863 N N . LYS A 1 350 ? -68.275 42.778 137.535 1.00 85.75 350 LYS A N 1
ATOM 2864 C CA . LYS A 1 350 ? -69.263 43.843 137.799 1.00 85.75 350 LYS A CA 1
ATOM 2865 C C . LYS A 1 350 ? -69.950 43.687 139.158 1.00 85.75 350 LYS A C 1
ATOM 2867 O O . LYS A 1 350 ? -70.055 44.665 139.900 1.00 85.75 350 LYS A O 1
ATOM 2872 N N . ARG A 1 351 ? -70.394 42.473 139.511 1.00 83.75 351 ARG A N 1
ATOM 2873 C CA . ARG A 1 351 ? -71.004 42.191 140.827 1.00 83.75 351 ARG A CA 1
ATOM 2874 C C . ARG A 1 351 ? -70.018 42.439 141.969 1.00 83.75 351 ARG A C 1
ATOM 2876 O O . ARG A 1 351 ? -70.383 43.036 142.976 1.00 83.75 351 ARG A O 1
ATOM 2883 N N . LEU A 1 352 ? -68.767 42.012 141.805 1.00 84.38 352 LEU A N 1
ATOM 2884 C CA . LEU A 1 352 ? -67.732 42.137 142.829 1.00 84.38 352 LEU A CA 1
ATOM 2885 C C . LEU A 1 352 ? -67.333 43.609 143.045 1.00 84.38 352 LEU A C 1
ATOM 2887 O O . LEU A 1 352 ? -67.183 44.031 144.190 1.00 84.38 352 LEU A O 1
ATOM 2891 N N . LEU A 1 353 ? -67.279 44.419 141.981 1.00 82.25 353 LEU A N 1
ATOM 2892 C CA . LEU A 1 353 ? -67.136 45.879 142.075 1.00 82.25 353 LEU A CA 1
ATOM 2893 C C . LEU A 1 353 ? -68.301 46.533 142.842 1.00 82.25 353 LEU A C 1
ATOM 2895 O O . LEU A 1 353 ? -68.058 47.388 143.694 1.00 82.25 353 LEU A O 1
ATOM 2899 N N . TYR A 1 354 ? -69.546 46.106 142.598 1.00 81.56 354 TYR A N 1
ATOM 2900 C CA . TYR A 1 354 ? -70.720 46.611 143.323 1.00 81.56 354 TYR A CA 1
ATOM 2901 C C . TYR A 1 354 ? -70.643 46.294 144.827 1.00 81.56 354 TYR A C 1
ATOM 2903 O O . TYR A 1 354 ? -70.735 47.198 145.657 1.00 81.56 354 TYR A O 1
ATOM 2911 N N . SER A 1 355 ? -70.368 45.037 145.192 1.00 77.94 355 SER A N 1
ATOM 2912 C CA . SER A 1 355 ? -70.238 44.633 146.599 1.00 77.94 355 SER A CA 1
ATOM 2913 C C . SER A 1 355 ? -69.002 45.217 147.298 1.00 77.94 355 SER A C 1
ATOM 2915 O O . SER A 1 355 ? -69.020 45.381 148.519 1.00 77.94 355 SER A O 1
ATOM 2917 N N . ILE A 1 356 ? -67.938 45.581 146.569 1.00 83.81 356 ILE A N 1
ATOM 2918 C CA . ILE A 1 356 ? -66.834 46.391 147.115 1.00 83.81 356 ILE A CA 1
ATOM 2919 C C . ILE A 1 356 ? -67.341 47.783 147.517 1.00 83.81 356 ILE A C 1
ATOM 2921 O O . ILE A 1 356 ? -66.993 48.268 148.594 1.00 83.81 356 ILE A O 1
ATOM 2925 N N . GLU A 1 357 ? -68.168 48.425 146.691 1.00 81.62 357 GLU A N 1
ATOM 2926 C CA . GLU A 1 357 ? -68.693 49.764 146.980 1.00 81.62 357 GLU A CA 1
ATOM 2927 C C . GLU A 1 357 ? -69.699 49.753 148.144 1.00 81.62 357 GLU A C 1
ATOM 2929 O O . GLU A 1 357 ? -69.602 50.586 149.048 1.00 81.62 357 GLU A O 1
ATOM 2934 N N . GLU A 1 358 ? -70.583 48.752 148.215 1.00 80.44 358 GLU A N 1
ATOM 2935 C CA . GLU A 1 358 ? -71.441 48.533 149.390 1.00 80.44 358 GLU A CA 1
ATOM 2936 C C . GLU A 1 358 ? -70.621 48.334 150.674 1.00 80.44 358 GLU A C 1
ATOM 2938 O O . GLU A 1 358 ? -70.938 48.924 151.711 1.00 80.44 358 GLU A O 1
ATOM 2943 N N . ASN A 1 359 ? -69.527 47.563 150.616 1.00 77.50 359 ASN A N 1
ATOM 2944 C CA . ASN A 1 359 ? -68.652 47.354 151.771 1.00 77.50 359 ASN A CA 1
ATOM 2945 C C . ASN A 1 359 ? -67.969 48.647 152.238 1.00 77.50 359 ASN A C 1
ATOM 2947 O O . ASN A 1 359 ? -67.887 48.868 153.447 1.00 77.50 359 ASN A O 1
ATOM 2951 N N . LYS A 1 360 ? -67.551 49.547 151.335 1.00 82.06 360 LYS A N 1
ATOM 2952 C CA . LYS A 1 360 ? -67.049 50.882 151.729 1.00 82.06 360 LYS A CA 1
ATOM 2953 C C . LYS A 1 360 ? -68.122 51.682 152.477 1.00 82.06 360 LYS A C 1
ATOM 2955 O O . LYS A 1 360 ? -67.842 52.276 153.519 1.00 82.06 360 LYS A O 1
ATOM 2960 N N . GLN A 1 361 ? -69.364 51.669 151.985 1.00 79.00 361 GLN A N 1
ATOM 2961 C CA . GLN A 1 361 ? -70.488 52.362 152.629 1.00 79.00 361 GLN A CA 1
ATOM 2962 C C . GLN A 1 361 ? -70.885 51.739 153.978 1.00 79.00 361 GLN A C 1
ATOM 2964 O O . GLN A 1 361 ? -71.343 52.448 154.879 1.00 79.00 361 GLN A O 1
ATOM 2969 N N . LEU A 1 362 ? -70.728 50.423 154.140 1.00 80.38 362 LEU A N 1
ATOM 2970 C CA . LEU A 1 362 ? -70.951 49.723 155.407 1.00 80.38 362 LEU A CA 1
ATOM 2971 C C . LEU A 1 362 ? -69.822 49.979 156.411 1.00 80.38 362 LEU A C 1
ATOM 2973 O O . LEU A 1 362 ? -70.118 50.286 157.562 1.00 80.38 362 LEU A O 1
ATOM 2977 N N . GLN A 1 363 ? -68.552 49.951 155.994 1.00 75.69 363 GLN A N 1
ATOM 2978 C CA . GLN A 1 363 ? -67.420 50.295 156.866 1.00 75.69 363 GLN A CA 1
ATOM 2979 C C . GLN A 1 363 ? -67.497 51.743 157.366 1.00 75.69 363 GLN A C 1
ATOM 2981 O O . GLN A 1 363 ? -67.236 51.990 158.543 1.00 75.69 363 GLN A O 1
ATOM 2986 N N . LYS A 1 364 ? -67.933 52.687 156.518 1.00 79.69 364 LYS A N 1
ATOM 2987 C CA . LYS A 1 364 ? -68.191 54.073 156.936 1.00 79.69 364 LYS A CA 1
ATOM 2988 C C . LYS A 1 364 ? -69.250 54.136 158.046 1.00 79.69 364 LYS A C 1
ATOM 2990 O O . LYS A 1 364 ? -68.954 54.621 159.134 1.00 79.69 364 LYS A O 1
ATOM 2995 N N . ARG A 1 365 ? -70.432 53.544 157.816 1.00 77.94 365 ARG A N 1
ATOM 2996 C CA . ARG A 1 365 ? -71.517 53.468 158.818 1.00 77.94 365 ARG A CA 1
ATOM 2997 C C . ARG A 1 365 ? -71.089 52.763 160.111 1.00 77.94 365 ARG A C 1
ATOM 2999 O O . ARG A 1 365 ? -71.459 53.202 161.195 1.00 77.94 365 ARG A O 1
ATOM 3006 N N . LEU A 1 366 ? -70.284 51.703 160.016 1.00 80.31 366 LEU A N 1
ATOM 3007 C CA . LEU A 1 366 ? -69.757 50.990 161.180 1.00 80.31 366 LEU A CA 1
ATOM 3008 C C . LEU A 1 366 ? -68.786 51.860 161.995 1.00 80.31 366 LEU A C 1
ATOM 3010 O O . LEU A 1 366 ? -68.836 51.828 163.221 1.00 80.31 366 LEU A O 1
ATOM 3014 N N . SER A 1 367 ? -67.938 52.660 161.341 1.00 78.94 367 SER A N 1
ATOM 3015 C CA . SER A 1 367 ? -67.061 53.632 162.012 1.00 78.94 367 SER A CA 1
ATOM 3016 C C . SER A 1 367 ? -67.860 54.728 162.726 1.00 78.94 367 SER A C 1
ATOM 3018 O O . SER A 1 367 ? -67.530 55.098 163.857 1.00 78.94 367 SER A O 1
ATOM 3020 N N . ASP A 1 368 ? -68.930 55.223 162.101 1.00 77.25 368 ASP A N 1
ATOM 3021 C CA . ASP A 1 368 ? -69.833 56.207 162.704 1.00 77.25 368 ASP A CA 1
ATOM 3022 C C . ASP A 1 368 ? -70.526 55.636 163.962 1.00 77.25 368 ASP A C 1
ATOM 3024 O O . ASP A 1 368 ? -70.522 56.280 165.014 1.00 77.25 368 ASP A O 1
ATOM 3028 N N . GLU A 1 369 ? -71.046 54.402 163.912 1.00 75.62 369 GLU A N 1
ATOM 3029 C CA . GLU A 1 369 ? -71.683 53.749 165.070 1.00 75.62 369 GLU A CA 1
ATOM 3030 C C . GLU A 1 369 ? -70.688 53.338 166.165 1.00 75.62 369 GLU A C 1
ATOM 3032 O O . GLU A 1 369 ? -70.948 53.573 167.345 1.00 75.62 369 GLU A O 1
ATOM 3037 N N . GLN A 1 370 ? -69.504 52.816 165.823 1.00 75.50 370 GLN A N 1
ATOM 3038 C CA . GLN A 1 370 ? -68.456 52.538 166.818 1.00 75.50 370 GLN A CA 1
ATOM 3039 C C . GLN A 1 370 ? -68.013 53.813 167.557 1.00 75.50 370 GLN A C 1
ATOM 3041 O O . GLN A 1 370 ? -67.662 53.757 168.737 1.00 75.50 370 GLN A O 1
ATOM 3046 N N . THR A 1 371 ? -68.083 54.974 166.901 1.00 71.06 371 THR A N 1
ATOM 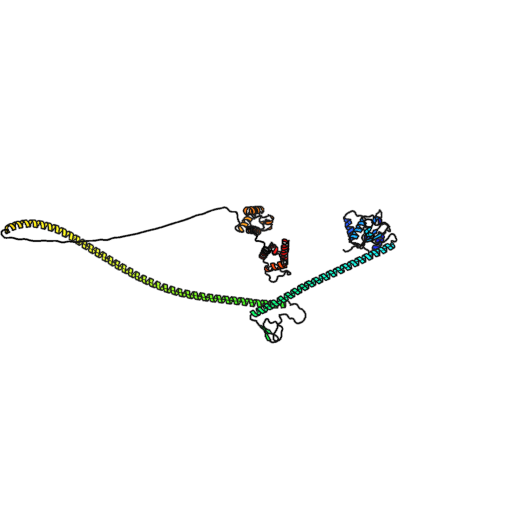3047 C CA . THR A 1 371 ? -67.790 56.279 167.515 1.00 71.06 371 THR A CA 1
ATOM 3048 C C . THR A 1 371 ? -68.896 56.732 168.484 1.00 71.06 371 THR A C 1
ATOM 3050 O O . THR A 1 371 ? -68.598 57.429 169.456 1.00 71.06 371 THR A O 1
ATOM 3053 N N . LYS A 1 372 ? -70.154 56.299 168.294 1.00 75.31 372 LYS A N 1
ATOM 3054 C CA . LYS A 1 372 ? -71.250 56.485 169.270 1.00 75.31 372 LYS A CA 1
ATOM 3055 C C . LYS A 1 372 ? -71.148 55.488 170.425 1.00 75.31 372 LYS A C 1
ATOM 3057 O O . LYS A 1 372 ? -71.169 55.902 171.582 1.00 75.31 372 LYS A O 1
ATOM 3062 N N . ALA A 1 373 ? -70.956 54.202 170.126 1.00 63.91 373 ALA A N 1
ATOM 3063 C CA . ALA A 1 373 ? -70.831 53.139 171.123 1.00 63.91 373 ALA A CA 1
ATOM 3064 C C . ALA A 1 373 ? -69.695 53.413 172.124 1.00 63.91 373 ALA A C 1
ATOM 3066 O O . ALA A 1 373 ? -69.894 53.285 173.328 1.00 63.91 373 ALA A O 1
ATOM 3067 N N . ARG A 1 374 ? -68.538 53.909 171.656 1.00 67.69 374 ARG A N 1
ATOM 3068 C CA . ARG A 1 374 ? -67.410 54.315 172.519 1.00 67.69 374 ARG A CA 1
ATOM 3069 C C . ARG A 1 374 ? -67.696 55.498 173.454 1.00 67.69 374 ARG A C 1
ATOM 3071 O O . ARG A 1 374 ? -66.909 55.710 174.371 1.00 67.69 374 ARG A O 1
ATOM 3078 N N . LYS A 1 375 ? -68.771 56.272 173.252 1.00 66.25 375 LYS A N 1
ATOM 3079 C CA . LYS A 1 375 ? -69.221 57.276 174.236 1.00 66.25 375 LYS A CA 1
ATOM 3080 C C . LYS A 1 375 ? -70.001 56.598 175.360 1.00 66.25 375 LYS A C 1
ATOM 3082 O O . LYS A 1 375 ? -69.570 56.662 176.505 1.00 66.25 375 LYS A O 1
ATOM 3087 N N . VAL A 1 376 ? -71.049 55.852 175.002 1.00 66.06 376 VAL A N 1
ATOM 3088 C CA . VAL A 1 376 ? -71.914 55.119 175.947 1.00 66.06 376 VAL A CA 1
ATOM 3089 C C . VAL A 1 376 ? -71.112 54.117 176.784 1.00 66.06 376 VAL A C 1
ATOM 3091 O O . VAL A 1 376 ? -71.274 54.036 177.998 1.00 66.06 376 VAL A O 1
ATOM 3094 N N . GLN A 1 377 ? -70.180 53.390 176.163 1.00 59.94 377 GLN A N 1
ATOM 3095 C CA . GLN A 1 377 ? -69.318 52.444 176.870 1.00 59.94 377 GLN A CA 1
ATOM 3096 C C . GLN A 1 377 ? -68.415 53.140 177.902 1.00 59.94 377 GLN A C 1
ATOM 3098 O O . GLN A 1 377 ? -68.162 52.572 178.957 1.00 59.94 377 GLN A O 1
ATOM 3103 N N . LYS A 1 378 ? -67.993 54.387 177.659 1.00 63.72 378 LYS A N 1
ATOM 3104 C CA . LYS A 1 378 ? -67.169 55.157 178.602 1.00 63.72 378 LYS A CA 1
ATOM 3105 C C . LYS A 1 378 ? -67.975 55.706 179.787 1.00 63.72 378 LYS A C 1
ATOM 3107 O O . LYS A 1 378 ? -67.423 55.901 180.864 1.00 63.72 378 LYS A O 1
ATOM 3112 N N . GLU A 1 379 ? -69.276 55.919 179.604 1.00 57.78 379 GLU A N 1
ATOM 3113 C CA . GLU A 1 379 ? -70.216 56.230 180.689 1.00 57.78 379 GLU A CA 1
ATOM 3114 C C . GLU A 1 379 ? -70.515 54.975 181.531 1.00 57.78 379 GLU A C 1
ATOM 3116 O O . GLU A 1 379 ? -70.559 55.051 182.757 1.00 57.78 379 GLU A O 1
ATOM 3121 N N . TYR A 1 380 ? -70.622 53.803 180.894 1.00 55.88 380 TYR A N 1
ATOM 3122 C CA . TYR A 1 380 ? -70.837 52.516 181.567 1.00 55.88 380 TYR A CA 1
ATOM 3123 C C . TYR A 1 380 ? -69.592 52.003 182.319 1.00 55.88 380 TYR A C 1
ATOM 3125 O O . TYR A 1 380 ? -69.700 51.508 183.439 1.00 55.88 380 TYR A O 1
ATOM 3133 N N . GLU A 1 381 ? -68.391 52.167 181.755 1.00 57.34 381 GLU A N 1
ATOM 3134 C CA . GLU A 1 381 ? -67.125 51.777 182.398 1.00 57.34 381 GLU A CA 1
ATOM 3135 C C . GLU A 1 381 ? -66.833 52.595 183.668 1.00 57.34 381 GLU A C 1
ATOM 3137 O O . GLU A 1 381 ? -66.260 52.055 184.613 1.00 57.34 381 GLU A O 1
ATOM 3142 N N . ASN A 1 382 ? -67.315 53.843 183.757 1.00 57.44 382 ASN A N 1
ATOM 3143 C CA . ASN A 1 382 ? -67.272 54.631 184.996 1.00 57.44 382 ASN A CA 1
ATOM 3144 C C . ASN A 1 382 ? -68.171 54.060 186.114 1.00 57.44 382 ASN A C 1
ATOM 3146 O O . ASN A 1 382 ? -67.898 54.314 187.283 1.00 57.44 382 ASN A O 1
ATOM 3150 N N . LEU A 1 383 ? -69.222 53.298 185.781 1.00 53.59 383 LEU A N 1
ATOM 3151 C CA . LEU A 1 383 ? -70.156 52.708 186.754 1.00 53.59 383 LEU A CA 1
ATOM 3152 C C . LEU A 1 383 ? -69.752 51.296 187.210 1.00 53.59 383 LEU A C 1
ATOM 3154 O O . LEU A 1 383 ? -70.130 50.883 188.302 1.00 53.59 383 LEU A O 1
ATOM 3158 N N . LEU A 1 384 ? -68.964 50.557 186.420 1.00 48.41 384 LEU A N 1
ATOM 3159 C CA . LEU A 1 384 ? -68.413 49.248 186.820 1.00 48.41 384 LEU A CA 1
ATOM 3160 C C . LEU A 1 384 ? -67.027 49.342 187.492 1.00 48.41 384 LEU A C 1
ATOM 3162 O O . LEU A 1 384 ? -66.478 48.326 187.929 1.00 48.41 384 LEU A O 1
ATOM 3166 N N . ALA A 1 385 ? -66.462 50.547 187.614 1.00 48.03 385 ALA A N 1
ATOM 3167 C CA . ALA A 1 385 ? -65.113 50.787 188.132 1.00 48.03 385 ALA A CA 1
ATOM 3168 C C . ALA A 1 385 ? -64.895 50.426 189.621 1.00 48.03 385 ALA A C 1
ATOM 3170 O O . ALA A 1 385 ? -63.764 50.504 190.099 1.00 48.03 385 ALA A O 1
ATOM 3171 N N . GLU A 1 386 ? -65.919 49.971 190.352 1.00 38.38 386 GLU A N 1
ATOM 3172 C CA . GLU A 1 386 ? -65.769 49.521 191.742 1.00 38.38 386 GLU A CA 1
ATOM 3173 C C . GLU A 1 386 ? -65.212 48.075 191.899 1.00 38.38 386 GLU A C 1
ATOM 3175 O O . GLU A 1 386 ? -64.832 47.721 193.018 1.00 38.38 386 GLU A O 1
ATOM 3180 N N . GLN A 1 387 ? -65.103 47.220 190.848 1.00 34.59 387 GLN A N 1
ATOM 3181 C CA . GLN A 1 387 ? -64.722 45.780 191.014 1.00 34.59 387 GLN A CA 1
ATOM 3182 C C . GLN A 1 387 ? -63.782 45.068 189.945 1.00 34.59 387 GLN A C 1
ATOM 3184 O O . GLN A 1 387 ? -64.217 44.158 189.251 1.00 34.59 387 GLN A O 1
ATOM 3189 N N . LYS A 1 388 ? -62.446 45.339 189.931 1.00 36.75 388 LYS A N 1
ATOM 3190 C CA . LYS A 1 388 ? -61.262 44.373 189.846 1.00 36.75 388 LYS A CA 1
ATOM 3191 C C . LYS A 1 388 ? -60.762 43.509 188.559 1.00 36.75 388 LYS A C 1
ATOM 3193 O O . LYS A 1 388 ? -60.893 42.293 188.618 1.00 36.75 388 LYS A O 1
ATOM 3198 N N . VAL A 1 389 ? -59.962 44.041 187.555 1.00 43.12 389 VAL A N 1
ATOM 3199 C CA . VAL A 1 389 ? -58.561 43.621 186.967 1.00 43.12 389 VAL A CA 1
ATOM 3200 C C . VAL A 1 389 ? -58.153 42.462 185.843 1.00 43.12 389 VAL A C 1
ATOM 3202 O O . VAL A 1 389 ? -58.037 41.331 186.316 1.00 43.12 389 VAL A O 1
ATOM 3205 N N . LYS A 1 390 ? -57.751 42.681 184.474 1.00 45.50 390 LYS A N 1
ATOM 3206 C CA . LYS A 1 390 ? -56.715 41.978 183.435 1.00 45.50 390 LYS A CA 1
ATOM 3207 C C . LYS A 1 390 ? -56.825 41.911 181.765 1.00 45.50 390 LYS A C 1
ATOM 3209 O O . LYS A 1 390 ? -57.890 42.284 181.296 1.00 45.50 390 LYS A O 1
ATOM 3214 N N . THR A 1 391 ? -55.807 41.492 180.851 1.00 47.66 391 THR A N 1
ATOM 3215 C CA . THR A 1 391 ? -55.678 41.557 179.244 1.00 47.66 391 THR A CA 1
ATOM 3216 C C . THR A 1 391 ? -54.663 40.635 178.282 1.00 47.66 391 THR A C 1
ATOM 3218 O O . THR A 1 391 ? -53.911 39.880 178.892 1.00 47.66 391 THR A O 1
ATOM 3221 N N . GLN A 1 392 ? -54.586 40.640 176.849 1.00 48.53 392 GLN A N 1
ATOM 3222 C CA . GLN A 1 392 ? -53.677 39.895 175.745 1.00 48.53 392 GLN A CA 1
ATOM 3223 C C . GLN A 1 392 ? -53.722 40.360 174.141 1.00 48.53 392 GLN A C 1
ATOM 3225 O O . GLN A 1 392 ? -54.467 41.323 173.995 1.00 48.53 392 GLN A O 1
ATOM 3230 N N . SER A 1 393 ? -53.180 39.954 172.871 1.00 47.84 393 SER A N 1
ATOM 3231 C CA . SER A 1 393 ? -52.223 39.001 172.013 1.00 47.84 393 SER A CA 1
ATOM 3232 C C . SER A 1 393 ? -51.901 39.305 170.387 1.00 47.84 393 SER A C 1
ATOM 3234 O O . SER A 1 393 ? -52.309 40.391 169.984 1.00 47.84 393 SER A O 1
ATOM 3236 N N . GLN A 1 394 ? -51.196 38.498 169.434 1.00 47.78 394 GLN A N 1
ATOM 3237 C CA . GLN A 1 394 ? -50.799 38.689 167.879 1.00 47.78 394 GLN A CA 1
ATOM 3238 C C . GLN A 1 394 ? -50.476 37.412 166.861 1.00 47.78 394 GLN A C 1
ATOM 3240 O O . GLN A 1 394 ? -50.759 36.340 167.375 1.00 47.78 394 GLN A O 1
ATOM 3245 N N . SER A 1 395 ? -49.971 37.221 165.528 1.00 51.22 395 SER A N 1
ATOM 3246 C CA . SER A 1 395 ? -49.072 37.809 164.353 1.00 51.22 395 SER A CA 1
ATOM 3247 C C . SER A 1 395 ? -49.157 37.403 162.717 1.00 51.22 395 SER A C 1
ATOM 3249 O O . SER A 1 395 ? -50.267 37.569 162.227 1.00 51.22 395 SER A O 1
ATOM 3251 N N . LYS A 1 396 ? -48.101 37.093 161.791 1.00 52.03 396 LYS A N 1
ATOM 3252 C CA . LYS A 1 396 ? -47.909 37.409 160.216 1.00 52.03 396 LYS A CA 1
ATOM 3253 C C . LYS A 1 396 ? -47.101 36.480 159.053 1.00 52.03 396 LYS A C 1
ATOM 3255 O O . LYS A 1 396 ? -46.545 35.489 159.510 1.00 52.03 396 LYS A O 1
ATOM 3260 N N . PRO A 1 397 ? -46.974 36.735 157.634 1.00 56.69 397 PRO A N 1
ATOM 3261 C CA . PRO A 1 397 ? -46.527 35.853 156.368 1.00 56.69 397 PRO A CA 1
ATOM 3262 C C . PRO A 1 397 ? -45.527 36.277 155.074 1.00 56.69 397 PRO A C 1
ATOM 3264 O O . PRO A 1 397 ? -44.862 37.293 155.240 1.00 56.69 397 PRO A O 1
ATOM 3267 N N . ILE A 1 398 ? -45.356 35.582 153.825 1.00 41.59 398 ILE A N 1
ATOM 3268 C CA . ILE A 1 398 ? -44.259 35.684 152.639 1.00 41.59 398 ILE A CA 1
ATOM 3269 C C . ILE A 1 398 ? -44.415 35.114 151.055 1.00 41.59 398 ILE A C 1
ATOM 3271 O O . ILE A 1 398 ? -45.326 34.307 150.910 1.00 41.59 398 ILE A O 1
ATOM 3275 N N . VAL A 1 399 ? -43.603 35.408 149.898 1.00 44.72 399 VAL A N 1
ATOM 3276 C CA . VAL A 1 399 ? -43.644 34.939 148.340 1.00 44.72 399 VAL A CA 1
ATOM 3277 C C . VAL A 1 399 ? -42.412 35.066 147.185 1.00 44.72 399 VAL A C 1
ATOM 3279 O O . VAL A 1 399 ? -41.452 35.742 147.543 1.00 44.72 399 VAL A O 1
ATOM 3282 N N . PRO A 1 400 ? -42.372 34.520 145.843 1.00 50.28 400 PRO A N 1
ATOM 3283 C CA . PRO A 1 400 ? -41.238 34.414 144.704 1.00 50.28 400 PRO A CA 1
ATOM 3284 C C . PRO A 1 400 ? -41.410 34.521 143.022 1.00 50.28 400 PRO A C 1
ATOM 3286 O O . PRO A 1 400 ? -42.561 34.716 142.646 1.00 50.28 400 PRO A O 1
ATOM 3289 N N . LYS A 1 401 ? -40.389 34.388 142.004 1.00 35.47 401 LYS A N 1
ATOM 3290 C CA . LYS A 1 401 ? -40.331 34.448 140.371 1.00 35.47 401 LYS A CA 1
ATOM 3291 C C . LYS A 1 401 ? -38.953 34.036 139.512 1.00 35.47 401 LYS A C 1
ATOM 3293 O O . LYS A 1 401 ? -38.069 33.722 140.298 1.00 35.47 401 LYS A O 1
ATOM 3298 N N . GLN A 1 402 ? -38.474 34.008 138.149 1.00 36.25 402 GLN A N 1
ATOM 3299 C CA . GLN A 1 402 ? -38.686 33.986 136.548 1.00 36.25 402 GLN A CA 1
ATOM 3300 C C . GLN A 1 402 ? -37.330 33.716 135.586 1.00 36.25 402 GLN A C 1
ATOM 3302 O O . GLN A 1 402 ? -36.387 33.389 136.298 1.00 36.25 402 GLN A O 1
ATOM 3307 N N . GLU A 1 403 ? -36.910 33.718 134.206 1.00 35.16 403 GLU A N 1
ATOM 3308 C CA . GLU A 1 403 ? -37.188 34.069 132.664 1.00 35.16 403 GLU A CA 1
ATOM 3309 C C . GLU A 1 403 ? -36.265 33.456 131.373 1.00 35.16 403 GLU A C 1
ATOM 3311 O O . GLU A 1 403 ? -35.670 32.412 131.621 1.00 35.16 403 GLU A O 1
ATOM 3316 N N . VAL A 1 404 ? -36.116 33.953 130.027 1.00 39.03 404 VAL A N 1
ATOM 3317 C CA . VAL A 1 404 ? -35.553 33.279 128.658 1.00 39.03 404 VAL A CA 1
ATOM 3318 C C . VAL A 1 404 ? -34.750 34.027 127.367 1.00 39.03 404 VAL A C 1
ATOM 3320 O O . VAL A 1 404 ? -34.273 35.129 127.615 1.00 39.03 404 VAL A O 1
ATOM 3323 N N . SER A 1 405 ? -34.506 33.518 126.041 1.00 36.06 405 SER A N 1
ATOM 3324 C CA . SER A 1 405 ? -33.483 33.938 124.860 1.00 36.06 405 SER A CA 1
ATOM 3325 C C . SER A 1 405 ? -33.638 33.732 123.187 1.00 36.06 405 SER A C 1
ATOM 3327 O O . SER A 1 405 ? -34.756 33.409 122.799 1.00 36.06 405 SER A O 1
ATOM 3329 N N . TYR A 1 406 ? -32.639 33.955 122.170 1.00 38.16 406 TYR A N 1
ATOM 3330 C CA . TYR A 1 406 ? -32.649 33.973 120.547 1.00 38.16 406 TYR A CA 1
ATOM 3331 C C . TYR A 1 406 ? -31.240 33.914 119.619 1.00 38.16 406 TYR A C 1
ATOM 3333 O O . TYR A 1 406 ? -30.269 33.759 120.350 1.00 38.16 406 TYR A O 1
ATOM 3341 N N . VAL A 1 407 ? -30.782 33.992 118.241 1.00 40.88 407 VAL A N 1
ATOM 3342 C CA . VAL A 1 407 ? -30.974 34.271 116.649 1.00 40.88 407 VAL A CA 1
ATOM 3343 C C . VAL A 1 407 ? -29.843 33.628 115.580 1.00 40.88 407 VAL A C 1
ATOM 3345 O O . VAL A 1 407 ? -29.201 32.749 116.136 1.00 40.88 407 VAL A O 1
ATOM 3348 N N . ASN A 1 408 ? -29.354 33.785 114.225 1.00 40.12 408 ASN A N 1
ATOM 3349 C CA . ASN A 1 408 ? -29.326 34.495 112.777 1.00 40.12 408 ASN A CA 1
ATOM 3350 C C . ASN A 1 408 ? -28.422 33.753 111.555 1.00 40.12 408 ASN A C 1
ATOM 3352 O O . ASN A 1 408 ? -27.996 32.679 111.959 1.00 40.12 408 ASN A O 1
ATOM 3356 N N . ARG A 1 409 ? -27.944 33.960 110.203 1.00 43.09 409 ARG A N 1
ATOM 3357 C CA . ARG A 1 409 ? -27.807 34.817 108.842 1.00 43.09 409 ARG A CA 1
ATOM 3358 C C . ARG A 1 409 ? -27.338 34.030 107.432 1.00 43.09 409 ARG A C 1
ATOM 3360 O O . ARG A 1 409 ? -27.506 32.828 107.546 1.00 43.09 409 ARG A O 1
ATOM 3367 N N . SER A 1 410 ? -26.797 34.317 106.125 1.00 46.00 410 SER A N 1
ATOM 3368 C CA . SER A 1 410 ? -26.115 35.350 105.109 1.00 46.00 410 SER A CA 1
ATOM 3369 C C . SER A 1 410 ? -26.127 35.291 103.419 1.00 46.00 410 SER A C 1
ATOM 3371 O O . SER A 1 410 ? -27.244 35.377 102.929 1.00 46.00 410 SER A O 1
ATOM 3373 N N . THR A 1 411 ? -25.033 35.328 102.495 1.00 45.16 411 THR A N 1
ATOM 3374 C CA . THR A 1 411 ? -24.857 35.919 100.992 1.00 45.16 411 THR A CA 1
ATOM 3375 C C . THR A 1 411 ? -23.642 35.451 99.946 1.00 45.16 411 THR A C 1
ATOM 3377 O O . THR A 1 411 ? -22.851 34.728 100.539 1.00 45.16 411 THR A O 1
ATOM 3380 N N . ASN A 1 412 ? -23.172 35.717 98.604 1.00 42.59 412 ASN A N 1
ATOM 3381 C CA . ASN A 1 412 ? -23.328 36.338 97.124 1.00 42.59 412 ASN A CA 1
ATOM 3382 C C . ASN A 1 412 ? -22.110 35.975 96.020 1.00 42.59 412 ASN A C 1
ATOM 3384 O O . ASN A 1 412 ? -21.300 35.221 96.543 1.00 42.59 412 ASN A O 1
ATOM 3388 N N . MET A 1 413 ? -21.671 36.302 94.684 1.00 36.16 413 MET A N 1
ATOM 3389 C CA . MET A 1 413 ? -21.848 36.957 93.224 1.00 36.16 413 MET A CA 1
ATOM 3390 C C . MET A 1 413 ? -20.656 36.604 92.090 1.00 36.16 413 MET A C 1
ATOM 3392 O O . MET A 1 413 ? -19.877 35.789 92.568 1.00 36.16 413 MET A O 1
ATOM 3396 N N . ALA A 1 414 ? -20.218 36.958 90.763 1.00 35.84 414 ALA A N 1
ATOM 3397 C CA . ALA A 1 414 ? -20.359 37.707 89.351 1.00 35.84 414 ALA A CA 1
ATOM 3398 C C . ALA A 1 414 ? -19.223 37.305 88.173 1.00 35.84 414 ALA A C 1
ATOM 3400 O O . ALA A 1 414 ? -18.491 36.418 88.591 1.00 35.84 414 ALA A O 1
ATOM 3401 N N . SER A 1 415 ? -18.781 37.695 86.856 1.00 34.69 415 SER A N 1
ATOM 3402 C CA . SER A 1 415 ? -18.939 38.443 85.440 1.00 34.69 415 SER A CA 1
ATOM 3403 C C . SER A 1 415 ? -17.704 38.200 84.331 1.00 34.69 415 SER A C 1
ATOM 3405 O O . SER A 1 415 ? -16.814 37.540 84.853 1.00 34.69 415 SER A O 1
ATOM 3407 N N . GLY A 1 416 ? -17.311 38.525 82.984 1.00 27.45 416 GLY A N 1
ATOM 3408 C CA . GLY A 1 416 ? -17.569 39.127 81.521 1.00 27.45 416 GLY A CA 1
ATOM 3409 C C . GLY A 1 416 ? -16.242 39.410 80.535 1.00 27.45 416 GLY A C 1
ATOM 3410 O O . GLY A 1 416 ? -15.207 39.322 81.182 1.00 27.45 416 GLY A O 1
ATOM 3411 N N . ASN A 1 417 ? -15.926 39.782 79.181 1.00 27.78 417 ASN A N 1
ATOM 3412 C CA . ASN A 1 417 ? -16.308 39.847 77.635 1.00 27.78 417 ASN A CA 1
ATOM 3413 C C . ASN A 1 417 ? -15.171 40.332 76.472 1.00 27.78 417 ASN A C 1
ATOM 3415 O O . ASN A 1 417 ? -14.143 40.808 76.943 1.00 27.78 417 ASN A O 1
ATOM 3419 N N . SER A 1 418 ? -15.237 40.282 75.041 1.00 27.38 418 SER A N 1
ATOM 3420 C CA . SER A 1 418 ? -14.212 40.729 73.873 1.00 27.38 418 SER A CA 1
ATOM 3421 C C . SER A 1 418 ? -14.592 40.636 72.250 1.00 27.38 418 SER A C 1
ATOM 3423 O O . SER A 1 418 ? -15.685 40.108 72.089 1.00 27.38 418 SER A O 1
ATOM 3425 N N . SER A 1 419 ? -13.971 40.901 70.978 1.00 29.11 419 SER A N 1
ATOM 3426 C CA . SER A 1 419 ? -12.969 41.770 70.077 1.00 29.11 419 SER A CA 1
ATOM 3427 C C . SER A 1 419 ? -12.875 41.558 68.409 1.00 29.11 419 SER A C 1
ATOM 3429 O O . SER A 1 419 ? -13.497 40.591 67.980 1.00 29.11 419 SER A O 1
ATOM 3431 N N . VAL A 1 420 ? -12.195 42.363 67.435 1.00 26.05 420 VAL A N 1
ATOM 3432 C CA . VAL A 1 420 ? -12.091 42.299 65.820 1.00 26.05 420 VAL A CA 1
ATOM 3433 C C . VAL A 1 420 ? -10.898 43.100 64.966 1.00 26.05 420 VAL A C 1
ATOM 3435 O O . VAL A 1 420 ? -10.082 43.591 65.734 1.00 26.05 420 VAL A O 1
ATOM 3438 N N . VAL A 1 421 ? -10.538 43.408 63.600 1.00 25.39 421 VAL A N 1
ATOM 3439 C CA . VAL A 1 421 ? -10.851 43.399 62.020 1.00 25.39 421 VAL A CA 1
ATOM 3440 C C . VAL A 1 421 ? -9.712 43.827 60.851 1.00 25.39 421 VAL A C 1
ATOM 3442 O O . VAL A 1 421 ? -8.737 44.450 61.243 1.00 25.39 421 VAL A O 1
ATOM 3445 N N . ASN A 1 422 ? -9.885 43.646 59.448 1.00 24.45 422 ASN A N 1
ATOM 3446 C CA . ASN A 1 422 ? -9.407 44.252 58.037 1.00 24.45 422 ASN A CA 1
ATOM 3447 C C . ASN A 1 422 ? -8.050 44.052 57.127 1.00 24.45 422 ASN A C 1
ATOM 3449 O O . ASN A 1 422 ? -6.958 44.031 57.679 1.00 24.45 422 ASN A O 1
ATOM 3453 N N . SER A 1 423 ? -8.076 43.993 55.726 1.00 26.86 423 SER A N 1
ATOM 3454 C CA . SER A 1 423 ? -6.991 44.316 54.654 1.00 26.86 423 SER A CA 1
ATOM 3455 C C . SER A 1 423 ? -7.236 44.002 53.093 1.00 26.86 423 SER A C 1
ATOM 3457 O O . SER A 1 423 ? -8.156 43.266 52.744 1.00 26.86 423 SER A O 1
ATOM 3459 N N . ASN A 1 424 ? -6.404 44.531 52.136 1.00 31.06 424 ASN A N 1
ATOM 3460 C CA . ASN A 1 424 ? -6.471 44.483 50.616 1.00 31.06 424 ASN A CA 1
ATOM 3461 C C . ASN A 1 424 ? -6.066 43.151 49.895 1.00 31.06 424 ASN A C 1
ATOM 3463 O O . ASN A 1 424 ? -5.167 42.465 50.378 1.00 31.06 424 ASN A O 1
ATOM 3467 N N . LYS A 1 425 ? -6.605 42.828 48.682 1.00 37.72 425 LYS A N 1
ATOM 3468 C CA . LYS A 1 425 ? -6.217 41.639 47.846 1.00 37.72 425 LYS A CA 1
ATOM 3469 C C . LYS A 1 425 ? -6.371 41.770 46.306 1.00 37.72 425 LYS A C 1
ATOM 3471 O O . LYS A 1 425 ? -7.284 42.439 45.828 1.00 37.72 425 LYS A O 1
ATOM 3476 N N . ASN A 1 426 ? -5.544 41.028 45.548 1.00 44.81 426 ASN A N 1
ATOM 3477 C CA . ASN A 1 426 ? -5.651 40.820 44.086 1.00 44.81 426 ASN A CA 1
ATOM 3478 C C . ASN A 1 426 ? -6.934 40.055 43.691 1.00 44.81 426 ASN A C 1
ATOM 3480 O O . ASN A 1 426 ? -7.448 39.249 44.471 1.00 44.81 426 ASN A O 1
ATOM 3484 N N . LYS A 1 427 ? -7.424 40.246 42.455 1.00 59.69 427 LYS A N 1
ATOM 3485 C CA . LYS A 1 427 ? -8.582 39.503 41.926 1.00 59.69 427 LYS A CA 1
ATOM 3486 C C . LYS A 1 427 ? -8.218 38.050 41.608 1.00 59.69 427 LYS A C 1
ATOM 3488 O O . LYS A 1 427 ? -7.205 37.763 40.977 1.00 59.69 427 LYS A O 1
ATOM 3493 N N . THR A 1 428 ? -9.104 37.129 41.970 1.00 65.19 428 THR A N 1
ATOM 3494 C CA . THR A 1 428 ? -9.049 35.722 41.559 1.00 65.19 428 THR A CA 1
ATOM 3495 C C . THR A 1 428 ? -10.415 35.281 41.044 1.00 65.19 428 THR A C 1
ATOM 3497 O O . THR A 1 428 ? -11.450 35.717 41.552 1.00 65.19 428 THR A O 1
ATOM 3500 N N . PHE A 1 429 ? -10.432 34.418 40.027 1.00 74.56 429 PHE A N 1
ATOM 3501 C CA . PHE A 1 429 ? -11.638 33.669 39.679 1.00 74.56 429 PHE A CA 1
ATOM 3502 C C . PHE A 1 429 ? -11.850 32.593 40.749 1.00 74.56 429 PHE A C 1
ATOM 3504 O O . PHE A 1 429 ? -10.925 31.842 41.056 1.00 74.56 429 PHE A O 1
ATOM 3511 N N . LYS A 1 430 ? -13.049 32.516 41.324 1.00 74.50 430 LYS A N 1
ATOM 3512 C CA . LYS A 1 430 ? -13.429 31.506 42.320 1.00 74.50 430 LYS A CA 1
ATOM 3513 C C . LYS A 1 430 ? -13.974 30.244 41.651 1.00 74.50 430 LYS A C 1
ATOM 3515 O O . LYS A 1 430 ? -13.901 29.168 42.233 1.00 74.50 430 LYS A O 1
ATOM 3520 N N . ASN A 1 431 ? -14.537 30.371 40.448 1.00 75.75 431 ASN A N 1
ATOM 3521 C CA . ASN A 1 431 ? -15.120 29.275 39.670 1.00 75.75 431 ASN A CA 1
ATOM 3522 C C . ASN A 1 431 ? -15.123 29.582 38.148 1.00 75.75 431 ASN A C 1
ATOM 3524 O O . ASN A 1 431 ? -14.867 30.715 37.732 1.00 75.75 431 ASN A O 1
ATOM 3528 N N . LYS A 1 432 ? -15.454 28.588 37.305 1.00 76.88 432 LYS A N 1
ATOM 3529 C CA . LYS A 1 432 ? -15.533 28.742 35.832 1.00 76.88 432 LYS A CA 1
ATOM 3530 C C . LYS A 1 432 ? -16.605 29.739 35.356 1.00 76.88 432 LYS A C 1
ATOM 3532 O O . LYS A 1 432 ? -16.431 30.338 34.296 1.00 76.88 432 LYS A O 1
ATOM 3537 N N . ASN A 1 433 ? -17.676 29.962 36.118 1.00 75.56 433 ASN A N 1
ATOM 3538 C CA . ASN A 1 433 ? -18.728 30.915 35.751 1.00 75.56 433 ASN A CA 1
ATOM 3539 C C . ASN A 1 433 ? -18.255 32.368 35.921 1.00 75.56 433 ASN A C 1
ATOM 3541 O O . ASN A 1 433 ? -18.680 33.219 35.147 1.00 75.56 433 ASN A O 1
ATOM 3545 N N . ASP A 1 434 ? -17.325 32.650 36.841 1.00 78.75 434 ASP A N 1
ATOM 3546 C CA . ASP A 1 434 ? -16.684 33.972 36.947 1.00 78.75 434 ASP A CA 1
ATOM 3547 C C . ASP A 1 434 ? -15.874 34.293 35.676 1.00 78.75 434 ASP A C 1
ATOM 3549 O O . ASP A 1 434 ? -15.909 35.414 35.165 1.00 78.75 434 ASP A O 1
ATOM 3553 N N . VAL A 1 435 ? -15.174 33.287 35.132 1.00 80.69 435 VAL A N 1
ATOM 3554 C CA . VAL A 1 435 ? -14.433 33.393 33.863 1.00 80.69 435 VAL A CA 1
ATOM 3555 C C . VAL A 1 435 ? -15.400 33.599 32.693 1.00 80.69 435 VAL A C 1
ATOM 3557 O O . VAL A 1 435 ? -15.185 34.489 31.873 1.00 80.69 435 VAL A O 1
ATOM 3560 N N . PHE A 1 436 ? -16.495 32.832 32.631 1.00 81.81 436 PHE A N 1
ATOM 3561 C CA . PHE A 1 436 ? -17.550 33.031 31.630 1.00 81.81 436 PHE A CA 1
ATOM 3562 C C . PHE A 1 436 ? -18.200 34.418 31.738 1.00 81.81 436 PHE A C 1
ATOM 3564 O O . PHE A 1 436 ? -18.453 35.042 30.713 1.00 81.81 436 PHE A O 1
ATOM 3571 N N . GLY A 1 437 ? -18.398 34.941 32.951 1.00 75.12 437 GLY A N 1
ATOM 3572 C CA . GLY A 1 437 ? -18.897 36.296 33.191 1.00 75.12 437 GLY A CA 1
ATOM 3573 C C . GLY A 1 437 ? -17.982 37.380 32.615 1.00 75.12 437 GLY A C 1
ATOM 3574 O O . GLY A 1 437 ? -18.471 38.292 31.950 1.00 75.12 437 GLY A O 1
ATOM 3575 N N . LEU A 1 438 ? -16.660 37.249 32.794 1.00 84.38 438 LEU A N 1
ATOM 3576 C CA . LEU A 1 438 ? -15.678 38.159 32.190 1.00 84.38 438 LEU A CA 1
ATOM 3577 C C . LEU A 1 438 ? -15.629 38.042 30.660 1.00 84.38 438 LEU A C 1
ATOM 3579 O O . LEU A 1 438 ? -15.568 39.052 29.966 1.00 84.38 438 LEU A O 1
ATOM 3583 N N . VAL A 1 439 ? -15.653 36.824 30.112 1.00 82.56 439 VAL A N 1
ATOM 3584 C CA . VAL A 1 439 ? -15.635 36.637 28.652 1.00 82.56 439 VAL A CA 1
ATOM 3585 C C . VAL A 1 439 ? -16.932 37.172 28.027 1.00 82.56 439 VAL A C 1
ATOM 3587 O O . VAL A 1 439 ? -16.883 37.847 26.999 1.00 82.56 439 VAL A O 1
ATOM 3590 N N . ARG A 1 440 ? -18.087 36.959 28.674 1.00 81.38 440 ARG A N 1
ATOM 3591 C CA . ARG A 1 440 ? -19.393 37.455 28.215 1.00 81.38 440 ARG A CA 1
ATOM 3592 C C . ARG A 1 440 ? -19.491 38.981 28.238 1.00 81.38 440 ARG A C 1
ATOM 3594 O O . ARG A 1 440 ? -20.064 39.539 27.308 1.00 81.38 440 ARG A O 1
ATOM 3601 N N . SER A 1 441 ? -18.930 39.666 29.239 1.00 80.31 441 SER A N 1
ATOM 3602 C CA . SER A 1 441 ? -18.989 41.138 29.321 1.00 80.31 441 SER A CA 1
ATOM 3603 C C . SER A 1 441 ? -18.136 41.864 28.270 1.00 80.31 441 SER A C 1
ATOM 3605 O O . SER A 1 441 ? -18.274 43.074 28.100 1.00 80.31 441 SER A O 1
ATOM 3607 N N . LEU A 1 442 ? -17.287 41.134 27.538 1.00 84.06 442 LEU A N 1
ATOM 3608 C CA . LEU A 1 442 ? -16.454 41.645 26.443 1.00 84.06 442 LEU A CA 1
ATOM 3609 C C . LEU A 1 442 ? -16.959 41.232 25.048 1.00 84.06 442 LEU A C 1
ATOM 3611 O O . LEU A 1 442 ? -16.306 41.531 24.049 1.00 84.06 442 LEU A O 1
ATOM 3615 N N . CYS A 1 443 ? -18.105 40.559 24.971 1.00 83.12 443 CYS A N 1
ATOM 3616 C CA . CYS A 1 443 ? -18.796 40.199 23.732 1.00 83.12 443 CYS A CA 1
ATOM 3617 C C . CYS A 1 443 ? -19.877 41.237 23.373 1.00 83.12 443 CYS A C 1
ATOM 3619 O O . CYS A 1 443 ? -20.319 41.997 24.234 1.00 83.12 443 CYS A O 1
ATOM 3621 N N . THR A 1 444 ? -20.330 41.267 22.115 1.00 73.31 444 THR A N 1
ATOM 3622 C CA . THR A 1 444 ? -21.402 42.179 21.659 1.00 73.31 444 THR A CA 1
ATOM 3623 C C . THR A 1 444 ? -22.752 41.494 21.425 1.00 73.31 444 THR A C 1
ATOM 3625 O O . THR A 1 444 ? -23.765 42.185 21.324 1.00 73.31 444 THR A O 1
ATOM 3628 N N . GLY A 1 445 ? -22.799 40.159 21.355 1.00 63.59 445 GLY A N 1
ATOM 3629 C CA . GLY A 1 445 ? -24.046 39.396 21.222 1.00 63.59 445 GLY A CA 1
ATOM 3630 C C . GLY A 1 445 ? -24.902 39.379 22.500 1.00 63.59 445 GLY A C 1
ATOM 3631 O O . GLY A 1 445 ? -24.384 39.321 23.613 1.00 63.59 445 GLY A O 1
ATOM 3632 N N . SER A 1 446 ? -26.230 39.385 22.357 1.00 55.00 446 SER A N 1
ATOM 3633 C CA . SER A 1 446 ? -27.172 39.346 23.491 1.00 55.00 446 SER A CA 1
ATOM 3634 C C . SER A 1 446 ? -27.352 37.935 24.073 1.00 55.00 446 SER A C 1
ATOM 3636 O O . SER A 1 446 ? -27.257 37.741 25.292 1.00 55.00 446 SER A O 1
ATOM 3638 N N . LEU A 1 447 ? -27.552 36.931 23.210 1.00 63.06 447 LEU A N 1
ATOM 3639 C CA . LEU A 1 447 ? -27.507 35.512 23.569 1.00 63.06 447 LEU A CA 1
ATOM 3640 C C . LEU A 1 447 ? -26.098 34.963 23.328 1.00 63.06 447 LEU A C 1
ATOM 3642 O O . LEU A 1 447 ? -25.658 34.833 22.191 1.00 63.06 447 LEU A O 1
ATOM 3646 N N . ILE A 1 448 ? -25.412 34.617 24.418 1.00 72.81 448 ILE A N 1
ATOM 3647 C CA . ILE A 1 448 ? -24.110 33.946 24.402 1.00 72.81 448 ILE A CA 1
ATOM 3648 C C . ILE A 1 448 ? -24.199 32.729 25.320 1.00 72.81 448 ILE A C 1
ATOM 3650 O O . ILE A 1 448 ? -24.516 32.854 26.507 1.00 72.81 448 ILE A O 1
ATOM 3654 N N . THR A 1 449 ? -23.901 31.566 24.756 1.00 76.31 449 THR A N 1
ATOM 3655 C CA . THR A 1 449 ? -23.735 30.273 25.432 1.00 76.31 449 THR A CA 1
ATOM 3656 C C . THR A 1 449 ? -22.269 29.835 25.365 1.00 76.31 449 THR A C 1
ATOM 3658 O O . THR A 1 449 ? -21.454 30.459 24.685 1.00 76.31 449 THR A O 1
ATOM 3661 N N . LEU A 1 450 ? -21.911 28.746 26.051 1.00 70.81 450 LEU A N 1
ATOM 3662 C CA . LEU A 1 450 ? -20.561 28.174 25.964 1.00 70.81 450 LEU A CA 1
ATOM 3663 C C . LEU A 1 450 ? -20.251 27.653 24.545 1.00 70.81 450 LEU A C 1
ATOM 3665 O O . LEU A 1 450 ? -19.122 27.773 24.079 1.00 70.81 450 LEU A O 1
ATOM 3669 N N . ASP A 1 451 ? -21.253 27.161 23.821 1.00 74.38 451 ASP A N 1
ATOM 3670 C CA . ASP A 1 451 ? -21.098 26.628 22.459 1.00 74.38 451 ASP A CA 1
ATOM 3671 C C . ASP A 1 451 ? -21.067 27.720 21.376 1.00 74.38 451 ASP A C 1
ATOM 3673 O O . ASP A 1 451 ? -20.782 27.444 20.212 1.00 74.38 451 ASP A O 1
ATOM 3677 N N . THR A 1 452 ? -21.336 28.980 21.744 1.00 72.25 452 THR A N 1
ATOM 3678 C CA . THR A 1 452 ? -21.295 30.111 20.807 1.00 72.25 452 THR A CA 1
ATOM 3679 C C . THR A 1 452 ? -19.871 30.309 20.277 1.00 72.25 452 THR A C 1
ATOM 3681 O O . THR A 1 452 ? -18.903 30.314 21.043 1.00 72.25 452 THR A O 1
ATOM 3684 N N . ASN A 1 453 ? -19.732 30.490 18.961 1.00 81.12 453 ASN A N 1
ATOM 3685 C CA . ASN A 1 453 ? -18.442 30.759 18.328 1.00 81.12 453 ASN A CA 1
ATOM 3686 C C . ASN A 1 453 ? -17.903 32.146 18.739 1.00 81.12 453 ASN A C 1
ATOM 3688 O O . ASN A 1 453 ? -18.662 33.111 18.808 1.00 81.12 453 ASN A O 1
ATOM 3692 N N . ILE A 1 454 ? -16.596 32.255 18.990 1.00 77.75 454 ILE A N 1
ATOM 3693 C CA . ILE A 1 454 ? -15.920 33.479 19.461 1.00 77.75 454 ILE A CA 1
ATOM 3694 C C . ILE A 1 454 ? -16.141 34.668 18.508 1.00 77.75 454 ILE A C 1
ATOM 3696 O O . ILE A 1 454 ? -16.346 35.794 18.965 1.00 77.75 454 ILE A O 1
ATOM 3700 N N . ILE A 1 455 ? -16.146 34.416 17.194 1.00 72.56 455 ILE A N 1
ATOM 3701 C CA . ILE A 1 455 ? -16.386 35.432 16.160 1.00 72.56 455 ILE A CA 1
ATOM 3702 C C . ILE A 1 455 ? -17.859 35.860 16.189 1.00 72.56 455 ILE A C 1
ATOM 3704 O O . ILE A 1 455 ? -18.155 37.050 16.241 1.00 72.56 455 ILE A O 1
ATOM 3708 N N . THR A 1 456 ? -18.787 34.899 16.234 1.00 71.69 456 THR A N 1
ATOM 3709 C CA . THR A 1 456 ? -20.241 35.151 16.271 1.00 71.69 456 THR A CA 1
ATOM 3710 C C . THR A 1 456 ? -20.695 35.847 17.560 1.00 71.69 456 THR A C 1
ATOM 3712 O O . THR A 1 456 ? -21.646 36.621 17.533 1.00 71.69 456 THR A O 1
ATOM 3715 N N . ALA A 1 457 ? -20.001 35.629 18.681 1.00 73.31 457 ALA A N 1
ATOM 3716 C CA . ALA A 1 457 ? -20.225 36.359 19.928 1.00 73.31 457 ALA A CA 1
ATOM 3717 C C . ALA A 1 457 ? -19.764 37.832 19.863 1.00 73.31 457 ALA A C 1
ATOM 3719 O O . ALA A 1 457 ? -20.153 38.635 20.715 1.00 73.31 457 ALA A O 1
ATOM 3720 N N . GLY A 1 458 ? -18.922 38.193 18.887 1.00 73.06 458 GLY A N 1
ATOM 3721 C CA . GLY A 1 458 ? -18.314 39.519 18.782 1.00 73.06 458 GLY A CA 1
ATOM 3722 C C . GLY A 1 458 ? -17.350 39.822 19.932 1.00 73.06 458 GLY A C 1
ATOM 3723 O O . GLY A 1 458 ? -17.361 40.928 20.475 1.00 73.06 458 GLY A O 1
ATOM 3724 N N . LEU A 1 459 ? -16.553 38.832 20.356 1.00 82.25 459 LEU A N 1
ATOM 3725 C CA . LEU A 1 459 ? -15.613 38.993 21.467 1.00 82.25 459 LEU A CA 1
ATOM 3726 C C . LEU A 1 459 ? -14.532 40.036 21.144 1.00 82.25 459 LEU A C 1
ATOM 3728 O O . LEU A 1 459 ? -13.771 39.902 20.186 1.00 82.25 459 LEU A O 1
ATOM 3732 N N . ARG A 1 460 ? -14.378 41.031 22.019 1.00 80.25 460 ARG A N 1
ATOM 3733 C CA . ARG A 1 460 ? -13.286 42.011 21.978 1.00 80.25 460 ARG A CA 1
ATOM 3734 C C . ARG A 1 460 ? -11.998 41.387 22.530 1.00 80.25 460 ARG A C 1
ATOM 3736 O O . ARG A 1 460 ? -11.645 41.580 23.694 1.00 80.25 460 ARG A O 1
ATOM 3743 N N . ILE A 1 461 ? -11.298 40.631 21.680 1.00 79.19 461 ILE A N 1
ATOM 3744 C CA . ILE A 1 461 ? -10.109 39.836 22.044 1.00 79.19 461 ILE A CA 1
ATOM 3745 C C . ILE A 1 461 ? -8.998 40.697 22.670 1.00 79.19 461 ILE A C 1
ATOM 3747 O O . ILE A 1 461 ? -8.453 40.323 23.707 1.00 79.19 461 ILE A O 1
ATOM 3751 N N . TYR A 1 462 ? -8.682 41.863 22.097 1.00 78.12 462 TYR A N 1
ATOM 3752 C CA . TYR A 1 462 ? -7.585 42.707 22.588 1.00 78.12 462 TYR A CA 1
ATOM 3753 C C . TYR A 1 462 ? -7.822 43.251 24.023 1.00 78.12 462 TYR A C 1
ATOM 3755 O O . TYR A 1 462 ? -6.960 43.029 24.878 1.00 78.12 462 TYR A O 1
ATOM 3763 N N . PRO A 1 463 ? -8.993 43.836 24.369 1.00 79.38 463 PRO A N 1
ATOM 3764 C CA . PRO A 1 463 ? -9.356 44.119 25.763 1.00 79.38 463 PRO A CA 1
ATOM 3765 C C . PRO A 1 463 ? -9.316 42.904 26.702 1.00 79.38 463 PRO A C 1
ATOM 3767 O O . PRO A 1 463 ? -8.865 43.039 27.839 1.00 79.38 463 PRO A O 1
ATOM 3770 N N . LEU A 1 464 ? -9.735 41.713 26.247 1.00 82.81 464 LEU A N 1
ATOM 3771 C CA . LEU A 1 464 ? -9.647 40.496 27.066 1.00 82.81 464 LEU A CA 1
ATOM 3772 C C . LEU A 1 464 ? -8.188 40.150 27.399 1.00 82.81 464 LEU A C 1
ATOM 3774 O O . LEU A 1 464 ? -7.892 39.864 28.556 1.00 82.81 464 LEU A O 1
ATOM 3778 N N . ILE A 1 465 ? -7.268 40.227 26.430 1.00 80.00 465 ILE A N 1
ATOM 3779 C CA . ILE A 1 465 ? -5.830 40.002 26.663 1.00 80.00 465 ILE A CA 1
ATOM 3780 C C . ILE A 1 465 ? -5.280 41.008 27.682 1.00 80.00 465 ILE A C 1
ATOM 3782 O O . ILE A 1 465 ? -4.579 40.609 28.611 1.00 80.00 465 ILE A O 1
ATOM 3786 N N . GLN A 1 466 ? -5.626 42.294 27.553 1.00 75.88 466 GLN A N 1
ATOM 3787 C CA . GLN A 1 466 ? -5.175 43.328 28.490 1.00 75.88 466 GLN A CA 1
ATOM 3788 C C . GLN A 1 466 ? -5.675 43.080 29.922 1.00 75.88 466 GLN A C 1
ATOM 3790 O O . GLN A 1 466 ? -4.889 43.179 30.864 1.00 75.88 466 GLN A O 1
ATOM 3795 N N . ILE A 1 467 ? -6.950 42.717 30.100 1.00 78.62 467 ILE A N 1
ATOM 3796 C CA . ILE A 1 467 ? -7.521 42.431 31.427 1.00 78.62 467 ILE A CA 1
ATOM 3797 C C . ILE A 1 467 ? -6.928 41.142 32.012 1.00 78.62 467 ILE A C 1
ATOM 3799 O O . ILE A 1 467 ? -6.559 41.122 33.184 1.00 78.62 467 ILE A O 1
ATOM 3803 N N . LEU A 1 468 ? -6.777 40.079 31.214 1.00 80.69 468 LEU A N 1
ATOM 3804 C CA . LEU A 1 468 ? -6.165 38.826 31.669 1.00 80.69 468 LEU A CA 1
ATOM 3805 C C . LEU A 1 468 ? -4.705 39.019 32.098 1.00 80.69 468 LEU A C 1
ATOM 3807 O O . LEU A 1 468 ? -4.307 38.468 33.121 1.00 80.69 468 LEU A O 1
ATOM 3811 N N . ALA A 1 469 ? -3.929 39.831 31.377 1.00 76.25 469 ALA A N 1
ATOM 3812 C CA . ALA A 1 469 ? -2.556 40.150 31.754 1.00 76.25 469 ALA A CA 1
ATOM 3813 C C . ALA A 1 469 ? -2.486 41.029 33.018 1.00 76.25 469 ALA A C 1
ATOM 3815 O O . ALA A 1 469 ? -1.719 40.719 33.925 1.00 76.25 469 ALA A O 1
ATOM 3816 N N . LYS A 1 470 ? -3.295 42.096 33.097 1.00 76.00 470 LYS A N 1
ATOM 3817 C CA . LYS A 1 470 ? -3.226 43.104 34.170 1.00 76.00 470 LYS A CA 1
ATOM 3818 C C . LYS A 1 470 ? -3.856 42.654 35.490 1.00 76.00 470 LYS A C 1
ATOM 3820 O O . LYS A 1 470 ? -3.248 42.822 36.540 1.00 76.00 470 LYS A O 1
ATOM 3825 N N . ASP A 1 471 ? -5.076 42.125 35.445 1.00 75.38 471 ASP A N 1
ATOM 3826 C CA . ASP A 1 471 ? -5.861 41.809 36.646 1.00 75.38 471 ASP A CA 1
ATOM 3827 C C . ASP A 1 471 ? -5.655 40.354 37.111 1.00 75.38 471 ASP A C 1
ATOM 3829 O O . ASP A 1 471 ? -6.008 40.024 38.244 1.00 75.38 471 ASP A O 1
ATOM 3833 N N . TYR A 1 472 ? -5.103 39.483 36.249 1.00 75.06 472 TYR A N 1
ATOM 3834 C CA . TYR A 1 472 ? -5.009 38.036 36.489 1.00 75.06 472 TYR A CA 1
ATOM 3835 C C . TYR A 1 472 ? -3.659 37.384 36.124 1.00 75.06 472 TYR A C 1
ATOM 3837 O O . TYR A 1 472 ? -3.530 36.174 36.324 1.00 75.06 472 TYR A O 1
ATOM 3845 N N . GLU A 1 473 ? -2.658 38.131 35.640 1.00 72.12 473 GLU A N 1
ATOM 3846 C CA . GLU A 1 473 ? -1.304 37.641 35.287 1.00 72.12 473 GLU A CA 1
ATOM 3847 C C . GLU A 1 473 ? -1.272 36.523 34.213 1.00 72.12 473 GLU A C 1
ATOM 3849 O O . GLU A 1 473 ? -0.343 35.719 34.149 1.00 72.12 473 GLU A O 1
ATOM 3854 N N . LEU A 1 474 ? -2.288 36.447 33.347 1.00 75.88 474 LEU A N 1
ATOM 3855 C CA . LEU A 1 474 ? -2.414 35.424 32.303 1.00 75.88 474 LEU A CA 1
ATOM 3856 C C . LEU A 1 474 ? -2.100 35.987 30.910 1.00 75.88 474 LEU A C 1
ATOM 3858 O O . LEU A 1 474 ? -2.916 36.680 30.304 1.00 75.88 474 LEU A O 1
ATOM 3862 N N . THR A 1 475 ? -0.942 35.627 30.357 1.00 74.94 475 THR A N 1
ATOM 3863 C CA . THR A 1 475 ? -0.512 36.061 29.019 1.00 74.94 475 THR A CA 1
ATOM 3864 C C . THR A 1 475 ? -1.092 35.186 27.902 1.00 74.94 475 THR A C 1
ATOM 3866 O O . THR A 1 475 ? -0.907 33.968 27.855 1.00 74.94 475 THR A O 1
ATOM 3869 N N . TYR A 1 476 ? -1.782 35.817 26.953 1.00 73.56 476 TYR A N 1
ATOM 3870 C CA . TYR A 1 476 ? -2.347 35.182 25.761 1.00 73.56 476 TYR A CA 1
ATOM 3871 C C . TYR A 1 476 ? -1.963 35.970 24.509 1.00 73.56 476 TYR A C 1
ATOM 3873 O O . TYR A 1 476 ? -1.939 37.197 24.535 1.00 73.56 476 TYR A O 1
ATOM 3881 N N . SER A 1 477 ? -1.701 35.268 23.406 1.00 73.94 477 SER A N 1
ATOM 3882 C CA . SER A 1 477 ? -1.642 35.885 22.080 1.00 73.94 477 SER A CA 1
ATOM 3883 C C . SER A 1 477 ? -3.018 35.836 21.418 1.00 73.94 477 SER A C 1
ATOM 3885 O O . SER A 1 477 ? -3.795 34.906 21.639 1.00 73.94 477 SER A O 1
ATOM 3887 N N . GLU A 1 478 ? -3.305 36.814 20.564 1.00 67.69 478 GLU A N 1
ATOM 3888 C CA . GLU A 1 478 ? -4.557 36.899 19.805 1.00 67.69 478 GLU A CA 1
ATOM 3889 C C . GLU A 1 478 ? -4.831 35.616 19.006 1.00 67.69 478 GLU A C 1
ATOM 3891 O O . GLU A 1 478 ? -5.888 35.007 19.148 1.00 67.69 478 GLU A O 1
ATOM 3896 N N . LYS A 1 479 ? -3.818 35.110 18.289 1.00 69.56 479 LYS A N 1
ATOM 3897 C CA . LYS A 1 479 ? -3.887 33.836 17.555 1.00 69.56 479 LYS A CA 1
ATOM 3898 C C . LYS A 1 479 ? -4.207 32.632 18.456 1.00 69.56 479 LYS A C 1
ATOM 3900 O O . LYS A 1 479 ? -4.885 31.714 18.008 1.00 69.56 479 LYS A O 1
ATOM 3905 N N . ALA A 1 480 ? -3.764 32.624 19.717 1.00 69.44 480 ALA A N 1
ATOM 3906 C CA . ALA A 1 480 ? -4.101 31.553 20.657 1.00 69.44 480 ALA A CA 1
ATOM 3907 C C . ALA A 1 480 ? -5.559 31.625 21.146 1.00 69.44 480 ALA A C 1
ATOM 3909 O O . ALA A 1 480 ? -6.142 30.579 21.410 1.00 69.44 480 ALA A O 1
ATOM 3910 N N . ILE A 1 481 ? -6.154 32.820 21.235 1.00 70.44 481 ILE A N 1
ATOM 3911 C CA . ILE A 1 481 ? -7.575 32.990 21.579 1.00 70.44 481 ILE A CA 1
ATOM 3912 C C . ILE A 1 481 ? -8.465 32.650 20.377 1.00 70.44 481 ILE A C 1
ATOM 3914 O O . ILE A 1 481 ? -9.397 31.861 20.521 1.00 70.44 481 ILE A O 1
ATOM 3918 N N . SER A 1 482 ? -8.152 33.164 19.184 1.00 65.81 482 SER A N 1
ATOM 3919 C CA . SER A 1 482 ? -8.927 32.891 17.962 1.00 65.81 482 SER A CA 1
ATOM 3920 C C . SER A 1 482 ? -8.986 31.396 17.621 1.00 65.81 482 SER A C 1
ATOM 3922 O O . SER A 1 482 ? -10.034 30.893 17.223 1.00 65.81 482 SER A O 1
ATOM 3924 N N . ASN A 1 483 ? -7.896 30.657 17.862 1.00 70.88 483 ASN A N 1
ATOM 3925 C CA . ASN A 1 483 ? -7.816 29.209 17.638 1.00 70.88 483 ASN A CA 1
ATOM 3926 C C . ASN A 1 483 ? -8.694 28.354 18.580 1.00 70.88 483 ASN A C 1
ATOM 3928 O O . ASN A 1 483 ? -8.754 27.140 18.393 1.00 70.88 483 ASN A O 1
ATOM 3932 N N . LEU A 1 484 ? -9.349 28.929 19.598 1.00 71.62 484 LEU A N 1
ATOM 3933 C CA . LEU A 1 484 ? -10.200 28.166 20.526 1.00 71.62 484 LEU A CA 1
ATOM 3934 C C . LEU A 1 484 ? -11.639 27.979 20.013 1.00 71.62 484 LEU A C 1
ATOM 3936 O O . LEU A 1 484 ? -12.358 27.137 20.546 1.00 71.62 484 LEU A O 1
ATOM 3940 N N . PHE A 1 485 ? -12.029 28.684 18.944 1.00 65.38 485 PHE A N 1
ATOM 3941 C CA . PHE A 1 485 ? -13.314 28.616 18.225 1.00 65.38 485 PHE A CA 1
ATOM 3942 C C . PHE A 1 485 ? -14.593 28.937 19.021 1.00 65.38 485 PHE A C 1
ATOM 3944 O O . PHE A 1 485 ? -15.413 29.691 18.505 1.00 65.38 485 PHE A O 1
ATOM 3951 N N . THR A 1 486 ? -14.792 28.429 20.243 1.00 79.25 486 THR A N 1
ATOM 3952 C CA . THR A 1 486 ? -15.996 28.664 21.068 1.00 79.25 486 THR A CA 1
ATOM 3953 C C . THR A 1 486 ? -15.682 29.323 22.410 1.00 79.25 486 THR A C 1
ATOM 3955 O O . THR A 1 486 ? -14.584 29.199 22.961 1.00 79.25 486 THR A O 1
ATOM 3958 N N . ILE A 1 487 ? -16.677 30.019 22.963 1.00 76.56 487 ILE A N 1
ATOM 3959 C CA . ILE A 1 487 ? -16.583 30.704 24.258 1.00 76.56 487 ILE A CA 1
ATOM 3960 C C . ILE A 1 487 ? -16.269 29.715 25.397 1.00 76.56 487 ILE A C 1
ATOM 3962 O O . ILE A 1 487 ? -15.475 30.026 26.282 1.00 76.56 487 ILE A O 1
ATOM 3966 N N . GLY A 1 488 ? -16.814 28.499 25.357 1.00 65.75 488 GLY A N 1
ATOM 3967 C CA . GLY A 1 488 ? -16.565 27.441 26.337 1.00 65.75 488 GLY A CA 1
ATOM 3968 C C . GLY A 1 488 ? -15.129 26.921 26.317 1.00 65.75 488 GLY A C 1
ATOM 3969 O O . GLY A 1 488 ? -14.527 26.751 27.377 1.00 65.75 488 GLY A O 1
ATOM 3970 N N . ASN A 1 489 ? -14.537 26.750 25.131 1.00 76.81 489 ASN A N 1
ATOM 3971 C CA . ASN A 1 489 ? -13.124 26.388 24.998 1.00 76.81 489 ASN A CA 1
ATOM 3972 C C . ASN A 1 489 ? -12.210 27.482 25.570 1.00 76.81 489 ASN A C 1
ATOM 3974 O O . ASN A 1 489 ? -11.249 27.179 26.277 1.00 76.81 489 ASN A O 1
ATOM 3978 N N . LEU A 1 490 ? -12.544 28.753 25.325 1.00 79.81 490 LEU A N 1
ATOM 3979 C CA . LEU A 1 490 ? -11.828 29.902 25.879 1.00 79.81 490 LEU A CA 1
ATOM 3980 C C . LEU A 1 490 ? -11.929 29.978 27.412 1.00 79.81 490 LEU A C 1
ATOM 3982 O O . LEU A 1 490 ? -10.913 30.139 28.089 1.00 79.81 490 LEU A O 1
ATOM 3986 N N . VAL A 1 491 ? -13.127 29.792 27.972 1.00 80.19 491 VAL A N 1
ATOM 3987 C CA . VAL A 1 491 ? -13.359 29.736 29.426 1.00 80.19 491 VAL A CA 1
ATOM 3988 C C . VAL A 1 491 ? -12.585 28.588 30.078 1.00 80.19 491 VAL A C 1
ATOM 3990 O O . VAL A 1 491 ? -11.955 28.789 31.118 1.00 80.19 491 VAL A O 1
ATOM 3993 N N . ASN A 1 492 ? -12.579 27.403 29.459 1.00 75.88 492 ASN A N 1
ATOM 3994 C CA . ASN A 1 492 ? -11.808 26.257 29.941 1.00 75.88 492 ASN A CA 1
ATOM 3995 C C . ASN A 1 492 ? -10.300 26.546 29.929 1.00 75.88 492 ASN A C 1
ATOM 3997 O O . ASN A 1 492 ? -9.657 26.369 30.960 1.00 75.88 492 ASN A O 1
ATOM 4001 N N . ALA A 1 493 ? -9.753 27.076 28.829 1.00 77.62 493 ALA A N 1
ATOM 4002 C CA . ALA A 1 493 ? -8.328 27.396 28.718 1.00 77.62 493 ALA A CA 1
ATOM 4003 C C . ALA A 1 493 ? -7.862 28.445 29.749 1.00 77.62 493 ALA A C 1
ATOM 4005 O O . ALA A 1 493 ? -6.808 28.283 30.372 1.00 77.62 493 ALA A O 1
ATOM 4006 N N . ILE A 1 494 ? -8.654 29.505 29.970 1.00 78.94 494 ILE A N 1
ATOM 4007 C CA . ILE A 1 494 ? -8.365 30.545 30.975 1.00 78.94 494 ILE A CA 1
ATOM 4008 C C . ILE A 1 494 ? -8.387 29.957 32.390 1.00 78.94 494 ILE A C 1
ATOM 4010 O O . ILE A 1 494 ? -7.463 30.211 33.167 1.00 78.94 494 ILE A O 1
ATOM 4014 N N . TRP A 1 495 ? -9.401 29.149 32.713 1.00 80.44 495 TRP A N 1
ATOM 4015 C CA . TRP A 1 495 ? -9.506 28.493 34.015 1.00 80.44 495 TRP A CA 1
ATOM 4016 C C . TRP A 1 495 ? -8.346 27.524 34.266 1.00 80.44 495 TRP A C 1
ATOM 4018 O O . TRP A 1 495 ? -7.673 27.627 35.290 1.00 80.44 495 TRP A O 1
ATOM 4028 N N . GLU A 1 496 ? -8.072 26.626 33.317 1.00 73.56 496 GLU A N 1
ATOM 4029 C CA . GLU A 1 496 ? -7.038 25.596 33.444 1.00 73.56 496 GLU A CA 1
ATOM 4030 C C . GLU A 1 496 ? -5.660 26.221 33.672 1.00 73.56 496 GLU A C 1
ATOM 4032 O O . GLU A 1 496 ? -5.001 25.872 34.654 1.00 73.56 496 GLU A O 1
ATOM 4037 N N . ARG A 1 497 ? -5.280 27.242 32.886 1.00 69.25 497 ARG A N 1
ATOM 4038 C CA . ARG A 1 497 ? -4.030 27.981 33.127 1.00 69.25 497 ARG A CA 1
ATOM 4039 C C . ARG A 1 497 ? -3.964 28.620 34.515 1.00 69.25 497 ARG A C 1
ATOM 4041 O O . ARG A 1 497 ? -2.896 28.580 35.121 1.00 69.25 497 ARG A O 1
ATOM 4048 N N . LYS A 1 498 ? -5.060 29.186 35.044 1.00 64.88 498 LYS A N 1
ATOM 4049 C CA . LYS A 1 498 ? -5.043 29.793 36.391 1.00 64.88 498 LYS A CA 1
ATOM 4050 C C . LYS A 1 498 ? -4.980 28.752 37.511 1.00 64.88 498 LYS A C 1
ATOM 4052 O O . LYS A 1 498 ? -4.464 29.058 38.580 1.00 64.88 498 LYS A O 1
ATOM 4057 N N . THR A 1 499 ? -5.447 27.525 37.270 1.00 56.31 499 THR A N 1
ATOM 4058 C CA . THR A 1 499 ? -5.304 26.406 38.220 1.00 56.31 499 THR A CA 1
ATOM 4059 C C . THR A 1 499 ? -3.937 25.710 38.184 1.00 56.31 499 THR A C 1
ATOM 4061 O O . THR A 1 499 ? -3.643 24.931 39.084 1.00 56.31 499 THR A O 1
ATOM 4064 N N . SER A 1 500 ? -3.084 25.975 37.187 1.00 49.31 500 SER A N 1
ATOM 4065 C CA . SER A 1 500 ? -1.795 25.279 37.004 1.00 49.31 500 SER A CA 1
ATOM 4066 C C . SER A 1 500 ? -0.574 25.943 37.668 1.00 49.31 500 SER A C 1
ATOM 4068 O O . SER A 1 500 ? 0.549 25.520 37.409 1.00 49.31 500 SER A O 1
ATOM 4070 N N . THR A 1 501 ? -0.737 26.980 38.500 1.00 36.44 501 THR A N 1
ATOM 4071 C CA . THR A 1 501 ? 0.392 27.787 39.015 1.00 36.44 501 THR A CA 1
ATOM 4072 C C . THR A 1 501 ? 0.745 27.538 40.490 1.00 36.44 501 THR A C 1
ATOM 4074 O O . THR A 1 501 ? 0.473 28.389 41.334 1.00 36.44 501 THR A O 1
ATOM 4077 N N . ILE A 1 502 ? 1.414 26.416 40.792 1.00 31.42 502 ILE A N 1
ATOM 4078 C CA . ILE A 1 502 ? 2.301 26.234 41.967 1.00 31.42 502 ILE A CA 1
ATOM 4079 C C . ILE A 1 502 ? 3.355 25.149 41.634 1.00 31.42 502 ILE A C 1
ATOM 4081 O O . ILE A 1 502 ? 3.000 24.177 40.973 1.00 31.42 502 ILE A O 1
ATOM 4085 N N . PRO A 1 503 ? 4.585 25.202 42.179 1.00 30.44 503 PRO A N 1
ATOM 4086 C CA . PRO A 1 503 ? 5.629 26.204 41.970 1.00 30.44 503 PRO A CA 1
ATOM 4087 C C . PRO A 1 503 ? 6.783 25.662 41.086 1.00 30.44 503 PRO A C 1
ATOM 4089 O O . PRO A 1 503 ? 6.852 24.475 40.773 1.00 30.44 503 PRO A O 1
ATOM 4092 N N . ASN A 1 504 ? 7.759 26.512 40.744 1.00 33.00 504 ASN A N 1
ATOM 4093 C CA . ASN A 1 504 ? 9.011 26.071 40.113 1.00 33.00 504 ASN A CA 1
ATOM 4094 C C . ASN A 1 504 ? 9.953 25.383 41.123 1.00 33.00 504 ASN A C 1
ATOM 4096 O O . ASN A 1 504 ? 10.860 26.011 41.664 1.00 33.00 504 ASN A O 1
ATOM 4100 N N . THR A 1 505 ? 9.789 24.075 41.318 1.00 28.02 505 THR A N 1
ATOM 4101 C CA . THR A 1 505 ? 10.815 23.196 41.904 1.00 28.02 505 THR A CA 1
ATOM 4102 C C . THR A 1 505 ? 10.903 21.898 41.106 1.00 28.02 505 THR A C 1
ATOM 4104 O O . THR A 1 505 ? 10.034 21.037 41.209 1.00 28.02 505 THR A O 1
ATOM 4107 N N . LEU A 1 506 ? 11.966 21.733 40.305 1.00 30.52 506 LEU A N 1
ATOM 4108 C CA . LEU A 1 506 ? 12.251 20.459 39.635 1.00 30.52 506 LEU A CA 1
ATOM 4109 C C . LEU A 1 506 ? 12.556 19.372 40.683 1.00 30.52 506 LEU A C 1
ATOM 4111 O O . LEU A 1 506 ? 13.519 19.527 41.438 1.00 30.52 506 LEU A O 1
ATOM 4115 N N . PRO A 1 507 ? 11.845 18.230 40.682 1.00 24.55 507 PRO A N 1
ATOM 4116 C CA . PRO A 1 507 ? 12.378 17.001 41.251 1.00 24.55 507 PRO A CA 1
ATOM 4117 C C . PRO A 1 507 ? 13.587 16.536 40.413 1.00 24.55 507 PRO A C 1
ATOM 4119 O O . PRO A 1 507 ? 13.602 16.746 39.195 1.00 24.55 507 PRO A O 1
ATOM 4122 N N . PRO A 1 508 ? 14.604 15.897 41.018 1.00 30.80 508 PRO A N 1
ATOM 4123 C CA . PRO A 1 508 ? 15.806 15.479 40.301 1.00 30.80 508 PRO A CA 1
ATOM 4124 C C . PRO A 1 508 ? 15.511 14.412 39.236 1.00 30.80 508 PRO A C 1
ATOM 4126 O O . PRO A 1 508 ? 14.534 13.666 39.316 1.00 30.80 508 PRO A O 1
ATOM 4129 N N . ALA A 1 509 ? 16.387 14.338 38.230 1.00 42.38 509 ALA A N 1
ATOM 4130 C CA . ALA A 1 509 ? 16.183 13.571 37.004 1.00 42.38 509 ALA A CA 1
ATOM 4131 C C . ALA A 1 509 ? 16.000 12.055 37.229 1.00 42.38 509 ALA A C 1
ATOM 4133 O O . ALA A 1 509 ? 16.958 11.279 37.221 1.00 42.38 509 ALA A O 1
ATOM 4134 N N . GLN A 1 510 ? 14.747 11.607 37.331 1.00 37.75 510 GLN A N 1
ATOM 4135 C CA . GLN A 1 510 ? 14.411 10.195 37.159 1.00 37.75 510 GLN A CA 1
ATOM 4136 C C . GLN A 1 510 ? 14.620 9.790 35.690 1.00 37.75 510 GLN A C 1
ATOM 4138 O O . GLN A 1 510 ? 14.349 10.564 34.769 1.00 37.75 510 GLN A O 1
ATOM 4143 N N . LYS A 1 511 ? 15.151 8.579 35.464 1.00 42.50 511 LYS A N 1
ATOM 4144 C CA . LYS A 1 511 ? 15.597 8.110 34.140 1.00 42.50 511 LYS A CA 1
ATOM 4145 C C . LYS A 1 511 ? 14.450 8.140 33.119 1.00 42.50 511 LYS A C 1
ATOM 4147 O O . LYS A 1 511 ? 13.564 7.286 33.157 1.00 42.50 511 LYS A O 1
ATOM 4152 N N . LYS A 1 512 ? 14.503 9.109 32.195 1.00 48.97 512 LYS A N 1
ATOM 4153 C CA . LYS A 1 512 ? 13.539 9.287 31.097 1.00 48.97 512 LYS A CA 1
ATOM 4154 C C . LYS A 1 512 ? 13.404 7.983 30.306 1.00 48.97 512 LYS A C 1
ATOM 4156 O O . LYS A 1 512 ? 14.382 7.516 29.724 1.00 48.97 512 LYS A O 1
ATOM 4161 N N . ARG A 1 513 ? 12.199 7.410 30.251 1.00 61.53 513 ARG A N 1
ATOM 4162 C CA . ARG A 1 513 ? 11.909 6.293 29.345 1.00 61.53 513 ARG A CA 1
ATOM 4163 C C . ARG A 1 513 ? 11.701 6.862 27.940 1.00 61.53 513 ARG A C 1
ATOM 4165 O O . ARG A 1 513 ? 10.869 7.743 27.754 1.00 61.53 513 ARG A O 1
ATOM 4172 N N . LYS A 1 514 ? 12.462 6.368 26.962 1.00 70.56 514 LYS A N 1
ATOM 4173 C CA . LYS A 1 514 ? 12.125 6.477 25.534 1.00 70.56 514 LYS A CA 1
ATOM 4174 C C . LYS A 1 514 ? 11.390 5.198 25.109 1.00 70.56 514 LYS A C 1
ATOM 4176 O O . LYS A 1 514 ? 11.492 4.180 25.795 1.00 70.56 514 LYS A O 1
ATOM 4181 N N . PHE A 1 515 ? 10.649 5.243 24.008 1.00 78.12 515 PHE A N 1
ATOM 4182 C CA . PHE A 1 515 ? 10.189 4.030 23.334 1.00 78.12 515 PHE A CA 1
ATOM 4183 C C . PHE A 1 515 ? 11.322 3.513 22.441 1.00 78.12 515 PHE A C 1
ATOM 4185 O O . PHE A 1 515 ? 11.853 4.272 21.634 1.00 78.12 515 PHE A O 1
ATOM 4192 N N . SER A 1 516 ? 11.693 2.238 22.570 1.00 78.00 516 SER A N 1
ATOM 4193 C CA . SER A 1 516 ? 12.744 1.636 21.734 1.00 78.00 516 SER A CA 1
ATOM 4194 C C . SER A 1 516 ? 12.221 1.238 20.349 1.00 78.00 516 SER A C 1
ATOM 4196 O O . SER A 1 516 ? 12.989 1.147 19.396 1.00 78.00 516 SER A O 1
ATOM 4198 N N . SER A 1 517 ? 10.911 1.010 20.224 1.00 8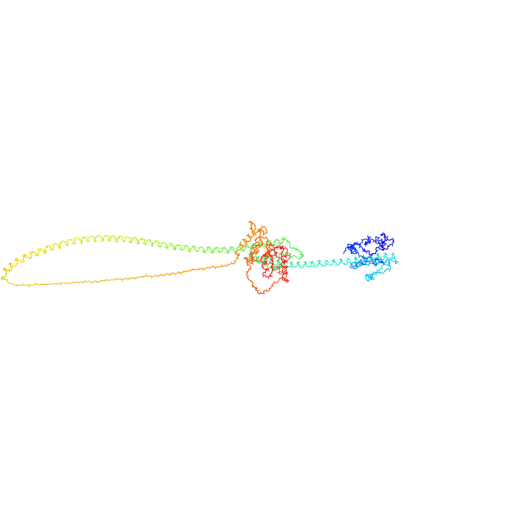1.25 517 SER A N 1
ATOM 4199 C CA . SER A 1 517 ? 10.241 0.575 18.999 1.00 81.25 517 SER A CA 1
ATOM 4200 C C . SER A 1 517 ? 8.759 0.982 18.962 1.00 81.25 517 SER A C 1
ATOM 4202 O O . SER A 1 517 ? 8.134 1.237 19.996 1.00 81.25 517 SER A O 1
ATOM 4204 N N . LYS A 1 518 ? 8.140 0.923 17.772 1.00 78.75 518 LYS A N 1
ATOM 4205 C CA . LYS A 1 518 ? 6.671 1.003 17.616 1.00 78.75 518 LYS A CA 1
ATOM 4206 C C . LYS A 1 518 ? 5.923 -0.088 18.400 1.00 78.75 518 LYS A C 1
ATOM 4208 O O . LYS A 1 518 ? 4.781 0.123 18.800 1.00 78.75 518 LYS A O 1
ATOM 4213 N N . ASN A 1 519 ? 6.555 -1.238 18.651 1.00 78.81 519 ASN A N 1
ATOM 4214 C CA . ASN A 1 519 ? 5.969 -2.314 19.451 1.00 78.81 519 ASN A CA 1
ATOM 4215 C C . ASN A 1 519 ? 5.882 -1.939 20.942 1.00 78.81 519 ASN A C 1
ATOM 4217 O O . ASN A 1 519 ? 4.939 -2.333 21.621 1.00 78.81 519 ASN A O 1
ATOM 4221 N N . ASP A 1 520 ? 6.800 -1.113 21.447 1.00 80.06 520 ASP A N 1
ATOM 4222 C CA . ASP A 1 520 ? 6.724 -0.591 22.817 1.00 80.06 520 ASP A CA 1
ATOM 4223 C C . ASP A 1 520 ? 5.604 0.445 22.957 1.00 80.06 520 ASP A C 1
ATOM 4225 O O . ASP A 1 520 ? 4.880 0.437 23.952 1.00 80.06 520 ASP A O 1
ATOM 4229 N N . VAL A 1 521 ? 5.396 1.277 21.927 1.00 81.25 521 VAL A N 1
ATOM 4230 C CA . VAL A 1 521 ? 4.227 2.170 21.837 1.00 81.25 521 VAL A CA 1
ATOM 4231 C C . VAL A 1 521 ? 2.931 1.351 21.804 1.00 81.25 521 VAL A C 1
ATOM 4233 O O . VAL A 1 521 ? 2.010 1.652 22.557 1.00 81.25 521 VAL A O 1
ATOM 4236 N N . PHE A 1 522 ? 2.863 0.274 21.012 1.00 82.12 522 PHE A N 1
ATOM 4237 C CA . PHE A 1 522 ? 1.718 -0.646 21.005 1.00 82.12 522 PHE A CA 1
ATOM 4238 C C . PHE A 1 522 ? 1.449 -1.252 22.388 1.00 82.12 522 PHE A C 1
ATOM 4240 O O . PHE A 1 522 ? 0.331 -1.157 22.892 1.00 82.12 522 PHE A O 1
ATOM 4247 N N . ASN A 1 523 ? 2.468 -1.828 23.031 1.00 79.31 523 ASN A N 1
ATOM 4248 C CA . ASN A 1 523 ? 2.340 -2.439 24.356 1.00 79.31 523 ASN A CA 1
ATOM 4249 C C . ASN A 1 523 ? 1.960 -1.421 25.444 1.00 79.31 523 ASN A C 1
ATOM 4251 O O . ASN A 1 523 ? 1.304 -1.786 26.417 1.00 79.31 523 ASN A O 1
ATOM 4255 N N . PHE A 1 524 ? 2.323 -0.149 25.266 1.00 83.31 524 PHE A N 1
ATOM 4256 C CA . PHE A 1 524 ? 1.918 0.948 26.138 1.00 83.31 524 PHE A CA 1
ATOM 4257 C C . PHE A 1 524 ? 0.490 1.457 25.875 1.00 83.31 524 PHE A C 1
ATOM 4259 O O . PHE A 1 524 ? -0.212 1.785 26.827 1.00 83.31 524 PHE A O 1
ATOM 4266 N N . VAL A 1 525 ? 0.038 1.512 24.617 1.00 80.62 525 VAL A N 1
ATOM 4267 C CA . VAL A 1 525 ? -1.328 1.934 24.242 1.00 80.62 525 VAL A CA 1
ATOM 4268 C C . VAL A 1 525 ? -2.360 0.845 24.565 1.00 80.62 525 VAL A C 1
ATOM 4270 O O . VAL A 1 525 ? -3.475 1.152 24.989 1.00 80.62 525 VAL A O 1
ATOM 4273 N N . ARG A 1 526 ? -1.993 -0.434 24.412 1.00 76.62 526 ARG A N 1
ATOM 4274 C CA . ARG A 1 526 ? -2.885 -1.599 24.548 1.00 76.62 526 ARG A CA 1
ATOM 4275 C C . ARG A 1 526 ? -3.741 -1.631 25.832 1.00 76.62 526 ARG A C 1
ATOM 4277 O O . ARG A 1 526 ? -4.922 -1.934 25.695 1.00 76.62 526 ARG A O 1
ATOM 4284 N N . PRO A 1 527 ? -3.244 -1.303 27.045 1.00 78.94 527 PRO A N 1
ATOM 4285 C CA . PRO A 1 527 ? -4.058 -1.308 28.267 1.00 78.94 527 PRO A CA 1
ATOM 4286 C C . PRO A 1 527 ? -5.151 -0.230 28.316 1.00 78.94 527 PRO A C 1
ATOM 4288 O O . PRO A 1 527 ? -6.087 -0.364 29.094 1.00 78.94 527 PRO A O 1
ATOM 4291 N N . PHE A 1 528 ? -5.053 0.823 27.497 1.00 76.62 528 PHE A N 1
ATOM 4292 C CA . PHE A 1 528 ? -6.059 1.892 27.402 1.00 76.62 528 PHE A CA 1
ATOM 4293 C C . PHE A 1 528 ? -7.182 1.569 26.403 1.00 76.62 528 PHE A C 1
ATOM 4295 O O . PHE A 1 528 ? -8.062 2.400 26.177 1.00 76.62 528 PHE A O 1
ATOM 4302 N N . CYS A 1 529 ? -7.146 0.386 25.785 1.00 73.69 529 CYS A N 1
ATOM 4303 C CA . CYS A 1 529 ? -8.113 -0.084 24.802 1.00 73.69 529 CYS A CA 1
ATOM 4304 C C . CYS A 1 529 ? -8.999 -1.172 25.429 1.00 73.69 529 CYS A C 1
ATOM 4306 O O . CYS A 1 529 ? -8.476 -2.137 25.983 1.00 73.69 529 CYS A O 1
ATOM 4308 N N . LYS A 1 530 ? -10.330 -1.081 25.308 1.00 62.22 530 LYS A N 1
ATOM 4309 C CA . LYS A 1 530 ? -11.239 -2.063 25.945 1.00 62.22 530 LYS A CA 1
ATOM 4310 C C . LYS A 1 530 ? -11.288 -3.436 25.249 1.00 62.22 530 LYS A C 1
ATOM 4312 O O . LYS A 1 530 ? -11.686 -4.427 25.863 1.00 62.22 530 LYS A O 1
ATOM 4317 N N . GLY A 1 531 ? -10.866 -3.521 23.986 1.00 57.09 531 GLY A N 1
ATOM 4318 C CA . GLY A 1 531 ? -10.875 -4.761 23.203 1.00 57.09 531 GLY A CA 1
ATOM 4319 C C . GLY A 1 531 ? -9.798 -5.771 23.628 1.00 57.09 531 GLY A C 1
ATOM 4320 O O . GLY A 1 531 ? -8.611 -5.456 23.658 1.00 57.09 531 GLY A O 1
ATOM 4321 N N . LYS A 1 532 ? -10.186 -7.030 23.882 1.00 50.25 532 LYS A N 1
ATOM 4322 C CA . LYS A 1 532 ? -9.242 -8.115 24.242 1.00 50.25 532 LYS A CA 1
ATOM 4323 C C . LYS A 1 532 ? -8.361 -8.595 23.073 1.00 50.25 532 LYS A C 1
ATOM 4325 O O . LYS A 1 532 ? -7.269 -9.114 23.305 1.00 50.25 532 LYS A O 1
ATOM 4330 N N . LEU A 1 533 ? -8.821 -8.424 21.831 1.00 48.50 533 LEU A N 1
ATOM 4331 C CA . LEU A 1 533 ? -8.138 -8.830 20.596 1.00 48.50 533 LEU A CA 1
ATOM 4332 C C . LEU A 1 533 ? -7.733 -7.591 19.791 1.00 48.50 533 LEU A C 1
ATOM 4334 O O . LEU A 1 533 ? -8.518 -7.056 19.017 1.00 48.50 533 LEU A O 1
ATOM 4338 N N . ILE A 1 534 ? -6.496 -7.137 19.991 1.00 58.16 534 ILE A N 1
ATOM 4339 C CA . ILE A 1 534 ? -5.892 -6.013 19.267 1.00 58.16 534 ILE A CA 1
ATOM 4340 C C . ILE A 1 534 ? -4.478 -6.437 18.870 1.00 58.16 534 ILE A C 1
ATOM 4342 O O . ILE A 1 534 ? -3.763 -7.030 19.681 1.00 58.16 534 ILE A O 1
ATOM 4346 N N . THR A 1 535 ? -4.075 -6.138 17.635 1.00 56.19 535 THR A N 1
ATOM 4347 C CA . THR A 1 535 ? -2.719 -6.378 17.115 1.00 56.19 535 THR A CA 1
ATOM 4348 C C . THR A 1 535 ? -2.239 -5.172 16.303 1.00 56.19 535 THR A C 1
ATOM 4350 O O . THR A 1 535 ? -3.052 -4.351 15.880 1.00 56.19 535 THR A O 1
ATOM 4353 N N . LEU A 1 536 ? -0.930 -5.080 16.052 1.00 51.66 536 LEU A N 1
ATOM 4354 C CA . LEU A 1 536 ? -0.335 -4.036 15.206 1.00 51.66 536 LEU A CA 1
ATOM 4355 C C . LEU A 1 536 ? -0.847 -4.054 13.752 1.00 51.66 536 LEU A C 1
ATOM 4357 O O . LEU A 1 536 ? -1.032 -2.990 13.169 1.00 51.66 536 LEU A O 1
ATOM 4361 N N . ASN A 1 537 ? -1.093 -5.240 13.179 1.00 46.50 537 ASN A N 1
ATOM 4362 C CA . ASN A 1 537 ? -1.433 -5.410 11.756 1.00 46.50 537 ASN A CA 1
ATOM 4363 C C . ASN A 1 537 ? -2.937 -5.324 11.446 1.00 46.50 537 ASN A C 1
ATOM 4365 O O . ASN A 1 537 ? -3.332 -5.312 10.283 1.00 46.50 537 ASN A O 1
ATOM 4369 N N . THR A 1 538 ? -3.798 -5.298 12.461 1.00 47.62 538 THR A N 1
ATOM 4370 C CA . THR A 1 538 ? -5.255 -5.312 12.268 1.00 47.62 538 THR A CA 1
ATOM 4371 C C . THR A 1 538 ? -5.833 -3.910 12.110 1.00 47.62 538 THR A C 1
ATOM 4373 O O . THR A 1 538 ? -5.676 -3.073 12.999 1.00 47.62 538 THR A O 1
ATOM 4376 N N . GLY A 1 539 ? -6.607 -3.687 11.045 1.00 48.66 539 GLY A N 1
ATOM 4377 C CA . GLY A 1 539 ? -7.379 -2.462 10.793 1.00 48.66 539 GLY A CA 1
ATOM 4378 C C . GLY A 1 539 ? -8.583 -2.245 11.723 1.00 48.66 539 GLY A C 1
ATOM 4379 O O . GLY A 1 539 ? -9.615 -1.756 11.273 1.00 48.66 539 GLY A O 1
ATOM 4380 N N . PHE A 1 540 ? -8.483 -2.627 13.001 1.00 49.81 540 PHE A N 1
ATOM 4381 C CA . PHE A 1 540 ? -9.546 -2.416 13.984 1.00 49.81 540 PHE A CA 1
ATOM 4382 C C . PHE A 1 540 ? -9.792 -0.922 14.228 1.00 49.81 540 PHE A C 1
ATOM 4384 O O . PHE A 1 540 ? -8.854 -0.148 14.451 1.00 49.81 540 PHE A O 1
ATOM 4391 N N . TYR A 1 541 ? -11.074 -0.555 14.222 1.00 52.06 541 TYR A N 1
ATOM 4392 C CA . TYR A 1 541 ? -11.567 0.790 14.506 1.00 52.06 541 TYR A CA 1
ATOM 4393 C C . TYR A 1 541 ? -11.264 1.216 15.946 1.00 52.06 541 TYR A C 1
ATOM 4395 O O . TYR A 1 541 ? -11.409 0.437 16.888 1.00 52.06 541 TYR A O 1
ATOM 4403 N N . VAL A 1 542 ? -10.906 2.486 16.135 1.00 52.59 542 VAL A N 1
ATOM 4404 C CA . VAL A 1 542 ? -10.447 3.038 17.427 1.00 52.59 542 VAL A CA 1
ATOM 4405 C C . VAL A 1 542 ? -11.618 3.512 18.308 1.00 52.59 542 VAL A C 1
ATOM 4407 O O . VAL A 1 542 ? -11.579 4.573 18.930 1.00 52.59 542 VAL A O 1
ATOM 4410 N N . ALA A 1 543 ? -12.696 2.725 18.333 1.00 49.47 543 ALA A N 1
ATOM 4411 C CA . ALA A 1 543 ? -13.969 3.094 18.956 1.00 49.47 543 ALA A CA 1
ATOM 4412 C C . ALA A 1 543 ? -13.935 3.101 20.499 1.00 49.47 543 ALA A C 1
ATOM 4414 O O . ALA A 1 543 ? -14.738 3.789 21.122 1.00 49.47 543 ALA A O 1
ATOM 4415 N N . GLU A 1 544 ? -13.008 2.363 21.123 1.00 61.12 544 GLU A N 1
ATOM 4416 C CA . GLU A 1 544 ? -13.001 2.119 22.574 1.00 61.12 544 GLU A CA 1
ATOM 4417 C C . GLU A 1 544 ? -11.628 2.345 23.241 1.00 61.12 544 GLU A C 1
ATOM 4419 O O . GLU A 1 544 ? -11.136 1.489 23.985 1.00 61.12 544 GLU A O 1
ATOM 4424 N N . ILE A 1 545 ? -10.997 3.499 22.985 1.00 69.94 545 ILE A N 1
ATOM 4425 C CA . ILE A 1 545 ? -9.784 3.938 23.701 1.00 69.94 545 ILE A CA 1
ATOM 4426 C C . ILE A 1 545 ? -10.106 5.007 24.753 1.00 69.94 545 ILE A C 1
ATOM 4428 O O . ILE A 1 545 ? -10.825 5.972 24.497 1.00 69.94 545 ILE A O 1
ATOM 4432 N N . GLN A 1 546 ? -9.512 4.866 25.938 1.00 76.88 546 GLN A N 1
ATOM 4433 C CA . GLN A 1 546 ? -9.499 5.875 26.998 1.00 76.88 546 GLN A CA 1
ATOM 4434 C C . GLN A 1 546 ? -8.503 7.001 26.672 1.00 76.88 546 GLN A C 1
ATOM 4436 O O . GLN A 1 546 ? -7.422 7.094 27.251 1.00 76.88 546 GLN A O 1
ATOM 4441 N N . TYR A 1 547 ? -8.856 7.855 25.706 1.00 76.06 547 TYR A N 1
ATOM 4442 C CA . TYR A 1 547 ? -7.961 8.886 25.165 1.00 76.06 547 TYR A CA 1
ATOM 4443 C C . TYR A 1 547 ? -7.424 9.876 26.212 1.00 76.06 547 TYR A C 1
ATOM 4445 O O . TYR A 1 547 ? -6.253 10.248 26.142 1.00 76.06 547 TYR A O 1
ATOM 4453 N N . ALA A 1 548 ? -8.239 10.274 27.195 1.00 73.56 548 ALA A N 1
ATOM 4454 C CA . ALA A 1 548 ? -7.817 11.169 28.274 1.00 73.56 548 ALA A CA 1
ATOM 4455 C C . ALA A 1 548 ? -6.751 10.523 29.184 1.00 73.56 548 ALA A C 1
ATOM 4457 O O . ALA A 1 548 ? -5.717 11.135 29.461 1.00 73.56 548 ALA A O 1
ATOM 4458 N N . ASP A 1 549 ? -6.960 9.264 29.583 1.00 78.50 549 ASP A N 1
ATOM 4459 C CA . ASP A 1 549 ? -6.024 8.505 30.420 1.00 78.50 549 ASP A CA 1
ATOM 4460 C C . ASP A 1 549 ? -4.726 8.180 29.665 1.00 78.50 549 ASP A C 1
ATOM 4462 O O . ASP A 1 549 ? -3.632 8.331 30.212 1.00 78.50 549 ASP A O 1
ATOM 4466 N N . LEU A 1 550 ? -4.833 7.823 28.379 1.00 81.50 550 LEU A N 1
ATOM 4467 C CA . LEU A 1 550 ? -3.690 7.615 27.489 1.00 81.50 550 LEU A CA 1
ATOM 4468 C C . LEU A 1 550 ? -2.862 8.900 27.334 1.00 81.50 550 LEU A C 1
ATOM 4470 O O . LEU A 1 550 ? -1.640 8.866 27.473 1.00 81.50 550 LEU A O 1
ATOM 4474 N N . ARG A 1 551 ? -3.515 10.046 27.092 1.00 80.12 551 ARG A N 1
ATOM 4475 C CA . ARG A 1 551 ? -2.862 11.361 26.984 1.00 80.12 551 ARG A CA 1
ATOM 4476 C C . ARG A 1 551 ? -2.126 11.729 28.272 1.00 80.12 551 ARG A C 1
ATOM 4478 O O . ARG A 1 551 ? -0.973 12.155 28.214 1.00 80.12 551 ARG A O 1
ATOM 4485 N N . LYS A 1 552 ? -2.767 11.532 29.427 1.00 79.75 552 LYS A N 1
ATOM 4486 C CA . LYS A 1 552 ? -2.155 11.755 30.742 1.00 79.75 552 LYS A CA 1
ATOM 4487 C C . LYS A 1 552 ? -0.924 10.863 30.935 1.00 79.75 552 LYS A C 1
ATOM 4489 O O . LYS A 1 552 ? 0.145 11.366 31.267 1.00 79.75 552 LYS A O 1
ATOM 4494 N N . ALA A 1 553 ? -1.033 9.570 30.635 1.00 81.00 553 ALA A N 1
ATOM 4495 C CA . ALA A 1 553 ? 0.071 8.628 30.785 1.00 81.00 553 ALA A CA 1
ATOM 4496 C C . ALA A 1 553 ? 1.240 8.878 29.806 1.00 81.00 553 ALA A C 1
ATOM 4498 O O . ALA A 1 553 ? 2.392 8.652 30.180 1.00 81.00 553 ALA A O 1
ATOM 4499 N N . LEU A 1 554 ? 0.975 9.348 28.578 1.00 81.38 554 LEU A N 1
ATOM 4500 C CA . LEU A 1 554 ? 2.005 9.777 27.616 1.00 81.38 554 LEU A CA 1
ATOM 4501 C C . LEU A 1 554 ? 2.813 10.969 28.147 1.00 81.38 554 LEU A C 1
ATOM 4503 O O . LEU A 1 554 ? 4.043 10.978 28.043 1.00 81.38 554 LEU A O 1
ATOM 4507 N N . LEU A 1 555 ? 2.136 11.942 28.760 1.00 75.62 555 LEU A N 1
ATOM 4508 C CA . LEU A 1 555 ? 2.780 13.095 29.378 1.00 75.62 555 LEU A CA 1
ATOM 4509 C C . LEU A 1 555 ? 3.587 12.681 30.622 1.00 75.62 555 LEU A C 1
ATOM 4511 O O . LEU A 1 555 ? 4.778 12.964 30.696 1.00 75.62 555 LEU A O 1
ATOM 4515 N N . GLU A 1 556 ? 2.978 11.943 31.554 1.00 76.00 556 GLU A N 1
ATOM 4516 C CA . GLU A 1 556 ? 3.597 11.556 32.833 1.00 76.00 556 GLU A CA 1
ATOM 4517 C C . GLU A 1 556 ? 4.797 10.604 32.691 1.00 76.00 556 GLU A C 1
ATOM 4519 O O . GLU A 1 556 ? 5.742 10.695 33.471 1.00 76.00 556 GLU A O 1
ATOM 4524 N N . LYS A 1 557 ? 4.776 9.672 31.725 1.00 77.06 557 LYS A N 1
ATOM 4525 C CA . LYS A 1 557 ? 5.801 8.611 31.611 1.00 77.06 557 LYS A CA 1
ATOM 4526 C C . LYS A 1 557 ? 6.826 8.837 30.498 1.00 77.06 557 LYS A C 1
ATOM 4528 O O . LYS A 1 557 ? 7.920 8.280 30.584 1.00 77.06 557 LYS A O 1
ATOM 4533 N N . TYR A 1 558 ? 6.484 9.632 29.481 1.00 74.69 558 TYR A N 1
ATOM 4534 C CA . TYR A 1 558 ? 7.310 9.845 28.283 1.00 74.69 558 TYR A CA 1
ATOM 4535 C C . TYR A 1 558 ? 7.475 11.327 27.892 1.00 74.69 558 TYR A C 1
ATOM 4537 O O . TYR A 1 558 ? 8.211 11.617 26.952 1.00 74.69 558 TYR A O 1
ATOM 4545 N N . ASN A 1 559 ? 6.835 12.268 28.605 1.00 71.38 559 ASN A N 1
ATOM 4546 C CA . ASN A 1 559 ? 6.821 13.706 28.292 1.00 71.38 559 ASN A CA 1
ATOM 4547 C C . ASN A 1 559 ? 6.316 14.028 26.865 1.00 71.38 559 ASN A C 1
ATOM 4549 O O . ASN A 1 559 ? 6.744 14.997 26.241 1.00 71.38 559 ASN A O 1
ATOM 4553 N N . ILE A 1 560 ? 5.401 13.208 26.338 1.00 74.69 560 ILE A N 1
ATOM 4554 C CA . ILE A 1 560 ? 4.818 13.371 25.000 1.00 74.69 560 ILE A CA 1
ATOM 4555 C C . ILE A 1 560 ? 3.514 14.174 25.116 1.00 74.69 560 ILE A C 1
ATOM 4557 O O . ILE A 1 560 ? 2.505 13.674 25.614 1.00 74.69 560 ILE A O 1
ATOM 4561 N N . ASN A 1 561 ? 3.527 15.429 24.658 1.00 72.56 561 ASN A N 1
ATOM 4562 C CA . ASN A 1 561 ? 2.383 16.343 24.741 1.00 72.56 561 ASN A CA 1
ATOM 4563 C C . ASN A 1 561 ? 1.554 16.349 23.443 1.00 72.56 561 ASN A C 1
ATOM 4565 O O . ASN A 1 561 ? 1.657 17.265 22.630 1.00 72.56 561 ASN A O 1
ATOM 4569 N N . ILE A 1 562 ? 0.719 15.325 23.261 1.00 72.31 562 ILE A N 1
ATOM 4570 C CA . ILE A 1 562 ? -0.226 15.234 22.136 1.00 72.31 562 ILE A CA 1
ATOM 4571 C C . ILE A 1 562 ? -1.612 15.728 22.586 1.00 72.31 562 ILE A C 1
ATOM 4573 O O . ILE A 1 562 ? -2.023 15.532 23.735 1.00 72.31 562 ILE A O 1
ATOM 4577 N N . SER A 1 563 ? -2.353 16.392 21.693 1.00 68.19 563 SER A N 1
ATOM 4578 C CA . SER A 1 563 ? -3.734 16.810 21.962 1.00 68.19 563 SER A CA 1
ATOM 4579 C C . SER A 1 563 ? -4.700 15.625 21.866 1.00 68.19 563 SER A C 1
ATOM 4581 O O . SER A 1 563 ? -4.534 14.733 21.036 1.00 68.19 563 SER A O 1
ATOM 4583 N N . GLU A 1 564 ? -5.751 15.615 22.687 1.00 63.22 564 GLU A N 1
ATOM 4584 C CA . GLU A 1 564 ? -6.721 14.511 22.660 1.00 63.22 564 GLU A CA 1
ATOM 4585 C C . GLU A 1 564 ? -7.457 14.420 21.312 1.00 63.22 564 GLU A C 1
ATOM 4587 O O . GLU A 1 564 ? -7.734 13.327 20.829 1.00 63.22 564 GLU A O 1
ATOM 4592 N N . TYR A 1 565 ? -7.681 15.567 20.660 1.00 58.34 565 TYR A N 1
ATOM 4593 C CA . TYR A 1 565 ? -8.166 15.643 19.282 1.00 58.34 565 TYR A CA 1
ATOM 4594 C C . TYR A 1 565 ? -7.250 14.874 18.318 1.00 58.34 565 TYR A C 1
ATOM 4596 O O . TYR A 1 565 ? -7.729 14.010 17.593 1.00 58.34 565 TYR A O 1
ATOM 4604 N N . SER A 1 566 ? -5.931 15.106 18.368 1.00 64.06 566 SER A N 1
ATOM 4605 C CA . SER A 1 566 ? -4.982 14.401 17.497 1.00 64.06 566 SER A CA 1
ATOM 4606 C C . SER A 1 566 ? -4.983 12.890 17.730 1.00 64.06 566 SER A C 1
ATOM 4608 O O . SER A 1 566 ? -4.889 12.146 16.764 1.00 64.06 566 SER A O 1
ATOM 4610 N N . LEU A 1 567 ? -5.147 12.418 18.973 1.00 67.25 567 LEU A N 1
ATOM 4611 C CA . LEU A 1 567 ? -5.276 10.979 19.250 1.00 67.25 567 LEU A CA 1
ATOM 4612 C C . LEU A 1 567 ? -6.587 10.403 18.672 1.00 67.25 567 LEU A C 1
ATOM 4614 O O . LEU A 1 567 ? -6.591 9.299 18.133 1.00 67.25 567 LEU A O 1
ATOM 4618 N N . ARG A 1 568 ? -7.693 11.157 18.744 1.00 65.38 568 ARG A N 1
ATOM 4619 C CA . ARG A 1 568 ? -9.019 10.763 18.227 1.00 65.38 568 ARG A CA 1
ATOM 4620 C C . ARG A 1 568 ? -9.130 10.793 16.692 1.00 65.38 568 ARG A C 1
ATOM 4622 O O . ARG A 1 568 ? -10.026 10.158 16.149 1.00 65.38 568 ARG A O 1
ATOM 4629 N N . CYS A 1 569 ? -8.236 11.485 15.980 1.00 62.41 569 CYS A N 1
ATOM 4630 C CA . CYS A 1 569 ? -8.256 11.598 14.511 1.00 62.41 569 CYS A CA 1
ATOM 4631 C C . CYS A 1 569 ? -7.874 10.311 13.746 1.00 62.41 569 CYS A C 1
ATOM 4633 O O . CYS A 1 569 ? -7.920 10.293 12.514 1.00 62.41 569 CYS A O 1
ATOM 4635 N N . HIS A 1 570 ? -7.464 9.238 14.427 1.00 68.00 570 HIS A N 1
ATOM 4636 C CA . HIS A 1 570 ? -6.949 8.032 13.778 1.00 68.00 570 HIS A CA 1
ATOM 4637 C C . HIS A 1 570 ? -8.017 6.945 13.622 1.00 68.00 570 HIS A C 1
ATOM 4639 O O . HIS A 1 570 ? -8.540 6.423 14.598 1.00 68.00 570 HIS A O 1
ATOM 4645 N N . ALA A 1 571 ? -8.289 6.545 12.376 1.00 54.97 571 ALA A N 1
ATOM 4646 C CA . ALA A 1 571 ? -9.281 5.511 12.061 1.00 54.97 571 ALA A CA 1
ATOM 4647 C C . ALA A 1 571 ? -8.876 4.082 12.485 1.00 54.97 571 ALA A C 1
ATOM 4649 O O . ALA A 1 571 ? -9.745 3.226 12.623 1.00 54.97 571 ALA A O 1
ATOM 4650 N N . THR A 1 572 ? -7.582 3.809 12.704 1.00 68.88 572 THR A N 1
ATOM 4651 C CA . THR A 1 572 ? -7.084 2.495 13.158 1.00 68.88 572 THR A CA 1
ATOM 4652 C C . THR A 1 572 ? -6.006 2.624 14.232 1.00 68.88 572 THR A C 1
ATOM 4654 O O . THR A 1 572 ? -5.262 3.608 14.271 1.00 68.88 572 THR A O 1
ATOM 4657 N N . VAL A 1 573 ? -5.889 1.601 15.087 1.00 70.06 573 VAL A N 1
ATOM 4658 C CA . VAL A 1 573 ? -4.926 1.579 16.207 1.00 70.06 573 VAL A CA 1
ATOM 4659 C C . VAL A 1 573 ? -3.475 1.683 15.710 1.00 70.06 573 VAL A C 1
ATOM 4661 O O . VAL A 1 573 ? -2.668 2.374 16.326 1.00 70.06 573 VAL A O 1
ATOM 4664 N N . GLY A 1 574 ? -3.157 1.091 14.552 1.00 69.81 574 GLY A N 1
ATOM 4665 C CA . GLY A 1 574 ? -1.852 1.254 13.898 1.00 69.81 574 GLY A CA 1
ATOM 4666 C C . GLY A 1 574 ? -1.523 2.717 13.574 1.00 69.81 574 GLY A C 1
ATOM 4667 O O . GLY A 1 574 ? -0.467 3.202 13.967 1.00 69.81 574 GLY A O 1
ATOM 4668 N N . LYS A 1 575 ? -2.464 3.467 12.975 1.00 73.19 575 LYS A N 1
ATOM 4669 C CA . LYS A 1 575 ? -2.268 4.896 12.655 1.00 73.19 575 LYS A CA 1
ATOM 4670 C C . LYS A 1 575 ? -2.091 5.770 13.904 1.00 73.19 575 LYS A C 1
ATOM 4672 O O . LYS A 1 575 ? -1.326 6.730 13.864 1.00 73.19 575 LYS A O 1
ATOM 4677 N N . LEU A 1 576 ? -2.762 5.430 15.008 1.00 79.00 576 LEU A N 1
ATOM 4678 C CA . LEU A 1 576 ? -2.566 6.088 16.305 1.00 79.00 576 LEU A CA 1
ATOM 4679 C C . LEU A 1 576 ? -1.144 5.857 16.844 1.00 79.00 576 LEU A C 1
ATOM 4681 O O . LEU A 1 576 ? -0.493 6.790 17.310 1.00 79.00 576 LEU A O 1
ATOM 4685 N N . ILE A 1 577 ? -0.646 4.624 16.749 1.00 82.00 577 ILE A N 1
ATOM 4686 C CA . ILE A 1 577 ? 0.707 4.247 17.183 1.00 82.00 577 ILE A CA 1
ATOM 4687 C C . ILE A 1 577 ? 1.777 4.903 16.308 1.00 82.00 577 ILE A C 1
ATOM 4689 O O . ILE A 1 577 ? 2.762 5.407 16.844 1.00 82.00 577 ILE A O 1
ATOM 4693 N N . ASP A 1 578 ? 1.567 4.959 14.992 1.00 78.81 578 ASP A N 1
ATOM 4694 C CA . ASP A 1 578 ? 2.442 5.682 14.067 1.00 78.81 578 ASP A CA 1
ATOM 4695 C C . ASP A 1 578 ? 2.533 7.169 14.427 1.00 78.81 578 ASP A C 1
ATOM 4697 O O . ASP A 1 578 ? 3.633 7.711 14.486 1.00 78.81 578 ASP A O 1
ATOM 4701 N N . SER A 1 579 ? 1.404 7.812 14.745 1.00 79.06 579 SER A N 1
ATOM 4702 C CA . SER A 1 579 ? 1.375 9.213 15.181 1.00 79.06 579 SER A CA 1
ATOM 4703 C C . SER A 1 579 ? 2.134 9.432 16.493 1.00 79.06 579 SER A C 1
ATOM 4705 O O . SER A 1 579 ? 3.010 10.293 16.552 1.00 79.06 579 SER A O 1
ATOM 4707 N N . ILE A 1 580 ? 1.881 8.609 17.519 1.00 81.50 580 ILE A N 1
ATOM 4708 C CA . ILE A 1 580 ? 2.593 8.689 18.807 1.00 81.50 580 ILE A CA 1
ATOM 4709 C C . ILE A 1 580 ? 4.101 8.441 18.624 1.00 81.50 580 ILE A C 1
ATOM 4711 O O . ILE A 1 580 ? 4.914 9.103 19.267 1.00 81.50 580 ILE A O 1
ATOM 4715 N N . TRP A 1 581 ? 4.494 7.529 17.730 1.00 83.38 581 TRP A N 1
ATOM 4716 C CA . TRP A 1 581 ? 5.896 7.252 17.405 1.00 83.38 581 TRP A CA 1
ATOM 4717 C C . TRP A 1 581 ? 6.567 8.406 16.643 1.00 83.38 581 TRP A C 1
ATOM 4719 O O . TRP A 1 581 ? 7.688 8.786 16.977 1.00 83.38 581 TRP A O 1
ATOM 4729 N N . SER A 1 582 ? 5.885 9.011 15.666 1.00 78.00 582 SER A N 1
ATOM 4730 C CA . SER A 1 582 ? 6.377 10.198 14.957 1.00 78.00 582 SER A CA 1
ATOM 4731 C C . SER A 1 582 ? 6.554 11.396 15.890 1.00 78.00 582 SER A C 1
ATOM 4733 O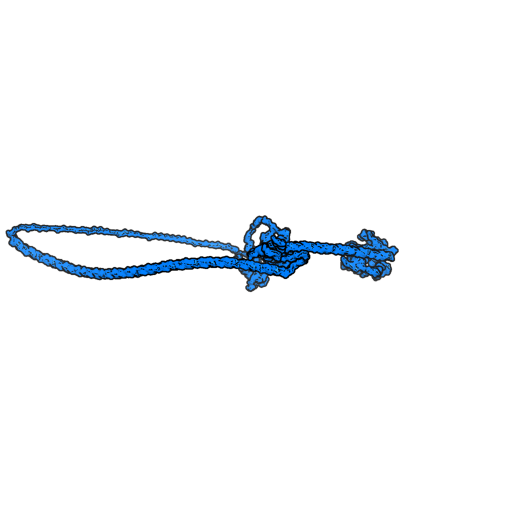 O . SER A 1 582 ? 7.584 12.063 15.821 1.00 78.00 582 SER A O 1
ATOM 4735 N N . GLU A 1 583 ? 5.608 11.647 16.797 1.00 74.38 583 GLU A N 1
ATOM 4736 C CA . GLU A 1 583 ? 5.763 12.679 17.830 1.00 74.38 583 GLU A CA 1
ATOM 4737 C C . GLU A 1 583 ? 6.867 12.321 18.836 1.00 74.38 583 GLU A C 1
ATOM 4739 O O . GLU A 1 583 ? 7.629 13.198 19.233 1.00 74.38 583 GLU A O 1
ATOM 4744 N N . HIS A 1 584 ? 7.043 11.044 19.198 1.00 74.62 584 HIS A N 1
ATOM 4745 C CA . HIS A 1 584 ? 8.174 10.640 20.037 1.00 74.62 584 HIS A CA 1
ATOM 4746 C C . HIS A 1 584 ? 9.522 10.958 19.375 1.00 74.62 584 HIS A C 1
ATOM 4748 O O . HIS A 1 584 ? 10.399 11.507 20.037 1.00 74.62 584 HIS A O 1
ATOM 4754 N N . ILE A 1 585 ? 9.675 10.677 18.075 1.00 74.62 585 ILE A N 1
ATOM 4755 C CA . ILE A 1 585 ? 10.902 10.979 17.320 1.00 74.62 585 ILE A CA 1
ATOM 4756 C C . ILE A 1 585 ? 11.176 12.490 17.266 1.00 74.62 585 ILE A C 1
ATOM 4758 O O . ILE A 1 585 ? 12.315 12.894 17.497 1.00 74.62 585 ILE A O 1
ATOM 4762 N N . LYS A 1 586 ? 10.151 13.329 17.048 1.00 64.81 586 LYS A N 1
ATOM 4763 C CA . LYS A 1 586 ? 10.282 14.804 17.016 1.00 64.81 586 LYS A CA 1
ATOM 4764 C C . LYS A 1 586 ? 10.847 15.426 18.300 1.00 64.81 586 LYS A C 1
ATOM 4766 O O . LYS A 1 586 ? 11.362 16.536 18.237 1.00 64.81 586 LYS A O 1
ATOM 4771 N N . TYR A 1 587 ? 10.733 14.737 19.437 1.00 55.56 587 TYR A N 1
ATOM 4772 C CA . TYR A 1 587 ? 11.272 15.160 20.738 1.00 55.56 587 TYR A CA 1
ATOM 4773 C C . TYR A 1 587 ? 12.381 14.223 21.264 1.00 55.56 587 TYR A C 1
ATOM 4775 O O . TYR A 1 587 ? 12.725 14.260 22.450 1.00 55.56 587 TYR A O 1
ATOM 4783 N N . ALA A 1 588 ? 12.901 13.329 20.414 1.00 53.06 588 ALA A N 1
ATOM 4784 C CA . ALA A 1 588 ? 13.972 12.390 20.749 1.00 53.06 588 ALA A CA 1
ATOM 4785 C C . ALA A 1 588 ? 15.298 12.686 20.031 1.00 53.06 588 ALA A C 1
ATOM 4787 O O . ALA A 1 588 ? 16.324 12.181 20.508 1.00 53.06 588 ALA A O 1
ATOM 4788 N N . LEU A 1 589 ? 15.244 13.464 18.944 1.00 39.28 589 LEU A N 1
ATOM 4789 C CA . LEU A 1 589 ? 16.328 14.288 18.399 1.00 39.28 589 LEU A CA 1
ATOM 4790 C C . LEU A 1 589 ? 16.392 15.625 19.162 1.00 39.28 589 LEU A C 1
ATOM 4792 O O . LEU A 1 589 ? 17.522 16.125 19.321 1.00 39.28 589 LEU A O 1
#

pLDDT: mean 74.72, std 17.77, range [24.45, 96.62]